Protein AF-0000000080427648 (afdb_homodimer)

Solvent-accessible surface area (backbone atoms only — not comparable to full-atom values): 35283 Å² total; per-residue (Å²): 128,86,82,63,76,52,35,30,42,20,32,46,28,54,46,40,54,23,41,29,48,46,25,45,37,24,54,26,17,60,74,35,59,80,55,20,40,51,53,26,27,27,18,29,80,75,43,73,55,95,85,32,49,45,41,56,45,21,55,72,68,21,29,47,69,83,53,41,60,94,40,74,32,37,91,40,38,39,48,28,63,45,61,58,68,34,38,54,74,24,32,32,40,38,38,34,47,62,76,88,49,47,64,64,53,44,60,67,38,47,88,53,54,49,85,80,23,37,35,33,30,53,50,65,38,61,44,74,56,95,76,36,79,40,55,52,34,58,52,50,20,68,65,60,71,30,60,41,24,34,42,38,35,22,70,52,38,68,47,53,57,67,57,39,46,26,36,32,28,34,16,24,88,46,69,71,56,38,55,53,50,44,54,40,54,44,46,88,25,40,29,65,43,41,33,34,41,42,60,31,43,37,44,33,40,32,46,36,34,38,35,8,30,47,37,7,40,30,55,34,70,63,53,56,59,29,36,35,25,39,49,48,36,50,35,52,52,45,50,53,49,49,29,48,73,72,56,59,82,38,51,77,69,51,47,66,31,29,21,20,48,18,22,37,51,36,35,45,72,71,29,68,41,11,56,51,30,17,47,27,56,64,67,68,51,53,57,68,58,45,27,37,72,74,48,76,58,44,78,55,66,20,62,54,44,29,52,49,50,45,52,38,28,52,76,65,74,40,42,82,81,35,44,57,64,40,32,47,34,32,34,70,75,62,70,39,64,72,67,40,50,60,61,60,62,47,77,87,70,89,71,78,46,70,116,127,88,81,63,76,52,35,29,42,19,32,46,27,55,45,40,54,22,41,29,48,45,26,44,37,23,54,25,17,59,74,35,59,80,55,20,38,51,54,28,30,26,18,29,80,76,42,73,56,96,86,34,50,45,40,57,45,21,56,71,68,22,29,48,68,84,51,42,59,94,41,74,32,38,92,40,38,40,50,27,62,47,60,57,68,33,38,54,75,24,31,31,40,38,37,34,45,61,77,89,48,47,63,65,53,45,60,66,39,48,88,51,55,48,84,80,23,38,35,34,30,52,51,67,38,61,44,76,55,95,75,37,80,40,55,54,33,58,52,49,20,68,65,58,70,30,58,42,24,36,41,40,34,22,70,52,37,67,47,53,57,69,55,40,45,25,37,32,29,33,17,24,88,47,69,71,56,39,54,53,52,44,55,38,52,44,47,88,26,41,29,65,45,42,32,34,40,45,60,31,42,36,46,33,40,33,46,37,35,37,36,8,29,49,40,7,41,29,56,32,69,64,50,56,60,29,36,34,26,40,50,47,35,52,36,53,51,44,50,53,48,49,29,47,72,73,56,58,82,39,50,77,70,51,48,65,31,29,21,18,47,16,22,37,50,37,36,44,72,70,28,68,39,12,54,52,30,17,49,27,56,65,68,70,51,53,59,68,56,46,28,38,73,75,47,76,58,43,79,57,68,20,60,54,44,27,50,51,50,45,52,38,28,53,77,65,74,41,42,83,79,35,44,56,64,40,34,46,35,32,33,70,75,64,71,37,64,72,65,43,52,60,62,60,62,47,75,87,69,89,70,79,46,69,113

pLDDT: mean 94.92, std 8.17, range [34.38, 98.88]

Radius of gyration: 27.53 Å; Cα contacts (8 Å, |Δi|>4): 1553; chains: 2; bounding box: 56×88×71 Å

Structure (mmCIF, N/CA/C/O backbone):
data_AF-0000000080427648-model_v1
#
loop_
_entity.id
_entity.type
_entity.pdbx_description
1 polymer 'Glycerol-3-phosphate dehydrogenase'
#
loop_
_atom_site.group_PDB
_atom_site.id
_atom_site.type_symbol
_atom_site.label_atom_id
_atom_site.label_alt_id
_atom_site.label_comp_id
_atom_site.label_asym_id
_atom_site.label_entity_id
_atom_site.label_seq_id
_atom_site.pdbx_PDB_ins_code
_atom_site.Cartn_x
_atom_site.Cartn_y
_atom_site.Cartn_z
_atom_site.occupancy
_atom_site.B_iso_or_equiv
_atom_site.auth_seq_id
_atom_site.auth_comp_id
_atom_site.auth_asym_id
_atom_site.auth_atom_id
_atom_site.pdbx_PDB_model_num
ATOM 1 N N . MET A 1 1 ? 20.094 -39.125 4.371 1 34.38 1 MET A N 1
ATOM 2 C CA . MET A 1 1 ? 18.75 -39.594 4.719 1 34.38 1 MET A CA 1
ATOM 3 C C . MET A 1 1 ? 18.188 -40.5 3.615 1 34.38 1 MET A C 1
ATOM 5 O O . MET A 1 1 ? 18.469 -40.281 2.434 1 34.38 1 MET A O 1
ATOM 9 N N . PRO A 1 2 ? 17.703 -41.688 3.816 1 41.91 2 PRO A N 1
ATOM 10 C CA . PRO A 1 2 ? 17.156 -42.594 2.816 1 41.91 2 PRO A CA 1
ATOM 11 C C . PRO A 1 2 ? 16.297 -41.906 1.769 1 41.91 2 PRO A C 1
ATOM 13 O O . PRO A 1 2 ? 15.828 -40.781 2.004 1 41.91 2 PRO A O 1
ATOM 16 N N . GLY A 1 3 ? 16.281 -42.406 0.306 1 50.75 3 GLY A N 1
ATOM 17 C CA . GLY A 1 3 ? 16.031 -41.969 -1.062 1 50.75 3 GLY A CA 1
ATOM 18 C C . GLY A 1 3 ? 14.609 -41.469 -1.278 1 50.75 3 GLY A C 1
ATOM 19 O O . GLY A 1 3 ? 13.742 -42.25 -1.717 1 50.75 3 GLY A O 1
ATOM 20 N N . LEU A 1 4 ? 14.141 -40.625 -0.493 1 62.34 4 LEU A N 1
ATOM 21 C CA . LEU A 1 4 ? 12.789 -40.219 -0.832 1 62.34 4 LEU A CA 1
ATOM 22 C C . LEU A 1 4 ? 12.633 -40.031 -2.338 1 62.34 4 LEU A C 1
ATOM 24 O O . LEU A 1 4 ? 13.531 -39.5 -2.996 1 62.34 4 LEU A O 1
ATOM 28 N N . PRO A 1 5 ? 11.633 -40.844 -2.844 1 84.88 5 PRO A N 1
ATOM 29 C CA . PRO A 1 5 ? 11.43 -40.75 -4.289 1 84.88 5 PRO A CA 1
ATOM 30 C C . PRO A 1 5 ? 11.32 -39.281 -4.77 1 84.88 5 PRO A C 1
ATOM 32 O O . PRO A 1 5 ? 10.773 -38.438 -4.059 1 84.88 5 PRO A O 1
ATOM 35 N N . LYS A 1 6 ? 12.062 -39.062 -5.797 1 94.19 6 LYS A N 1
ATOM 36 C CA . LYS A 1 6 ? 12.016 -37.719 -6.414 1 94.19 6 LYS A CA 1
ATOM 37 C C . LYS A 1 6 ? 10.594 -37.344 -6.809 1 94.19 6 LYS A C 1
ATOM 39 O O . LYS A 1 6 ? 9.812 -38.219 -7.223 1 94.19 6 LYS A O 1
ATOM 44 N N . GLN A 1 7 ? 10.312 -36.156 -6.609 1 95.75 7 GLN A N 1
ATOM 45 C CA . GLN A 1 7 ? 8.977 -35.656 -6.918 1 95.75 7 GLN A CA 1
ATOM 46 C C . GLN A 1 7 ? 8.805 -35.438 -8.414 1 95.75 7 GLN A C 1
ATOM 48 O O . GLN A 1 7 ? 9.664 -34.812 -9.055 1 95.75 7 GLN A O 1
ATOM 53 N N . LYS A 1 8 ? 7.773 -36 -8.938 1 97.19 8 LYS A N 1
ATOM 54 C CA . LYS A 1 8 ? 7.363 -35.75 -10.312 1 97.19 8 LYS A CA 1
ATOM 55 C C . LYS A 1 8 ? 6.348 -34.594 -10.375 1 97.19 8 LYS A C 1
ATOM 57 O O . LYS A 1 8 ? 5.258 -34.719 -9.805 1 97.19 8 LYS A O 1
ATOM 62 N N . VAL A 1 9 ? 6.707 -33.5 -11.141 1 98.44 9 VAL A N 1
ATOM 63 C CA . VAL A 1 9 ? 5.918 -32.281 -11.133 1 98.44 9 VAL A CA 1
ATOM 64 C C . VAL A 1 9 ? 5.074 -32.188 -12.398 1 98.44 9 VAL A C 1
ATOM 66 O O . VAL A 1 9 ? 5.574 -32.438 -13.5 1 98.44 9 VAL A O 1
ATOM 69 N N . THR A 1 10 ? 3.816 -31.891 -12.25 1 98.69 10 THR A N 1
ATOM 70 C CA . THR A 1 10 ? 2.928 -31.625 -13.375 1 98.69 10 THR A CA 1
ATOM 71 C C . THR A 1 10 ? 2.211 -30.297 -13.188 1 98.69 10 THR A C 1
ATOM 73 O O . THR A 1 10 ? 1.611 -30.047 -12.141 1 98.69 10 THR A O 1
ATOM 76 N N . ILE A 1 11 ? 2.264 -29.469 -14.195 1 98.81 11 ILE A N 1
ATOM 77 C CA . ILE A 1 11 ? 1.516 -28.219 -14.242 1 98.81 11 ILE A CA 1
ATOM 78 C C . ILE A 1 11 ? 0.181 -28.438 -14.953 1 98.81 11 ILE A C 1
ATOM 80 O O . ILE A 1 11 ? 0.146 -28.922 -16.078 1 98.81 11 ILE A O 1
ATOM 84 N N . ILE A 1 12 ? -0.847 -28.109 -14.258 1 98.44 12 ILE A N 1
ATOM 85 C CA . ILE A 1 12 ? -2.188 -28.234 -14.82 1 98.44 12 ILE A CA 1
ATOM 86 C C . ILE A 1 12 ? -2.656 -26.891 -15.359 1 98.44 12 ILE A C 1
ATOM 88 O O . ILE A 1 12 ? -3.336 -26.141 -14.648 1 98.44 12 ILE A O 1
ATOM 92 N N . GLY A 1 13 ? -2.404 -26.578 -16.609 1 97.5 13 GLY A N 1
ATOM 93 C CA . GLY A 1 13 ? -2.701 -25.312 -17.266 1 97.5 13 GLY A CA 1
ATOM 94 C C . GLY A 1 13 ? -1.513 -24.719 -18 1 97.5 13 GLY A C 1
ATOM 95 O O . GLY A 1 13 ? -0.378 -24.812 -17.531 1 97.5 13 GLY A O 1
ATOM 96 N N . SER A 1 14 ? -1.777 -24.172 -19.219 1 97.75 14 SER A N 1
ATOM 97 C CA . SER A 1 14 ? -0.681 -23.734 -20.062 1 97.75 14 SER A CA 1
ATOM 98 C C . SER A 1 14 ? -0.937 -22.328 -20.609 1 97.75 14 SER A C 1
ATOM 100 O O . SER A 1 14 ? -0.455 -21.969 -21.688 1 97.75 14 SER A O 1
ATOM 102 N N . GLY A 1 15 ? -1.771 -21.531 -19.922 1 96.25 15 GLY A N 1
ATOM 103 C CA . GLY A 1 15 ? -1.905 -20.125 -20.281 1 96.25 15 GLY A CA 1
ATOM 104 C C . GLY A 1 15 ? -0.645 -19.328 -20.031 1 96.25 15 GLY A C 1
ATOM 105 O O . GLY A 1 15 ? 0.433 -19.891 -19.844 1 96.25 15 GLY A O 1
ATOM 106 N N . ASN A 1 16 ? -0.802 -18.062 -20.094 1 96.19 16 ASN A N 1
ATOM 107 C CA . ASN A 1 16 ? 0.318 -17.156 -19.859 1 96.19 16 ASN A CA 1
ATOM 108 C C . ASN A 1 16 ? 0.996 -17.438 -18.516 1 96.19 16 ASN A C 1
ATOM 110 O O . ASN A 1 16 ? 2.199 -17.703 -18.469 1 96.19 16 ASN A O 1
ATOM 114 N N . TRP A 1 17 ? 0.221 -17.469 -17.453 1 97.25 17 TRP A N 1
ATOM 115 C CA . TRP A 1 17 ? 0.747 -17.719 -16.109 1 97.25 17 TRP A CA 1
ATOM 116 C C . TRP A 1 17 ? 1.241 -19.141 -15.969 1 97.25 17 TRP A C 1
ATOM 118 O O . TRP A 1 17 ? 2.303 -19.391 -15.391 1 97.25 17 TRP A O 1
ATOM 128 N N . GLY A 1 18 ? 0.471 -20.078 -16.484 1 98.19 18 GLY A N 1
ATOM 129 C CA . GLY A 1 18 ? 0.902 -21.469 -16.469 1 98.19 18 GLY A CA 1
ATOM 130 C C . GLY A 1 18 ? 2.24 -21.703 -17.141 1 98.19 18 GLY A C 1
ATOM 131 O O . GLY A 1 18 ? 3.092 -22.422 -16.625 1 98.19 18 GLY A O 1
ATOM 132 N N . SER A 1 19 ? 2.443 -21.062 -18.266 1 98.62 19 SER A N 1
ATOM 133 C CA . SER A 1 19 ? 3.699 -21.172 -19 1 98.62 19 SER A CA 1
ATOM 134 C C . SER A 1 19 ? 4.852 -20.547 -18.219 1 98.62 19 SER A C 1
ATOM 136 O O . SER A 1 19 ? 5.949 -21.094 -18.156 1 98.62 19 SER A O 1
ATOM 138 N N . SER A 1 20 ? 4.586 -19.391 -17.625 1 98.62 20 SER A N 1
ATOM 139 C CA . SER A 1 20 ? 5.605 -18.719 -16.828 1 98.62 20 SER A CA 1
ATOM 140 C C . SER A 1 20 ? 6.047 -19.578 -15.648 1 98.62 20 SER A C 1
ATOM 142 O O . SER A 1 20 ? 7.242 -19.703 -15.367 1 98.62 20 SER A O 1
ATOM 144 N N . ILE A 1 21 ? 5.102 -20.203 -15.023 1 98.75 21 ILE A N 1
ATOM 145 C CA . ILE A 1 21 ? 5.363 -21.047 -13.852 1 98.75 21 ILE A CA 1
ATOM 146 C C . ILE A 1 21 ? 6.078 -22.328 -14.273 1 98.75 21 ILE A C 1
ATOM 148 O O . ILE A 1 21 ? 6.945 -22.828 -13.555 1 98.75 21 ILE A O 1
ATOM 152 N N . ALA A 1 22 ? 5.668 -22.828 -15.438 1 98.81 22 ALA A N 1
ATOM 153 C CA . ALA A 1 22 ? 6.363 -24 -15.961 1 98.81 22 ALA A CA 1
ATOM 154 C C . ALA A 1 22 ? 7.859 -23.734 -16.094 1 98.81 22 ALA A C 1
ATOM 156 O O . ALA A 1 22 ? 8.68 -24.594 -15.766 1 98.81 22 ALA A O 1
ATOM 157 N N . ARG A 1 23 ? 8.188 -22.578 -16.578 1 98.81 23 ARG A N 1
ATOM 158 C CA . ARG A 1 23 ? 9.594 -22.203 -16.719 1 98.81 23 ARG A CA 1
ATOM 159 C C . ARG A 1 23 ? 10.297 -22.172 -15.367 1 98.81 23 ARG A C 1
ATOM 161 O O . ARG A 1 23 ? 11.406 -22.688 -15.227 1 98.81 23 ARG A O 1
ATOM 168 N N . VAL A 1 24 ? 9.648 -21.609 -14.344 1 98.81 24 VAL A N 1
ATOM 169 C CA . VAL A 1 24 ? 10.219 -21.531 -13 1 98.81 24 VAL A CA 1
ATOM 170 C C . VAL A 1 24 ? 10.461 -22.938 -12.461 1 98.81 24 VAL A C 1
ATOM 172 O O . VAL A 1 24 ? 11.555 -23.25 -11.977 1 98.81 24 VAL A O 1
ATOM 175 N N . CYS A 1 25 ? 9.438 -23.797 -12.594 1 98.88 25 CYS A N 1
ATOM 176 C CA . CYS A 1 25 ? 9.547 -25.156 -12.102 1 98.88 25 CYS A CA 1
ATOM 177 C C . CYS A 1 25 ? 10.617 -25.938 -12.859 1 98.88 25 CYS A C 1
ATOM 179 O O . CYS A 1 25 ? 11.367 -26.719 -12.273 1 98.88 25 CYS A O 1
ATOM 181 N N . ALA A 1 26 ? 10.664 -25.703 -14.148 1 98.81 26 ALA A N 1
ATOM 182 C CA . ALA A 1 26 ? 11.648 -26.375 -14.984 1 98.81 26 ALA A CA 1
ATOM 183 C C . ALA A 1 26 ? 13.07 -26.078 -14.5 1 98.81 26 ALA A C 1
ATOM 185 O O . ALA A 1 26 ? 13.898 -26.984 -14.398 1 98.81 26 ALA A O 1
ATOM 186 N N . GLN A 1 27 ? 13.336 -24.859 -14.227 1 98.75 27 GLN A N 1
ATOM 187 C CA . GLN A 1 27 ? 14.641 -24.453 -13.734 1 98.75 27 GLN A CA 1
ATOM 188 C C . GLN A 1 27 ? 14.961 -25.109 -12.398 1 98.75 27 GLN A C 1
ATOM 190 O O . GLN A 1 27 ? 16.078 -25.594 -12.188 1 98.75 27 GLN A O 1
ATOM 195 N N . ASN A 1 28 ? 13.992 -25.188 -11.547 1 98.69 28 ASN A N 1
ATOM 196 C CA . ASN A 1 28 ? 14.242 -25.656 -10.188 1 98.69 28 ASN A CA 1
ATOM 197 C C . ASN A 1 28 ? 14.336 -27.172 -10.117 1 98.69 28 ASN A C 1
ATOM 199 O O . ASN A 1 28 ? 15.047 -27.719 -9.273 1 98.69 28 ASN A O 1
ATOM 203 N N . THR A 1 29 ? 13.617 -27.859 -11.031 1 98.62 29 THR A N 1
ATOM 204 C CA . THR A 1 29 ? 13.766 -29.312 -11.055 1 98.62 29 THR A CA 1
ATOM 205 C C . THR A 1 29 ? 15.172 -29.703 -11.516 1 98.62 29 THR A C 1
ATOM 207 O O . THR A 1 29 ? 15.695 -30.734 -11.086 1 98.62 29 THR A O 1
ATOM 210 N N . ILE A 1 30 ? 15.758 -28.906 -12.359 1 98.44 30 ILE A N 1
ATOM 211 C CA . ILE A 1 30 ? 17.141 -29.125 -12.781 1 98.44 30 ILE A CA 1
ATOM 212 C C . ILE A 1 30 ? 18.094 -28.766 -11.641 1 98.44 30 ILE A C 1
ATOM 214 O O . ILE A 1 30 ? 19.062 -29.484 -11.383 1 98.44 30 ILE A O 1
ATOM 218 N N . ARG A 1 31 ? 17.844 -27.719 -10.938 1 97.75 31 ARG A N 1
ATOM 219 C CA . ARG A 1 31 ? 18.703 -27.188 -9.883 1 97.75 31 ARG A CA 1
ATOM 220 C C . ARG A 1 31 ? 18.719 -28.109 -8.672 1 97.75 31 ARG A C 1
ATOM 222 O O . ARG A 1 31 ? 19.719 -28.203 -7.953 1 97.75 31 ARG A O 1
ATOM 229 N N . HIS A 1 32 ? 17.594 -28.797 -8.461 1 97.88 32 HIS A N 1
ATOM 230 C CA . HIS A 1 32 ? 17.453 -29.656 -7.293 1 97.88 32 HIS A CA 1
ATOM 231 C C . HIS A 1 32 ? 17.156 -31.094 -7.699 1 97.88 32 HIS A C 1
ATOM 233 O O . HIS A 1 32 ? 16.125 -31.656 -7.324 1 97.88 32 HIS A O 1
ATOM 239 N N . PRO A 1 33 ? 18.125 -31.781 -8.281 1 97.38 33 PRO A N 1
ATOM 240 C CA . PRO A 1 33 ? 17.906 -33.125 -8.789 1 97.38 33 PRO A CA 1
ATOM 241 C C . PRO A 1 33 ? 17.75 -34.156 -7.672 1 97.38 33 PRO A C 1
ATOM 243 O O . PRO A 1 33 ? 17.312 -35.281 -7.922 1 97.38 33 PRO A O 1
ATOM 246 N N . GLU A 1 34 ? 18.109 -33.75 -6.473 1 96.69 34 GLU A N 1
ATOM 247 C CA . GLU A 1 34 ? 17.969 -34.625 -5.328 1 96.69 34 GLU A CA 1
ATOM 248 C C . GLU A 1 34 ? 16.516 -34.719 -4.875 1 96.69 34 GLU A C 1
ATOM 250 O O . GLU A 1 34 ? 16.109 -35.688 -4.215 1 96.69 34 GLU A O 1
ATOM 255 N N . LEU A 1 35 ? 15.711 -33.75 -5.297 1 96.62 35 LEU A N 1
ATOM 256 C CA . LEU A 1 35 ? 14.352 -33.656 -4.781 1 96.62 35 LEU A CA 1
ATOM 257 C C . LEU A 1 35 ? 13.328 -33.906 -5.887 1 96.62 35 LEU A C 1
ATOM 259 O O . LEU A 1 35 ? 12.234 -34.406 -5.621 1 96.62 35 LEU A O 1
ATOM 263 N N . PHE A 1 36 ? 13.758 -33.531 -7.141 1 98.12 36 PHE A N 1
ATOM 264 C CA . PHE A 1 36 ? 12.766 -33.562 -8.203 1 98.12 36 PHE A CA 1
ATOM 265 C C . PHE A 1 36 ? 13.266 -34.375 -9.398 1 98.12 36 PHE A C 1
ATOM 267 O O . PHE A 1 36 ? 14.469 -34.375 -9.672 1 98.12 36 PHE A O 1
ATOM 274 N N . GLU A 1 37 ? 12.266 -35.062 -10.023 1 98.12 37 GLU A N 1
ATOM 275 C CA . GLU A 1 37 ? 12.562 -35.5 -11.383 1 98.12 37 GLU A CA 1
ATOM 276 C C . GLU A 1 37 ? 12.773 -34.344 -12.328 1 98.12 37 GLU A C 1
ATOM 278 O O . GLU A 1 37 ? 12.102 -33.312 -12.211 1 98.12 37 GLU A O 1
ATOM 283 N N . ARG A 1 38 ? 13.602 -34.5 -13.312 1 98.5 38 ARG A N 1
ATOM 284 C CA . ARG A 1 38 ? 14 -33.438 -14.234 1 98.5 38 ARG A CA 1
ATOM 285 C C . ARG A 1 38 ? 12.812 -32.969 -15.078 1 98.5 38 ARG A C 1
ATOM 287 O O . ARG A 1 38 ? 12.633 -31.781 -15.312 1 98.5 38 ARG A O 1
ATOM 294 N N . GLU A 1 39 ? 12.016 -33.875 -15.516 1 98.62 39 GLU A N 1
ATOM 295 C CA . GLU A 1 39 ? 10.906 -33.594 -16.422 1 98.62 39 GLU A CA 1
ATOM 296 C C . GLU A 1 39 ? 9.773 -32.875 -15.688 1 98.62 39 GLU A C 1
ATOM 298 O O . GLU A 1 39 ? 9.391 -33.281 -14.586 1 98.62 39 GLU A O 1
ATOM 303 N N . VAL A 1 40 ? 9.336 -31.828 -16.25 1 98.81 40 VAL A N 1
ATOM 304 C CA . VAL A 1 40 ? 8.125 -31.141 -15.82 1 98.81 40 VAL A CA 1
ATOM 305 C C . VAL A 1 40 ? 7.039 -31.297 -16.875 1 98.81 40 VAL A C 1
ATOM 307 O O . VAL A 1 40 ? 7.188 -30.812 -18 1 98.81 40 VAL A O 1
ATOM 310 N N . ARG A 1 41 ? 6.008 -31.969 -16.547 1 98.81 41 ARG A N 1
ATOM 311 C CA . ARG A 1 41 ? 4.902 -32.094 -17.484 1 98.81 41 ARG A CA 1
ATOM 312 C C . ARG A 1 41 ? 3.943 -30.922 -17.375 1 98.81 41 ARG A C 1
ATOM 314 O O . ARG A 1 41 ? 3.701 -30.406 -16.281 1 98.81 41 ARG A O 1
ATOM 321 N N . MET A 1 42 ? 3.461 -30.469 -18.469 1 98.88 42 MET A N 1
ATOM 322 C CA . MET A 1 42 ? 2.48 -29.375 -18.531 1 98.88 42 MET A CA 1
ATOM 323 C C . MET A 1 42 ? 1.276 -29.797 -19.375 1 98.88 42 MET A C 1
ATOM 325 O O . MET A 1 42 ? 1.424 -30.141 -20.547 1 98.88 42 MET A O 1
ATOM 329 N N . TRP A 1 43 ? 0.137 -29.766 -18.781 1 98.75 43 TRP A N 1
ATOM 330 C CA . TRP A 1 43 ? -1.084 -30.031 -19.531 1 98.75 43 TRP A CA 1
ATOM 331 C C . TRP A 1 43 ? -1.44 -28.844 -20.422 1 98.75 43 TRP A C 1
ATOM 333 O O . TRP A 1 43 ? -1.538 -27.703 -19.938 1 98.75 43 TRP A O 1
ATOM 343 N N . VAL A 1 44 ? -1.577 -29.109 -21.656 1 98.19 44 VAL A N 1
ATOM 344 C CA . VAL A 1 44 ? -1.952 -28.109 -22.656 1 98.19 44 VAL A CA 1
ATOM 345 C C . VAL A 1 44 ? -3.246 -28.531 -23.344 1 98.19 44 VAL A C 1
ATOM 347 O O . VAL A 1 44 ? -3.301 -29.594 -23.984 1 98.19 44 VAL A O 1
ATOM 350 N N . PHE A 1 45 ? -4.262 -27.719 -23.094 1 95.19 45 PHE A N 1
ATOM 351 C CA . PHE A 1 45 ? -5.434 -27.953 -23.922 1 95.19 45 PHE A CA 1
ATOM 352 C C . PHE A 1 45 ? -5.086 -27.812 -25.391 1 95.19 45 PHE A C 1
ATOM 354 O O . PHE A 1 45 ? -4.652 -26.75 -25.844 1 95.19 45 PHE A O 1
ATOM 361 N N . GLU A 1 46 ? -5.301 -28.875 -26.141 1 95.88 46 GLU A N 1
ATOM 362 C CA . GLU A 1 46 ? -4.762 -28.922 -27.484 1 95.88 46 GLU A CA 1
ATOM 363 C C . GLU A 1 46 ? -5.445 -27.891 -28.391 1 95.88 46 GLU A C 1
ATOM 365 O O . GLU A 1 46 ? -6.672 -27.766 -28.375 1 95.88 46 GLU A O 1
ATOM 370 N N . GLU A 1 47 ? -4.625 -27.094 -28.953 1 96.56 47 GLU A N 1
ATOM 371 C CA . GLU A 1 47 ? -5.027 -26.109 -29.953 1 96.56 47 GLU A CA 1
ATOM 372 C C . GLU A 1 47 ? -4.102 -26.156 -31.172 1 96.56 47 GLU A C 1
ATOM 374 O O . GLU A 1 47 ? -2.965 -26.625 -31.078 1 96.56 47 GLU A O 1
ATOM 379 N N . GLN A 1 48 ? -4.648 -25.75 -32.281 1 97.56 48 GLN A N 1
ATOM 380 C CA . GLN A 1 48 ? -3.83 -25.688 -33.469 1 97.56 48 GLN A CA 1
ATOM 381 C C . GLN A 1 48 ? -3.357 -24.266 -33.75 1 97.56 48 GLN A C 1
ATOM 383 O O . GLN A 1 48 ? -4.145 -23.312 -33.656 1 97.56 48 GLN A O 1
ATOM 388 N N . ILE A 1 49 ? -2.055 -24.156 -33.938 1 96.56 49 ILE A N 1
ATOM 389 C CA . ILE A 1 49 ? -1.422 -22.906 -34.375 1 96.56 49 ILE A CA 1
ATOM 390 C C . ILE A 1 49 ? -0.73 -23.109 -35.719 1 96.56 49 ILE A C 1
ATOM 392 O O . ILE A 1 49 ? 0.259 -23.844 -35.812 1 96.56 49 ILE A O 1
ATOM 396 N N . ASP A 1 50 ? -1.226 -22.438 -36.719 1 94.81 50 ASP A N 1
ATOM 397 C CA . ASP A 1 50 ? -0.694 -22.562 -38.062 1 94.81 50 ASP A CA 1
ATOM 398 C C . ASP A 1 50 ? -0.623 -24.031 -38.5 1 94.81 50 ASP A C 1
ATOM 400 O O . ASP A 1 50 ? 0.406 -24.484 -39 1 94.81 50 ASP A O 1
ATOM 404 N N . GLY A 1 51 ? -1.576 -24.812 -38.125 1 96.75 51 GLY A N 1
ATOM 405 C CA . GLY A 1 51 ? -1.732 -26.188 -38.594 1 96.75 51 GLY A CA 1
ATOM 406 C C . GLY A 1 51 ? -0.98 -27.203 -37.75 1 96.75 51 GLY A C 1
ATOM 407 O O . GLY A 1 51 ? -0.985 -28.391 -38.031 1 96.75 51 GLY A O 1
ATOM 408 N N . LYS A 1 52 ? -0.376 -26.781 -36.75 1 97.88 52 LYS A N 1
ATOM 409 C CA . LYS A 1 52 ? 0.372 -27.656 -35.875 1 97.88 52 LYS A CA 1
ATOM 410 C C . LYS A 1 52 ? -0.213 -27.656 -34.469 1 97.88 52 LYS A C 1
ATOM 412 O O . LYS A 1 52 ? -0.713 -26.625 -34 1 97.88 52 LYS A O 1
ATOM 417 N N . ASN A 1 53 ? -0.087 -28.828 -33.875 1 98.44 53 ASN A N 1
ATOM 418 C CA . ASN A 1 53 ? -0.539 -28.891 -32.469 1 98.44 53 ASN A CA 1
ATOM 419 C C . ASN A 1 53 ? 0.333 -28.031 -31.562 1 98.44 53 ASN A C 1
ATOM 421 O O . ASN A 1 53 ? 1.562 -28.078 -31.656 1 98.44 53 ASN A O 1
ATOM 425 N N . LEU A 1 54 ? -0.322 -27.25 -30.719 1 98.56 54 LEU A N 1
ATOM 426 C CA . LEU A 1 54 ? 0.423 -26.406 -29.781 1 98.56 54 LEU A CA 1
ATOM 427 C C . LEU A 1 54 ? 1.38 -27.25 -28.953 1 98.56 54 LEU A C 1
ATOM 429 O O . LEU A 1 54 ? 2.494 -26.812 -28.641 1 98.56 54 LEU A O 1
ATOM 433 N N . THR A 1 55 ? 0.968 -28.469 -28.547 1 98.62 55 THR A N 1
ATOM 434 C CA . THR A 1 55 ? 1.824 -29.344 -27.766 1 98.62 55 THR A CA 1
ATOM 435 C C . THR A 1 55 ? 3.086 -29.703 -28.547 1 98.62 55 THR A C 1
ATOM 437 O O . THR A 1 55 ? 4.188 -29.719 -27.984 1 98.62 55 THR A O 1
ATOM 440 N N . ASP A 1 56 ? 2.896 -30 -29.812 1 98.5 56 ASP A N 1
ATOM 441 C CA . ASP A 1 56 ? 4.047 -30.312 -30.656 1 98.5 56 ASP A CA 1
ATOM 442 C C . ASP A 1 56 ? 5.008 -29.141 -30.75 1 98.5 56 ASP A C 1
ATOM 444 O O . ASP A 1 56 ? 6.227 -29.312 -30.672 1 98.5 56 ASP A O 1
ATOM 448 N N . ILE A 1 57 ? 4.453 -27.984 -30.953 1 98.38 57 ILE A N 1
ATOM 449 C CA . ILE A 1 57 ? 5.266 -26.781 -31.047 1 98.38 57 ILE A CA 1
ATOM 450 C C . ILE A 1 57 ? 6.07 -26.594 -29.766 1 98.38 57 ILE A C 1
ATOM 452 O O . ILE A 1 57 ? 7.281 -26.359 -29.812 1 98.38 57 ILE A O 1
ATOM 456 N N . ILE A 1 58 ? 5.402 -26.703 -28.594 1 98.69 58 ILE A N 1
ATOM 457 C CA . ILE A 1 58 ? 6.059 -26.5 -27.312 1 98.69 58 ILE A CA 1
ATOM 458 C C . ILE A 1 58 ? 7.148 -27.562 -27.125 1 98.69 58 ILE A C 1
ATOM 460 O O . ILE A 1 58 ? 8.258 -27.25 -26.672 1 98.69 58 ILE A O 1
ATOM 464 N N . ASN A 1 59 ? 6.867 -28.797 -27.5 1 98.69 59 ASN A N 1
ATOM 465 C CA . ASN A 1 59 ? 7.812 -29.891 -27.297 1 98.69 59 ASN A CA 1
ATOM 466 C C . ASN A 1 59 ? 9 -29.797 -28.25 1 98.69 59 ASN A C 1
ATOM 468 O O . ASN A 1 59 ? 10.094 -30.266 -27.922 1 98.69 59 ASN A O 1
ATOM 472 N N . GLU A 1 60 ? 8.82 -29.172 -29.344 1 98.31 60 GLU A N 1
ATOM 473 C CA . GLU A 1 60 ? 9.883 -29.031 -30.328 1 98.31 60 GLU A CA 1
ATOM 474 C C . GLU A 1 60 ? 10.703 -27.766 -30.078 1 98.31 60 GLU A C 1
ATOM 476 O O . GLU A 1 60 ? 11.93 -27.797 -30.109 1 98.31 60 GLU A O 1
ATOM 481 N N . LYS A 1 61 ? 10 -26.656 -29.781 1 98.25 61 LYS A N 1
ATOM 482 C CA . LYS A 1 61 ? 10.656 -25.359 -29.734 1 98.25 61 LYS A CA 1
ATOM 483 C C . LYS A 1 61 ? 10.867 -24.891 -28.297 1 98.25 61 LYS A C 1
ATOM 485 O O . LYS A 1 61 ? 11.617 -23.953 -28.047 1 98.25 61 LYS A O 1
ATOM 490 N N . HIS A 1 62 ? 10.18 -25.547 -27.328 1 98.69 62 HIS A N 1
ATOM 491 C CA . HIS A 1 62 ? 10.219 -25.172 -25.922 1 98.69 62 HIS A CA 1
ATOM 492 C C . HIS A 1 62 ? 9.688 -23.766 -25.719 1 98.69 62 HIS A C 1
ATOM 494 O O . HIS A 1 62 ? 10.211 -23.016 -24.906 1 98.69 62 HIS A O 1
ATOM 500 N N . GLU A 1 63 ? 8.719 -23.438 -26.531 1 98.56 63 GLU A N 1
ATOM 501 C CA . GLU A 1 63 ? 8.07 -22.125 -26.5 1 98.56 63 GLU A CA 1
ATOM 502 C C . GLU A 1 63 ? 6.559 -22.266 -26.672 1 98.56 63 GLU A C 1
ATOM 504 O O . GLU A 1 63 ? 6.086 -22.969 -27.547 1 98.56 63 GLU A O 1
ATOM 509 N N . ASN A 1 64 ? 5.84 -21.672 -25.75 1 98.56 64 ASN A N 1
ATOM 510 C CA . ASN A 1 64 ? 4.41 -21.484 -25.969 1 98.56 64 ASN A CA 1
ATOM 511 C C . ASN A 1 64 ? 4.129 -20.25 -26.812 1 98.56 64 ASN A C 1
ATOM 513 O O . ASN A 1 64 ? 3.869 -19.172 -26.266 1 98.56 64 ASN A O 1
ATOM 517 N N . VAL A 1 65 ? 4.039 -20.359 -28.062 1 98.06 65 VAL A N 1
ATOM 518 C CA . VAL A 1 65 ? 4.035 -19.25 -29 1 98.06 65 VAL A CA 1
ATOM 519 C C . VAL A 1 65 ? 2.711 -18.484 -28.906 1 98.06 65 VAL A C 1
ATOM 521 O O . VAL A 1 65 ? 2.619 -17.328 -29.312 1 98.06 65 VAL A O 1
ATOM 524 N N . LYS A 1 66 ? 1.775 -19.141 -28.375 1 97.06 66 LYS A N 1
ATOM 525 C CA . LYS A 1 66 ? 0.464 -18.516 -28.297 1 97.06 66 LYS A CA 1
ATOM 526 C C . LYS A 1 66 ? 0.334 -17.656 -27.031 1 97.06 66 LYS A C 1
ATOM 528 O O . LYS A 1 66 ? -0.078 -16.5 -27.109 1 97.06 66 LYS A O 1
ATOM 533 N N . TYR A 1 67 ? 0.698 -18.125 -25.891 1 96.75 67 TYR A N 1
ATOM 534 C CA . TYR A 1 67 ? 0.339 -17.469 -24.641 1 96.75 67 TYR A CA 1
ATOM 535 C C . TYR A 1 67 ? 1.55 -16.797 -24.016 1 96.75 67 TYR A C 1
ATOM 537 O O . TYR A 1 67 ? 1.402 -15.906 -23.156 1 96.75 67 TYR A O 1
ATOM 545 N N . LEU A 1 68 ? 2.711 -17.188 -24.391 1 97.81 68 LEU A N 1
ATOM 546 C CA . LEU A 1 68 ? 3.934 -16.594 -23.844 1 97.81 68 LEU A CA 1
ATOM 547 C C . LEU A 1 68 ? 5.031 -16.578 -24.906 1 97.81 68 LEU A C 1
ATOM 549 O O . LEU A 1 68 ? 6.094 -17.172 -24.719 1 97.81 68 LEU A O 1
ATOM 553 N N . PRO A 1 69 ? 4.793 -15.867 -25.969 1 98.12 69 PRO A N 1
ATOM 554 C CA . PRO A 1 69 ? 5.746 -15.852 -27.078 1 98.12 69 PRO A CA 1
ATOM 555 C C . PRO A 1 69 ? 7.098 -15.258 -26.688 1 98.12 69 PRO A C 1
ATOM 557 O O . PRO A 1 69 ? 7.156 -14.297 -25.922 1 98.12 69 PRO A O 1
ATOM 560 N N . GLY A 1 70 ? 8.125 -15.836 -27.172 1 98.06 70 GLY A N 1
ATOM 561 C CA . GLY A 1 70 ? 9.461 -15.281 -27.031 1 98.06 70 GLY A CA 1
ATOM 562 C C . GLY A 1 70 ? 10.18 -15.797 -25.797 1 98.06 70 GLY A C 1
ATOM 563 O O . GLY A 1 70 ? 11.328 -15.422 -25.531 1 98.06 70 GLY A O 1
ATOM 564 N N . ILE A 1 71 ? 9.57 -16.625 -25.062 1 98.62 71 ILE A N 1
ATOM 565 C CA . ILE A 1 71 ? 10.148 -17.109 -23.812 1 98.62 71 ILE A CA 1
ATOM 566 C C . ILE A 1 71 ? 10.43 -18.609 -23.938 1 98.62 71 ILE A C 1
ATOM 568 O O . ILE A 1 71 ? 9.562 -19.375 -24.359 1 98.62 71 ILE A O 1
ATOM 572 N N . ASN A 1 72 ? 11.617 -19.031 -23.609 1 98.69 72 ASN A N 1
ATOM 573 C CA . ASN A 1 72 ? 11.984 -20.438 -23.547 1 98.69 72 ASN A CA 1
ATOM 574 C C . ASN A 1 72 ? 11.5 -21.078 -22.25 1 98.69 72 ASN A C 1
ATOM 576 O O . ASN A 1 72 ? 11.883 -20.641 -21.156 1 98.69 72 ASN A O 1
ATOM 580 N N . LEU A 1 73 ? 10.688 -22.109 -22.297 1 98.81 73 LEU A N 1
ATOM 581 C CA . LEU A 1 73 ? 10.086 -22.734 -21.125 1 98.81 73 LEU A CA 1
ATOM 582 C C . LEU A 1 73 ? 11.062 -23.688 -20.469 1 98.81 73 LEU A C 1
ATOM 584 O O . LEU A 1 73 ? 10.906 -24.031 -19.281 1 98.81 73 LEU A O 1
ATOM 588 N N . GLY A 1 74 ? 12.07 -24.094 -21.188 1 98.44 74 GLY A N 1
ATOM 589 C CA . GLY A 1 74 ? 12.992 -25.109 -20.719 1 98.44 74 GLY A CA 1
ATOM 590 C C . GLY A 1 74 ? 12.883 -26.422 -21.484 1 98.44 74 GLY A C 1
ATOM 591 O O . GLY A 1 74 ? 11.789 -26.828 -21.875 1 98.44 74 GLY A O 1
ATOM 592 N N . GLU A 1 75 ? 13.984 -27.109 -21.703 1 98.12 75 GLU A N 1
ATOM 593 C CA . GLU A 1 75 ? 14.039 -28.328 -22.5 1 98.12 75 GLU A CA 1
ATOM 594 C C . GLU A 1 75 ? 13.359 -29.484 -21.766 1 98.12 75 GLU A C 1
ATOM 596 O O . GLU A 1 75 ? 12.984 -30.484 -22.391 1 98.12 75 GLU A O 1
ATOM 601 N N . ASN A 1 76 ? 13.219 -29.297 -20.484 1 98.81 76 ASN A N 1
ATOM 602 C CA . ASN A 1 76 ? 12.68 -30.375 -19.688 1 98.81 76 ASN A CA 1
ATOM 603 C C . ASN A 1 76 ? 11.18 -30.203 -19.438 1 98.81 76 ASN A C 1
ATOM 605 O O . ASN A 1 76 ? 10.602 -30.906 -18.609 1 98.81 76 ASN A O 1
ATOM 609 N N . VAL A 1 77 ? 10.539 -29.203 -20.078 1 98.88 77 VAL A N 1
ATOM 610 C CA . VAL A 1 77 ? 9.086 -29.078 -20.047 1 98.88 77 VAL A CA 1
ATOM 611 C C . VAL A 1 77 ? 8.477 -29.906 -21.188 1 98.88 77 VAL A C 1
ATOM 613 O O . VAL A 1 77 ? 8.852 -29.734 -22.344 1 98.88 77 VAL A O 1
ATOM 616 N N . VAL A 1 78 ? 7.602 -30.766 -20.828 1 98.88 78 VAL A N 1
ATOM 617 C CA . VAL A 1 78 ? 6.949 -31.609 -21.812 1 98.88 78 VAL A CA 1
ATOM 618 C C . VAL A 1 78 ? 5.449 -31.328 -21.844 1 98.88 78 VAL A C 1
ATOM 620 O O . VAL A 1 78 ? 4.754 -31.531 -20.844 1 98.88 78 VAL A O 1
ATOM 623 N N . ALA A 1 79 ? 4.977 -30.875 -22.969 1 98.88 79 ALA A N 1
ATOM 624 C CA . ALA A 1 79 ? 3.555 -30.578 -23.141 1 98.88 79 ALA A CA 1
ATOM 625 C C . ALA A 1 79 ? 2.764 -31.844 -23.422 1 98.88 79 ALA A C 1
ATOM 627 O O . ALA A 1 79 ? 3.15 -32.656 -24.281 1 98.88 79 ALA A O 1
ATOM 628 N N . VAL A 1 80 ? 1.731 -32.062 -22.656 1 98.75 80 VAL A N 1
ATOM 629 C CA . VAL A 1 80 ? 0.885 -33.25 -22.766 1 98.75 80 VAL A CA 1
ATOM 630 C C . VAL A 1 80 ? -0.57 -32.812 -22.953 1 98.75 80 VAL A C 1
ATOM 632 O O . VAL A 1 80 ? -1.104 -32.031 -22.172 1 98.75 80 VAL A O 1
ATOM 635 N N . PRO A 1 81 ? -1.297 -33.219 -23.969 1 98.25 81 PRO A N 1
ATOM 636 C CA . PRO A 1 81 ? -2.631 -32.719 -24.297 1 98.25 81 PRO A CA 1
ATOM 637 C C . PRO A 1 81 ? -3.73 -33.344 -23.453 1 98.25 81 PRO A C 1
ATOM 639 O O . PRO A 1 81 ? -4.848 -32.844 -23.391 1 98.25 81 PRO A O 1
ATOM 642 N N . ASP A 1 82 ? -3.455 -34.531 -22.891 1 98 82 ASP A N 1
ATOM 643 C CA . ASP A 1 82 ? -4.43 -35.219 -22.031 1 98 82 ASP A CA 1
ATOM 644 C C . ASP A 1 82 ? -4.094 -35 -20.547 1 98 82 ASP A C 1
ATOM 646 O O . ASP A 1 82 ? -3.002 -35.344 -20.109 1 98 82 ASP A O 1
ATOM 650 N N . VAL A 1 83 ? -5.055 -34.469 -19.812 1 98.12 83 VAL A N 1
ATOM 651 C CA . VAL A 1 83 ? -4.777 -34.062 -18.438 1 98.12 83 VAL A CA 1
ATOM 652 C C . VAL A 1 83 ? -4.496 -35.281 -17.562 1 98.12 83 VAL A C 1
ATOM 654 O O . VAL A 1 83 ? -3.676 -35.219 -16.641 1 98.12 83 VAL A O 1
ATOM 657 N N . GLN A 1 84 ? -5.168 -36.406 -17.797 1 97.81 84 GLN A N 1
ATOM 658 C CA . GLN A 1 84 ? -4.938 -37.625 -17.016 1 97.81 84 GLN A CA 1
ATOM 659 C C . GLN A 1 84 ? -3.549 -38.188 -17.281 1 97.81 84 GLN A C 1
ATOM 661 O O . GLN A 1 84 ? -2.854 -38.625 -16.359 1 97.81 84 GLN A O 1
ATOM 666 N N . GLU A 1 85 ? -3.221 -38.188 -18.547 1 97.56 85 GLU A N 1
ATOM 667 C CA . GLU A 1 85 ? -1.882 -38.625 -18.922 1 97.56 85 GLU A CA 1
ATOM 668 C C . GLU A 1 85 ? -0.808 -37.75 -18.312 1 97.56 85 GLU A C 1
ATOM 670 O O . GLU A 1 85 ? 0.223 -38.219 -17.844 1 97.56 85 GLU A O 1
ATOM 675 N N . ALA A 1 86 ? -1.031 -36.438 -18.391 1 98.06 86 ALA A N 1
ATOM 676 C CA . ALA A 1 86 ? -0.081 -35.469 -17.828 1 98.06 86 ALA A CA 1
ATOM 677 C C . ALA A 1 86 ? 0.128 -35.719 -16.328 1 98.06 86 ALA A C 1
ATOM 679 O O . ALA A 1 86 ? 1.25 -35.625 -15.828 1 98.06 86 ALA A O 1
ATOM 680 N N . ALA A 1 87 ? -0.908 -36.062 -15.609 1 97.38 87 ALA A N 1
ATOM 681 C CA . ALA A 1 87 ? -0.882 -36.156 -14.148 1 97.38 87 ALA A CA 1
ATOM 682 C C . ALA A 1 87 ? -0.489 -37.562 -13.688 1 97.38 87 ALA A 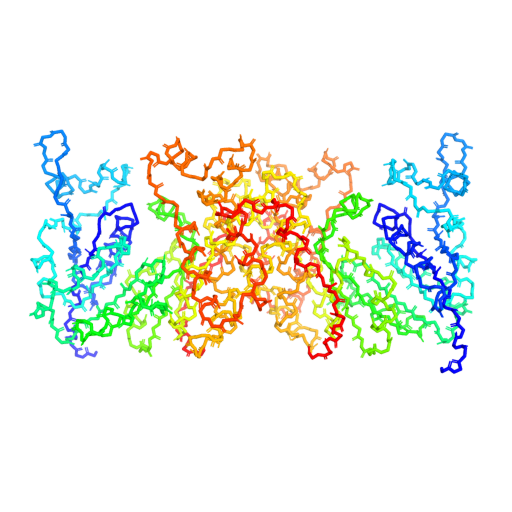C 1
ATOM 684 O O . ALA A 1 87 ? -0.284 -37.781 -12.492 1 97.38 87 ALA A O 1
ATOM 685 N N . LYS A 1 88 ? -0.41 -38.5 -14.617 1 94.81 88 LYS A N 1
ATOM 686 C CA . LYS A 1 88 ? -0.123 -39.906 -14.25 1 94.81 88 LYS A CA 1
ATOM 687 C C . LYS A 1 88 ? 1.213 -40 -13.523 1 94.81 88 LYS A C 1
ATOM 689 O O . LYS A 1 88 ? 2.25 -39.594 -14.047 1 94.81 88 LYS A O 1
ATOM 694 N N . GLY A 1 89 ? 1.158 -40.469 -12.266 1 93.56 89 GLY A N 1
ATOM 695 C CA . GLY A 1 89 ? 2.365 -40.719 -11.484 1 93.56 89 GLY A CA 1
ATOM 696 C C . GLY A 1 89 ? 2.912 -39.469 -10.828 1 93.56 89 GLY A C 1
ATOM 697 O O . GLY A 1 89 ? 3.961 -39.531 -10.18 1 93.56 89 GLY A O 1
ATOM 698 N N . ALA A 1 90 ? 2.238 -38.406 -10.969 1 95.69 90 ALA A N 1
ATOM 699 C CA . ALA A 1 90 ? 2.711 -37.125 -10.398 1 95.69 90 ALA A CA 1
ATOM 700 C C . ALA A 1 90 ? 2.668 -37.188 -8.875 1 95.69 90 ALA A C 1
ATOM 702 O O . ALA A 1 90 ? 1.732 -37.719 -8.289 1 95.69 90 ALA A O 1
ATOM 703 N N . ASN A 1 91 ? 3.676 -36.594 -8.25 1 94.81 91 ASN A N 1
ATOM 704 C CA . ASN A 1 91 ? 3.721 -36.375 -6.805 1 94.81 91 ASN A CA 1
ATOM 705 C C . ASN A 1 91 ? 3.34 -34.938 -6.441 1 94.81 91 ASN A C 1
ATOM 707 O O . ASN A 1 91 ? 2.957 -34.656 -5.305 1 94.81 91 ASN A O 1
ATOM 711 N N . VAL A 1 92 ? 3.516 -34.031 -7.43 1 97.56 92 VAL A N 1
ATOM 712 C CA . VAL A 1 92 ? 3.184 -32.625 -7.242 1 97.56 92 VAL A CA 1
ATOM 713 C C . VAL A 1 92 ? 2.311 -32.156 -8.398 1 97.56 92 VAL A C 1
ATOM 715 O O . VAL A 1 92 ? 2.689 -32.281 -9.562 1 97.56 92 VAL A O 1
ATOM 718 N N . LEU A 1 93 ? 1.189 -31.609 -8.086 1 98.31 93 LEU A N 1
ATOM 719 C CA . LEU A 1 93 ? 0.303 -30.984 -9.062 1 98.31 93 LEU A CA 1
ATOM 720 C C . LEU A 1 93 ? 0.206 -29.484 -8.844 1 98.31 93 LEU A C 1
ATOM 722 O O . LEU A 1 93 ? -0.149 -29.031 -7.75 1 98.31 93 LEU A O 1
ATOM 726 N N . VAL A 1 94 ? 0.516 -28.688 -9.852 1 98.75 94 VAL A N 1
ATOM 727 C CA . VAL A 1 94 ? 0.42 -27.234 -9.805 1 98.75 94 VAL A CA 1
ATOM 728 C C . VAL A 1 94 ? -0.781 -26.781 -10.633 1 98.75 94 VAL A C 1
ATOM 730 O O . VAL A 1 94 ? -0.742 -26.797 -11.859 1 98.75 94 VAL A O 1
ATOM 733 N N . PHE A 1 95 ? -1.748 -26.312 -9.977 1 98.5 95 PHE A N 1
ATOM 734 C CA . PHE A 1 95 ? -2.971 -25.891 -10.656 1 98.5 95 PHE A CA 1
ATOM 735 C C . PHE A 1 95 ? -2.896 -24.438 -11.07 1 98.5 95 PHE A C 1
ATOM 737 O O . PHE A 1 95 ? -2.838 -23.547 -10.211 1 98.5 95 PHE A O 1
ATOM 744 N N . VAL A 1 96 ? -2.896 -24.141 -12.336 1 97.81 96 VAL A N 1
ATOM 745 C CA . VAL A 1 96 ? -2.871 -22.797 -12.898 1 97.81 96 VAL A CA 1
ATOM 746 C C . VAL A 1 96 ? -3.959 -22.656 -13.961 1 97.81 96 VAL A C 1
ATOM 748 O O . VAL A 1 96 ? -3.662 -22.484 -15.148 1 97.81 96 VAL A O 1
ATOM 751 N N . LEU A 1 97 ? -5.199 -22.734 -13.617 1 94.06 97 LEU A N 1
ATOM 752 C CA . LEU A 1 97 ? -6.352 -22.719 -14.508 1 94.06 97 LEU A CA 1
ATOM 753 C C . LEU A 1 97 ? -7.273 -21.547 -14.188 1 94.06 97 LEU A C 1
ATOM 755 O O . LEU A 1 97 ? -7.34 -21.109 -13.039 1 94.06 97 LEU A O 1
ATOM 759 N N . PRO A 1 98 ? -7.961 -21.078 -15.234 1 89.19 98 PRO A N 1
ATOM 760 C CA . PRO A 1 98 ? -9.109 -20.25 -14.883 1 89.19 98 PRO A CA 1
ATOM 761 C C . PRO A 1 98 ? -10.102 -20.953 -13.969 1 89.19 98 PRO A C 1
ATOM 763 O O . PRO A 1 98 ? -10.289 -22.172 -14.078 1 89.19 98 PRO A O 1
ATOM 766 N N . HIS A 1 99 ? -10.625 -20.203 -13.156 1 86 99 HIS A N 1
ATOM 767 C CA . HIS A 1 99 ? -11.438 -20.781 -12.086 1 86 99 HIS A CA 1
ATOM 768 C C . HIS A 1 99 ? -12.578 -21.625 -12.648 1 86 99 HIS A C 1
ATOM 770 O O . HIS A 1 99 ? -12.992 -22.609 -12.039 1 86 99 HIS A O 1
ATOM 776 N N . GLN A 1 100 ? -13.047 -21.328 -13.875 1 85.94 100 GLN A N 1
ATOM 777 C CA . GLN A 1 100 ? -14.211 -22 -14.438 1 85.94 100 GLN A CA 1
ATOM 778 C C . GLN A 1 100 ? -13.875 -23.438 -14.836 1 85.94 100 GLN A C 1
ATOM 780 O O . GLN A 1 100 ? -14.773 -24.266 -15.016 1 85.94 100 GLN A O 1
ATOM 785 N N . PHE A 1 101 ? -12.656 -23.766 -14.891 1 91.5 101 PHE A N 1
ATOM 786 C CA . PHE A 1 101 ? -12.266 -25.094 -15.367 1 91.5 101 PHE A CA 1
ATOM 787 C C . PHE A 1 101 ? -11.836 -25.984 -14.211 1 91.5 101 PHE A C 1
ATOM 789 O O . PHE A 1 101 ? -11.648 -27.188 -14.391 1 91.5 101 PHE A O 1
ATOM 796 N N . VAL A 1 102 ? -11.688 -25.469 -13.039 1 94.69 102 VAL A N 1
ATOM 797 C CA . VAL A 1 102 ? -11.031 -26.141 -11.914 1 94.69 102 VAL A CA 1
ATOM 798 C C . VAL A 1 102 ? -11.797 -27.406 -11.555 1 94.69 102 VAL A C 1
ATOM 800 O O . VAL A 1 102 ? -11.211 -28.484 -11.453 1 94.69 102 VAL A O 1
ATOM 803 N N . TYR A 1 103 ? -13.078 -27.344 -11.438 1 95.75 103 TYR A N 1
ATOM 804 C CA . TYR A 1 103 ? -13.867 -28.469 -10.961 1 95.75 103 TYR A CA 1
ATOM 805 C C . TYR A 1 103 ? -13.867 -29.609 -11.984 1 95.75 103 TYR A C 1
ATOM 807 O O . TYR A 1 103 ? -13.641 -30.766 -11.625 1 95.75 103 TYR A O 1
ATOM 815 N N . LYS A 1 104 ? -14.109 -29.234 -13.211 1 96.75 104 LYS A N 1
ATOM 816 C CA . LYS A 1 104 ? -14.133 -30.25 -14.258 1 96.75 104 LYS A CA 1
ATOM 817 C C . LYS A 1 104 ? -12.797 -30.984 -14.344 1 96.75 104 LYS A C 1
ATOM 819 O O . LYS A 1 104 ? -12.766 -32.219 -14.43 1 96.75 104 LYS A O 1
ATOM 824 N N . VAL A 1 105 ? -11.75 -30.266 -14.297 1 97.25 105 VAL A N 1
ATOM 825 C CA . VAL A 1 105 ? -10.414 -30.844 -14.398 1 97.25 105 VAL A CA 1
ATOM 826 C C . VAL A 1 105 ? -10.125 -31.688 -13.172 1 97.25 105 VAL A C 1
ATOM 828 O O . VAL A 1 105 ? -9.625 -32.812 -13.289 1 97.25 105 VAL A O 1
ATOM 831 N N . CYS A 1 106 ? -10.422 -31.219 -11.984 1 96.81 106 CYS A N 1
ATOM 832 C CA . CYS A 1 106 ? -10.188 -31.969 -10.758 1 96.81 106 CYS A CA 1
ATOM 833 C C . CYS A 1 106 ? -10.984 -33.281 -10.766 1 96.81 106 CYS A C 1
ATOM 835 O O . CYS A 1 106 ? -10.461 -34.312 -10.375 1 96.81 106 CYS A O 1
ATOM 837 N N . GLU A 1 107 ? -12.227 -33.188 -11.227 1 97 107 GLU A N 1
ATOM 838 C CA . GLU A 1 107 ? -13.055 -34.406 -11.289 1 97 107 GLU A CA 1
ATOM 839 C C . GLU A 1 107 ? -12.445 -35.438 -12.227 1 97 107 GLU A C 1
ATOM 841 O O . GLU A 1 107 ? -12.492 -36.625 -11.938 1 97 107 GLU A O 1
ATOM 846 N N . SER A 1 108 ? -11.914 -35 -13.266 1 96.31 108 SER A N 1
ATOM 847 C CA . SER A 1 108 ? -11.305 -35.906 -14.234 1 96.31 108 SER A CA 1
ATOM 848 C C . SER A 1 108 ? -10.055 -36.562 -13.664 1 96.31 108 SER A C 1
ATOM 850 O O . SER A 1 108 ? -9.617 -37.625 -14.156 1 96.31 108 SER A O 1
ATOM 852 N N . LEU A 1 109 ? -9.469 -36 -12.68 1 96.69 109 LEU A N 1
ATOM 853 C CA . LEU A 1 109 ? -8.219 -36.5 -12.109 1 96.69 109 LEU A CA 1
ATOM 854 C C . LEU A 1 109 ? -8.477 -37.406 -10.93 1 96.69 109 LEU A C 1
ATOM 856 O O . LEU A 1 109 ? -7.539 -37.969 -10.359 1 96.69 109 LEU A O 1
ATOM 860 N N . ARG A 1 110 ? -9.711 -37.531 -10.594 1 92.31 110 ARG A N 1
ATOM 861 C CA . ARG A 1 110 ? -10.047 -38.438 -9.492 1 92.31 110 ARG A CA 1
ATOM 862 C C . ARG A 1 110 ? -9.523 -39.844 -9.758 1 92.31 110 ARG A C 1
ATOM 864 O O . ARG A 1 110 ? -9.781 -40.438 -10.812 1 92.31 110 ARG A O 1
ATOM 871 N N . GLY A 1 111 ? -8.82 -40.406 -8.867 1 87.62 111 GLY A N 1
ATOM 872 C CA . GLY A 1 111 ? -8.344 -41.75 -8.984 1 87.62 111 GLY A CA 1
ATOM 873 C C . GLY A 1 111 ? -7.059 -41.875 -9.789 1 87.62 111 GLY A C 1
ATOM 874 O O . GLY A 1 111 ? -6.496 -42.969 -9.922 1 87.62 111 GLY A O 1
ATOM 875 N N . VAL A 1 112 ? -6.641 -40.812 -10.359 1 89.44 112 VAL A N 1
ATOM 876 C CA . VAL A 1 112 ? -5.426 -40.812 -11.164 1 89.44 112 VAL A CA 1
ATOM 877 C C . VAL A 1 112 ? -4.219 -40.5 -10.281 1 89.44 112 VAL A C 1
ATOM 879 O O . VAL A 1 112 ? -3.146 -41.094 -10.469 1 89.44 112 VAL A O 1
ATOM 882 N N . THR A 1 113 ? -4.383 -39.719 -9.266 1 84.25 113 THR A N 1
ATOM 883 C CA . THR A 1 113 ? -3.291 -39.25 -8.43 1 84.25 113 THR A CA 1
ATOM 884 C C . THR A 1 113 ? -2.994 -40.25 -7.305 1 84.25 113 THR A C 1
ATOM 886 O O . THR A 1 113 ? -3.902 -40.906 -6.801 1 84.25 113 THR A O 1
ATOM 889 N N . ASP A 1 114 ? -1.773 -40.344 -7.039 1 81.94 114 ASP A N 1
ATOM 890 C CA . ASP A 1 114 ? -1.371 -41.188 -5.918 1 81.94 114 ASP A CA 1
ATOM 891 C C . ASP A 1 114 ? -1.67 -40.5 -4.586 1 81.94 114 ASP A C 1
ATOM 893 O O . ASP A 1 114 ? -1.839 -39.281 -4.527 1 81.94 114 ASP A O 1
ATOM 897 N N . LYS A 1 115 ? -1.665 -41.312 -3.578 1 78.69 115 LYS A N 1
ATOM 898 C CA . LYS A 1 115 ? -1.986 -40.812 -2.25 1 78.69 115 LYS A CA 1
ATOM 899 C C . LYS A 1 115 ? -0.884 -39.875 -1.734 1 78.69 115 LYS A C 1
ATOM 901 O O . LYS A 1 115 ? -1.13 -39.031 -0.878 1 78.69 115 LYS A O 1
ATOM 906 N N . ASP A 1 116 ? 0.281 -40.062 -2.225 1 86.75 116 ASP A N 1
ATOM 907 C CA . ASP A 1 116 ? 1.397 -39.25 -1.743 1 86.75 116 ASP A CA 1
ATOM 908 C C . ASP A 1 116 ? 1.536 -37.969 -2.559 1 86.75 116 ASP A C 1
ATOM 910 O O . ASP A 1 116 ? 2.479 -37.219 -2.357 1 86.75 116 ASP A O 1
ATOM 914 N N . CYS A 1 117 ? 0.59 -37.719 -3.408 1 94.19 117 CYS A N 1
ATOM 915 C CA . CYS A 1 117 ? 0.591 -36.531 -4.242 1 94.19 117 CYS A CA 1
ATOM 916 C C . CYS A 1 117 ? 0.184 -35.312 -3.432 1 94.19 117 CYS A C 1
ATOM 918 O O . CYS A 1 117 ? -0.593 -35.406 -2.482 1 94.19 117 CYS A O 1
ATOM 920 N N . ARG A 1 118 ? 0.792 -34.156 -3.643 1 96.06 118 ARG A N 1
ATOM 921 C CA . ARG A 1 118 ? 0.416 -32.875 -3.086 1 96.06 118 ARG A CA 1
ATOM 922 C C . ARG A 1 118 ? 0.122 -31.875 -4.195 1 96.06 118 ARG A C 1
ATOM 924 O O . ARG A 1 118 ? 0.661 -31.984 -5.297 1 96.06 118 ARG A O 1
ATOM 931 N N . ALA A 1 119 ? -0.731 -30.938 -3.91 1 97.44 119 ALA A N 1
ATOM 932 C CA . ALA A 1 119 ? -1.129 -29.953 -4.906 1 97.44 119 ALA A CA 1
ATOM 933 C C . ALA A 1 119 ? -0.859 -28.531 -4.406 1 97.44 119 ALA A C 1
ATOM 935 O O . ALA A 1 119 ? -0.681 -28.312 -3.207 1 97.44 119 ALA A O 1
ATOM 936 N N . ILE A 1 120 ? -0.768 -27.641 -5.277 1 98.44 120 ILE A N 1
ATOM 937 C CA . ILE A 1 120 ? -0.715 -26.219 -4.988 1 98.44 120 ILE A CA 1
ATOM 938 C C . ILE A 1 120 ? -1.529 -25.453 -6.027 1 98.44 120 ILE A C 1
ATOM 940 O O . ILE A 1 120 ? -1.383 -25.672 -7.23 1 98.44 120 ILE A O 1
ATOM 944 N N . SER A 1 121 ? -2.432 -24.609 -5.555 1 98.12 121 SER A N 1
ATOM 945 C CA . SER A 1 121 ? -3.291 -23.812 -6.422 1 98.12 121 SER A CA 1
ATOM 946 C C . SER A 1 121 ? -2.717 -22.422 -6.629 1 98.12 121 SER A C 1
ATOM 948 O O . SER A 1 121 ? -2.418 -21.719 -5.664 1 98.12 121 SER A O 1
ATOM 950 N N . LEU A 1 122 ? -2.553 -21.984 -7.875 1 98.12 122 LEU A N 1
ATOM 951 C CA . LEU A 1 122 ? -2.135 -20.625 -8.195 1 98.12 122 LEU A CA 1
ATOM 952 C C . LEU A 1 122 ? -3.309 -19.812 -8.727 1 98.12 122 LEU A C 1
ATOM 954 O O . LEU A 1 122 ? -3.109 -18.781 -9.383 1 98.12 122 LEU A O 1
ATOM 958 N N . ILE A 1 123 ? -4.516 -20.297 -8.453 1 94.62 123 ILE A N 1
ATOM 959 C CA . ILE A 1 123 ? -5.746 -19.641 -8.859 1 94.62 123 ILE A CA 1
ATOM 960 C C . ILE A 1 123 ? -6.07 -18.5 -7.887 1 94.62 123 ILE A C 1
ATOM 962 O O . ILE A 1 123 ? -6.156 -18.719 -6.676 1 94.62 123 ILE A O 1
ATOM 966 N N . LYS A 1 124 ? -6.152 -17.297 -8.453 1 92 124 LYS A N 1
ATOM 967 C CA . LYS A 1 124 ? -6.527 -16.156 -7.633 1 92 124 LYS A CA 1
ATOM 968 C C . LYS A 1 124 ? -8.023 -15.891 -7.711 1 92 124 LYS A C 1
ATOM 970 O O . LYS A 1 124 ? -8.508 -15.266 -8.656 1 92 124 LYS A O 1
ATOM 975 N N . GLY A 1 125 ? -8.758 -16.422 -6.703 1 90.25 125 GLY A N 1
ATOM 976 C CA . GLY A 1 125 ? -10.203 -16.266 -6.688 1 90.25 125 GLY A CA 1
ATOM 977 C C . GLY A 1 125 ? -10.891 -17.156 -5.672 1 90.25 125 GLY A C 1
ATOM 978 O O . GLY A 1 125 ? -10.234 -17.953 -5 1 90.25 125 GLY A O 1
ATOM 979 N N . LEU A 1 126 ? -12.094 -16.844 -5.496 1 93.81 126 LEU A N 1
ATOM 980 C CA . LEU A 1 126 ? -13 -17.688 -4.703 1 93.81 126 LEU A CA 1
ATOM 981 C C . LEU A 1 126 ? -14.125 -18.234 -5.57 1 93.81 126 LEU A C 1
ATOM 983 O O . LEU A 1 126 ? -14.5 -17.625 -6.578 1 93.81 126 LEU A O 1
ATOM 987 N N . ASP A 1 127 ? -14.555 -19.359 -5.262 1 93.88 127 ASP A N 1
ATOM 988 C CA . ASP A 1 127 ? -15.711 -19.906 -5.949 1 93.88 127 ASP A CA 1
ATOM 989 C C . ASP A 1 127 ? -17.016 -19.484 -5.266 1 93.88 127 ASP A C 1
ATOM 991 O O . ASP A 1 127 ? -17.125 -19.547 -4.039 1 93.88 127 ASP A O 1
ATOM 995 N N . TYR A 1 128 ? -17.859 -19.062 -6.027 1 94.75 128 TYR A N 1
ATOM 996 C CA . TYR A 1 128 ? -19.172 -18.672 -5.508 1 94.75 128 TYR A CA 1
ATOM 997 C C . TYR A 1 128 ? -20.234 -19.688 -5.891 1 94.75 128 TYR A C 1
ATOM 999 O O . TYR A 1 128 ? -20.516 -19.875 -7.074 1 94.75 128 TYR A O 1
ATOM 1007 N N . LYS A 1 129 ? -20.812 -20.422 -4.906 1 93.31 129 LYS A N 1
ATOM 1008 C CA . LYS A 1 129 ? -21.859 -21.422 -5.086 1 93.31 129 LYS A CA 1
ATOM 1009 C C . LYS A 1 129 ? -22.859 -21.359 -3.945 1 93.31 129 LYS A C 1
ATOM 1011 O O . LYS A 1 129 ? -22.484 -21.359 -2.771 1 93.31 129 LYS A O 1
ATOM 1016 N N . ASN A 1 130 ? -24.188 -21.359 -4.309 1 93.69 130 ASN A N 1
ATOM 1017 C CA . ASN A 1 130 ? -25.266 -21.391 -3.326 1 93.69 130 ASN A CA 1
ATOM 1018 C C . ASN A 1 130 ? -25.078 -20.297 -2.27 1 93.69 130 ASN A C 1
ATOM 1020 O O . ASN A 1 130 ? -25.109 -20.578 -1.07 1 93.69 130 ASN A O 1
ATOM 1024 N N . ASN A 1 131 ? -24.734 -19.141 -2.67 1 92.62 131 ASN A N 1
ATOM 1025 C CA . ASN A 1 131 ? -24.578 -17.953 -1.836 1 92.62 131 ASN A CA 1
ATOM 1026 C C . ASN A 1 131 ? -23.438 -18.109 -0.844 1 92.62 131 ASN A C 1
ATOM 1028 O O . ASN A 1 131 ? -23.469 -17.547 0.25 1 92.62 131 ASN A O 1
ATOM 1032 N N . ASN A 1 132 ? -22.516 -19 -1.263 1 95.94 132 ASN A N 1
ATOM 1033 C CA . ASN A 1 132 ? -21.312 -19.172 -0.453 1 95.94 132 ASN A CA 1
ATOM 1034 C C . ASN A 1 132 ? -20.047 -18.953 -1.276 1 95.94 132 ASN A C 1
ATOM 1036 O O . ASN A 1 132 ? -20.047 -19.156 -2.492 1 95.94 132 ASN A O 1
ATOM 1040 N N . LEU A 1 133 ? -19.031 -18.5 -0.595 1 96.75 133 LEU A N 1
ATOM 1041 C CA . LEU A 1 133 ? -17.703 -18.359 -1.198 1 96.75 133 LEU A CA 1
ATOM 1042 C C . LEU A 1 133 ? -16.766 -19.453 -0.708 1 96.75 133 LEU A C 1
ATOM 1044 O O . LEU A 1 133 ? -16.594 -19.625 0.499 1 96.75 133 LEU A O 1
ATOM 1048 N N . LEU A 1 134 ? -16.203 -20.172 -1.646 1 96.69 134 LEU A N 1
ATOM 1049 C CA . LEU A 1 134 ? -15.383 -21.328 -1.316 1 96.69 134 LEU A CA 1
ATOM 1050 C C . LEU A 1 134 ? -13.938 -21.125 -1.74 1 96.69 134 LEU A C 1
ATOM 1052 O O . LEU A 1 134 ? -13.672 -20.516 -2.781 1 96.69 134 LEU A O 1
ATOM 1056 N N . ILE A 1 135 ? -13.023 -21.656 -0.967 1 95.75 135 ILE A N 1
ATOM 1057 C CA . ILE A 1 135 ? -11.586 -21.578 -1.203 1 95.75 135 ILE A CA 1
ATOM 1058 C C . ILE A 1 135 ? -11.164 -22.688 -2.158 1 95.75 135 ILE A C 1
ATOM 1060 O O . ILE A 1 135 ? -11.398 -23.875 -1.891 1 95.75 135 ILE A O 1
ATOM 1064 N N . PHE A 1 136 ? -10.477 -22.359 -3.207 1 96.31 136 PHE A N 1
ATOM 1065 C CA . PHE A 1 136 ? -10.18 -23.312 -4.262 1 96.31 136 PHE A CA 1
ATOM 1066 C C . PHE A 1 136 ? -9.266 -24.422 -3.748 1 96.31 136 PHE A C 1
ATOM 1068 O O . PHE A 1 136 ? -9.43 -25.594 -4.102 1 96.31 136 PHE A O 1
ATOM 1075 N N . SER A 1 137 ? -8.234 -24.078 -2.953 1 96.69 137 SER A N 1
ATOM 1076 C CA . SER A 1 137 ? -7.348 -25.125 -2.459 1 96.69 137 SER A CA 1
ATOM 1077 C C . SER A 1 137 ? -8.117 -26.156 -1.65 1 96.69 137 SER A C 1
ATOM 1079 O O . SER A 1 137 ? -7.82 -27.359 -1.728 1 96.69 137 SER A O 1
ATOM 1081 N N . GLU A 1 138 ? -9.109 -25.703 -0.909 1 96.44 138 GLU A N 1
ATOM 1082 C CA . GLU A 1 138 ? -9.93 -26.625 -0.122 1 96.44 138 GLU A CA 1
ATOM 1083 C C . GLU A 1 138 ? -10.836 -27.469 -1.019 1 96.44 138 GLU A C 1
ATOM 1085 O O . GLU A 1 138 ? -11.055 -28.641 -0.758 1 96.44 138 GLU A O 1
ATOM 1090 N N . GLU A 1 139 ? -11.375 -26.844 -2.037 1 96.56 139 GLU A N 1
ATOM 1091 C CA . GLU A 1 139 ? -12.227 -27.562 -2.975 1 96.56 139 GLU A CA 1
ATOM 1092 C C . GLU A 1 139 ? -11.438 -28.625 -3.73 1 96.56 139 GLU A C 1
ATOM 1094 O O . GLU A 1 139 ? -11.93 -29.734 -3.947 1 96.56 139 GLU A O 1
ATOM 1099 N N . ILE A 1 140 ? -10.25 -28.266 -4.113 1 96.56 140 ILE A N 1
ATOM 1100 C CA . ILE A 1 140 ? -9.367 -29.219 -4.785 1 96.56 140 ILE A CA 1
ATOM 1101 C C . ILE A 1 140 ? -9.07 -30.391 -3.854 1 96.56 140 ILE A C 1
ATOM 1103 O O . ILE A 1 140 ? -9.141 -31.547 -4.266 1 96.56 140 ILE A O 1
ATOM 1107 N N . GLU A 1 141 ? -8.758 -30.109 -2.605 1 95.69 141 GLU A N 1
ATOM 1108 C CA . GLU A 1 141 ? -8.5 -31.141 -1.614 1 95.69 141 GLU A CA 1
ATOM 1109 C C . GLU A 1 141 ? -9.703 -32.062 -1.468 1 95.69 141 GLU A C 1
ATOM 1111 O O . GLU A 1 141 ? -9.547 -33.281 -1.409 1 95.69 141 GLU A O 1
ATOM 1116 N N . LYS A 1 142 ? -10.828 -31.5 -1.385 1 95.56 142 LYS A N 1
ATOM 1117 C CA . LYS A 1 142 ? -12.047 -32.281 -1.209 1 95.56 142 LYS A CA 1
ATOM 1118 C C . LYS A 1 142 ? -12.266 -33.25 -2.375 1 95.56 142 LYS A C 1
ATOM 1120 O O . LYS A 1 142 ? -12.672 -34.375 -2.176 1 95.56 142 LYS A O 1
ATOM 1125 N N . ILE A 1 143 ? -12.016 -32.75 -3.551 1 95.94 143 ILE A N 1
ATOM 1126 C CA . ILE A 1 143 ? -12.305 -33.562 -4.742 1 95.94 143 ILE A CA 1
ATOM 1127 C C . ILE A 1 143 ? -11.227 -34.625 -4.918 1 95.94 143 ILE A C 1
ATOM 1129 O O . ILE A 1 143 ? -11.539 -35.781 -5.18 1 95.94 143 ILE A O 1
ATOM 1133 N N . LEU A 1 144 ? -9.953 -34.281 -4.738 1 95.81 144 LEU A N 1
ATOM 1134 C CA . LEU A 1 144 ? -8.852 -35.156 -5.102 1 95.81 144 LEU A CA 1
ATOM 1135 C C . LEU A 1 144 ? -8.391 -35.969 -3.896 1 95.81 144 LEU A C 1
ATOM 1137 O O . LEU A 1 144 ? -7.688 -36.969 -4.055 1 95.81 144 LEU A O 1
ATOM 1141 N N . GLY A 1 145 ? -8.703 -35.5 -2.689 1 94 145 GLY A N 1
ATOM 1142 C CA . GLY A 1 145 ? -8.312 -36.219 -1.479 1 94 145 GLY A CA 1
ATOM 1143 C C . GLY A 1 145 ? -6.848 -36.031 -1.134 1 94 145 GLY A C 1
ATOM 1144 O O . GLY A 1 145 ? -6.25 -36.906 -0.488 1 94 145 GLY A O 1
ATOM 1145 N N . ILE A 1 146 ? -6.25 -35 -1.671 1 93.69 146 ILE A N 1
ATOM 1146 C CA . ILE A 1 146 ? -4.848 -34.719 -1.389 1 93.69 146 ILE A CA 1
ATOM 1147 C C . ILE A 1 146 ? -4.719 -33.312 -0.818 1 93.69 146 ILE A C 1
ATOM 1149 O O . ILE A 1 146 ? -5.594 -32.469 -1.027 1 93.69 146 ILE A O 1
ATOM 1153 N N . HIS A 1 147 ? -3.588 -33.062 -0.091 1 94.69 147 HIS A N 1
ATOM 1154 C CA . HIS A 1 147 ? -3.357 -31.719 0.423 1 94.69 147 HIS A CA 1
ATOM 1155 C C . HIS A 1 147 ? -3.145 -30.734 -0.712 1 94.69 147 HIS A C 1
ATOM 1157 O O . HIS A 1 147 ? -2.559 -31.078 -1.742 1 94.69 147 HIS A O 1
ATOM 1163 N N . CYS A 1 148 ? -3.66 -29.531 -0.515 1 97.06 148 CYS A N 1
ATOM 1164 C CA . CYS A 1 148 ? -3.492 -28.516 -1.536 1 97.06 148 CYS A CA 1
ATOM 1165 C C . CYS A 1 148 ? -3.1 -27.172 -0.91 1 97.06 148 CYS A C 1
ATOM 1167 O O . CYS A 1 148 ? -3.865 -26.594 -0.137 1 97.06 148 CYS A O 1
ATOM 1169 N N . ALA A 1 149 ? -1.918 -26.703 -1.187 1 97.75 149 ALA A N 1
ATOM 1170 C CA . ALA A 1 149 ? -1.434 -25.375 -0.816 1 97.75 149 ALA A CA 1
ATOM 1171 C C . ALA A 1 149 ? -1.901 -24.312 -1.816 1 97.75 149 ALA A C 1
ATOM 1173 O O . ALA A 1 149 ? -2.689 -24.609 -2.717 1 97.75 149 ALA A O 1
ATOM 1174 N N . ALA A 1 150 ? -1.508 -23.047 -1.569 1 98 150 ALA A N 1
ATOM 1175 C CA . ALA A 1 150 ? -1.846 -21.969 -2.486 1 98 150 ALA A CA 1
ATOM 1176 C C . ALA A 1 150 ? -0.674 -21 -2.648 1 98 150 ALA A C 1
ATOM 1178 O O . ALA A 1 150 ? 0.127 -20.828 -1.728 1 98 150 ALA A O 1
ATOM 1179 N N . LEU A 1 151 ? -0.542 -20.484 -3.816 1 98.44 151 LEU A N 1
ATOM 1180 C CA . LEU A 1 151 ? 0.461 -19.469 -4.129 1 98.44 151 LEU A CA 1
ATOM 1181 C C . LEU A 1 151 ? -0.187 -18.234 -4.742 1 98.44 151 LEU A C 1
ATOM 1183 O O . LEU A 1 151 ? -1.034 -18.344 -5.633 1 98.44 151 LEU A O 1
ATOM 1187 N N . SER A 1 152 ? 0.061 -17.078 -4.172 1 98.06 152 SER A N 1
ATOM 1188 C CA . SER A 1 152 ? -0.418 -15.789 -4.672 1 98.06 152 SER A CA 1
ATOM 1189 C C . SER A 1 152 ? 0.574 -14.672 -4.363 1 98.06 152 SER A C 1
ATOM 1191 O O . SER A 1 152 ? 1.381 -14.789 -3.438 1 98.06 152 SER A O 1
ATOM 1193 N N . GLY A 1 153 ? 0.561 -13.648 -5.148 1 97.75 153 GLY A N 1
ATOM 1194 C CA . GLY A 1 153 ? 1.438 -12.508 -4.938 1 97.75 153 GLY A CA 1
ATOM 1195 C C . GLY A 1 153 ? 1.4 -11.508 -6.078 1 97.75 153 GLY A C 1
ATOM 1196 O O . GLY A 1 153 ? 0.576 -11.625 -6.984 1 97.75 153 GLY A O 1
ATOM 1197 N N . ALA A 1 154 ? 2.195 -10.492 -5.926 1 97.5 154 ALA A N 1
ATOM 1198 C CA . ALA A 1 154 ? 2.346 -9.469 -6.961 1 97.5 154 ALA A CA 1
ATOM 1199 C C . ALA A 1 154 ? 3.178 -9.992 -8.125 1 97.5 154 ALA A C 1
ATOM 1201 O O . ALA A 1 154 ? 4.348 -9.625 -8.281 1 97.5 154 ALA A O 1
ATOM 1202 N N . ASN A 1 155 ? 2.535 -10.797 -8.992 1 96.94 155 ASN A N 1
ATOM 1203 C CA . ASN A 1 155 ? 3.275 -11.492 -10.039 1 96.94 155 ASN A CA 1
ATOM 1204 C C . ASN A 1 155 ? 2.611 -11.328 -11.398 1 96.94 155 ASN A C 1
ATOM 1206 O O . ASN A 1 155 ? 1.586 -11.953 -11.672 1 96.94 155 ASN A O 1
ATOM 1210 N N . ILE A 1 156 ? 3.182 -10.5 -12.148 1 95.44 156 ILE A N 1
ATOM 1211 C CA . ILE A 1 156 ? 2.82 -10.422 -13.555 1 95.44 156 ILE A CA 1
ATOM 1212 C C . ILE A 1 156 ? 3.576 -11.484 -14.344 1 95.44 156 ILE A C 1
ATOM 1214 O O . ILE A 1 156 ? 4.805 -11.562 -14.273 1 95.44 156 ILE A O 1
ATOM 1218 N N . ALA A 1 157 ? 2.879 -12.273 -15.125 1 96.31 157 ALA A N 1
ATOM 1219 C CA . ALA A 1 157 ? 3.406 -13.477 -15.766 1 96.31 157 ALA A CA 1
ATOM 1220 C C . ALA A 1 157 ? 4.605 -13.148 -16.656 1 96.31 157 ALA A C 1
ATOM 1222 O O . ALA A 1 157 ? 5.641 -13.812 -16.578 1 96.31 157 ALA A O 1
ATOM 1223 N N . SER A 1 158 ? 4.477 -12.102 -17.469 1 96.31 158 SER A N 1
ATOM 1224 C CA . SER A 1 158 ? 5.543 -11.75 -18.406 1 96.31 158 SER A CA 1
ATOM 1225 C C . SER A 1 158 ? 6.805 -11.32 -17.672 1 96.31 158 SER A C 1
ATOM 1227 O O . SER A 1 158 ? 7.914 -11.688 -18.078 1 96.31 158 SER A O 1
ATOM 1229 N N . GLU A 1 159 ? 6.633 -10.594 -16.562 1 97 159 GLU A N 1
ATOM 1230 C CA . GLU A 1 159 ? 7.785 -10.125 -15.797 1 97 159 GLU A CA 1
ATOM 1231 C C . GLU A 1 159 ? 8.5 -11.289 -15.109 1 97 159 GLU A C 1
ATOM 1233 O O . GLU A 1 159 ? 9.727 -11.312 -15.031 1 97 159 GLU A O 1
ATOM 1238 N N . VAL A 1 160 ? 7.73 -12.266 -14.633 1 98.06 160 VAL A N 1
ATOM 1239 C CA . VAL A 1 160 ? 8.328 -13.461 -14.055 1 98.06 160 VAL A CA 1
ATOM 1240 C C . VAL A 1 160 ? 9.07 -14.242 -15.133 1 98.06 160 VAL A C 1
ATOM 1242 O O . VAL A 1 160 ? 10.211 -14.68 -14.922 1 98.06 160 VAL A O 1
ATOM 1245 N N . ALA A 1 161 ? 8.438 -14.359 -16.297 1 98.38 161 ALA A N 1
ATOM 1246 C CA . ALA A 1 161 ? 9.031 -15.102 -17.406 1 98.38 161 ALA A CA 1
ATOM 1247 C C . ALA A 1 161 ? 10.32 -14.453 -17.875 1 98.38 161 ALA A C 1
ATOM 1249 O O . ALA A 1 161 ? 11.242 -15.133 -18.328 1 98.38 161 ALA A O 1
ATOM 1250 N N . GLU A 1 162 ? 10.352 -13.148 -17.75 1 97.94 162 GLU A N 1
ATOM 1251 C CA . GLU A 1 162 ? 11.531 -12.383 -18.141 1 97.94 162 GLU A CA 1
ATOM 1252 C C . GLU A 1 162 ? 12.57 -12.359 -17.031 1 97.94 162 GLU A C 1
ATOM 1254 O O . GLU A 1 162 ? 13.602 -11.695 -17.141 1 97.94 162 GLU A O 1
ATOM 1259 N N . GLU A 1 163 ? 12.273 -13.016 -15.945 1 97.62 163 GLU A N 1
ATOM 1260 C CA . GLU A 1 163 ? 13.156 -13.203 -14.805 1 97.62 163 GLU A CA 1
ATOM 1261 C C . GLU A 1 163 ? 13.453 -11.867 -14.109 1 97.62 163 GLU A C 1
ATOM 1263 O O . GLU A 1 163 ? 14.586 -11.617 -13.695 1 97.62 163 GLU A O 1
ATOM 1268 N N . GLN A 1 164 ? 12.469 -11.008 -14.117 1 97.12 164 GLN A N 1
ATOM 1269 C CA . GLN A 1 164 ? 12.531 -9.812 -13.281 1 97.12 164 GLN A CA 1
ATOM 1270 C C . GLN A 1 164 ? 12.234 -10.133 -11.82 1 97.12 164 GLN A C 1
ATOM 1272 O O . GLN A 1 164 ? 11.336 -10.93 -11.531 1 97.12 164 GLN A O 1
ATOM 1277 N N . PHE A 1 165 ? 12.945 -9.5 -10.977 1 97 165 PHE A N 1
ATOM 1278 C CA . PHE A 1 165 ? 12.789 -9.805 -9.555 1 97 165 PHE A CA 1
ATOM 1279 C C . PHE A 1 165 ? 11.367 -9.5 -9.094 1 97 165 PHE A C 1
ATOM 1281 O O . PHE A 1 165 ? 10.789 -8.477 -9.477 1 97 165 PHE A O 1
ATOM 1288 N N . GLY A 1 166 ? 10.852 -10.344 -8.305 1 97.31 166 GLY A N 1
ATOM 1289 C CA . GLY A 1 166 ? 9.586 -10.195 -7.602 1 97.31 166 GLY A CA 1
ATOM 1290 C C . GLY A 1 166 ? 9.414 -11.164 -6.453 1 97.31 166 GLY A C 1
ATOM 1291 O O . GLY A 1 166 ? 10.219 -12.086 -6.289 1 97.31 166 GLY A O 1
ATOM 1292 N N . GLU A 1 167 ? 8.453 -10.859 -5.637 1 97.69 167 GLU A N 1
ATOM 1293 C CA . GLU A 1 167 ? 8.164 -11.727 -4.496 1 97.69 167 GLU A CA 1
ATOM 1294 C C . GLU A 1 167 ? 6.824 -12.445 -4.68 1 97.69 167 GLU A C 1
ATOM 1296 O O . GLU A 1 167 ? 5.938 -11.945 -5.379 1 97.69 167 GLU A O 1
ATOM 1301 N N . THR A 1 168 ? 6.711 -13.57 -4.09 1 98.06 168 THR A N 1
ATOM 1302 C CA . THR A 1 168 ? 5.445 -14.289 -4.012 1 98.06 168 THR A CA 1
ATOM 1303 C C . THR A 1 168 ? 5.289 -14.961 -2.648 1 98.06 168 THR A C 1
ATOM 1305 O O . THR A 1 168 ? 6.211 -14.938 -1.829 1 98.06 168 THR A O 1
ATOM 1308 N N . THR A 1 169 ? 4.051 -15.391 -2.32 1 97.88 169 THR A N 1
ATOM 1309 C CA . THR A 1 169 ? 3.748 -16.031 -1.047 1 97.88 169 THR A CA 1
ATOM 1310 C C . THR A 1 169 ? 3.107 -17.406 -1.272 1 97.88 169 THR A C 1
ATOM 1312 O O . THR A 1 169 ? 2.223 -17.547 -2.119 1 97.88 169 THR A O 1
ATOM 1315 N N . ILE A 1 170 ? 3.615 -18.391 -0.596 1 97.88 170 ILE A N 1
ATOM 1316 C CA . ILE A 1 170 ? 2.996 -19.703 -0.54 1 97.88 170 ILE A CA 1
ATOM 1317 C C . ILE A 1 170 ? 2.393 -19.938 0.843 1 97.88 170 ILE A C 1
ATOM 1319 O O . ILE A 1 170 ? 3 -19.578 1.858 1 97.88 170 ILE A O 1
ATOM 1323 N N . ALA A 1 171 ? 1.184 -20.391 0.863 1 97.12 171 ALA A N 1
ATOM 1324 C CA . ALA A 1 171 ? 0.56 -20.781 2.129 1 97.12 171 ALA A CA 1
ATOM 1325 C C . ALA A 1 171 ? 0.254 -22.266 2.166 1 97.12 171 ALA A C 1
ATOM 1327 O O . ALA A 1 171 ? -0.391 -22.797 1.258 1 97.12 171 ALA A O 1
ATOM 1328 N N . CYS A 1 172 ? 0.74 -22.891 3.201 1 93.75 172 CYS A N 1
ATOM 1329 C CA . CYS A 1 172 ? 0.608 -24.328 3.377 1 93.75 172 CYS A CA 1
ATOM 1330 C C . CYS A 1 172 ? 0.155 -24.672 4.793 1 93.75 172 CYS A C 1
ATOM 1332 O O . CYS A 1 172 ? 0.547 -24 5.75 1 93.75 172 CYS A O 1
ATOM 1334 N N . ARG A 1 173 ? -0.647 -25.719 4.848 1 89.25 173 ARG A N 1
ATOM 1335 C CA . ARG A 1 173 ? -1.044 -26.203 6.164 1 89.25 173 ARG A CA 1
ATOM 1336 C C . ARG A 1 173 ? 0.041 -27.078 6.773 1 89.25 173 ARG A C 1
ATOM 1338 O O . ARG A 1 173 ? 0.25 -27.062 7.988 1 89.25 173 ARG A O 1
ATOM 1345 N N . ASP A 1 174 ? 0.719 -27.812 5.906 1 88.12 174 ASP A N 1
ATOM 1346 C CA . ASP A 1 174 ? 1.783 -28.719 6.332 1 88.12 174 ASP A CA 1
ATOM 1347 C C . ASP A 1 174 ? 3.158 -28.141 6.004 1 88.12 174 ASP A C 1
ATOM 1349 O O . ASP A 1 174 ? 3.498 -27.969 4.836 1 88.12 174 ASP A O 1
ATOM 1353 N N . PRO A 1 175 ? 3.984 -27.953 7.047 1 88.19 175 PRO A N 1
ATOM 1354 C CA . PRO A 1 175 ? 5.316 -27.375 6.824 1 88.19 175 PRO A CA 1
ATOM 1355 C C . PRO A 1 175 ? 6.16 -28.219 5.863 1 88.19 175 PRO A C 1
ATOM 1357 O O . PRO A 1 175 ? 6.988 -27.672 5.129 1 88.19 175 PRO A O 1
ATOM 1360 N N . LYS A 1 176 ? 5.961 -29.516 5.875 1 88.56 176 LYS A N 1
ATOM 1361 C CA . LYS A 1 176 ? 6.723 -30.359 4.973 1 88.56 176 LYS A CA 1
ATOM 1362 C C . LYS A 1 176 ? 6.426 -30.031 3.514 1 88.56 176 LYS A C 1
ATOM 1364 O O . LYS A 1 176 ? 7.332 -30.016 2.678 1 88.56 176 LYS A O 1
ATOM 1369 N N . ASP A 1 177 ? 5.211 -29.766 3.227 1 92.88 177 ASP A N 1
ATOM 1370 C CA . ASP A 1 177 ? 4.84 -29.344 1.879 1 92.88 177 ASP A CA 1
ATOM 1371 C C . ASP A 1 177 ? 5.453 -27.984 1.544 1 92.88 177 ASP A C 1
ATOM 1373 O O . ASP A 1 177 ? 5.875 -27.75 0.409 1 92.88 177 ASP A O 1
ATOM 1377 N N . GLY A 1 178 ? 5.496 -27.156 2.605 1 94.31 178 GLY A N 1
ATOM 1378 C CA . GLY A 1 178 ? 6.062 -25.828 2.414 1 94.31 178 GLY A CA 1
ATOM 1379 C C . GLY A 1 178 ? 7.496 -25.859 1.911 1 94.31 178 GLY A C 1
ATOM 1380 O O . GLY A 1 178 ? 7.871 -25.062 1.053 1 94.31 178 GLY A O 1
ATOM 1381 N N . GLU A 1 179 ? 8.242 -26.766 2.432 1 94.12 179 GLU A N 1
ATOM 1382 C CA . GLU A 1 179 ? 9.641 -26.891 2.021 1 94.12 179 GLU A CA 1
ATOM 1383 C C . GLU A 1 179 ? 9.75 -27.344 0.57 1 94.12 179 GLU A C 1
ATOM 1385 O O . GLU A 1 179 ? 10.578 -26.844 -0.187 1 94.12 179 GLU A O 1
ATOM 1390 N N . ILE A 1 180 ? 8.953 -28.266 0.222 1 95.31 180 ILE A N 1
ATOM 1391 C CA . ILE A 1 180 ? 8.953 -28.797 -1.139 1 95.31 180 ILE A CA 1
ATOM 1392 C C . ILE A 1 180 ? 8.562 -27.688 -2.119 1 95.31 180 ILE A C 1
ATOM 1394 O O . ILE A 1 180 ? 9.227 -27.484 -3.137 1 95.31 180 ILE A O 1
ATOM 1398 N N . PHE A 1 181 ? 7.543 -26.984 -1.791 1 97.56 181 PHE A N 1
ATOM 1399 C CA . PHE A 1 181 ? 7.066 -25.922 -2.684 1 97.56 181 PHE A CA 1
ATOM 1400 C C . PHE A 1 181 ? 8.07 -24.781 -2.746 1 97.56 181 PHE A C 1
ATOM 1402 O O . PHE A 1 181 ? 8.25 -24.172 -3.801 1 97.56 181 PHE A O 1
ATOM 1409 N N . TYR A 1 182 ? 8.656 -24.516 -1.606 1 96.75 182 TYR A N 1
ATOM 1410 C CA . TYR A 1 182 ? 9.703 -23.5 -1.621 1 96.75 182 TYR A CA 1
ATOM 1411 C C . TYR A 1 182 ? 10.805 -23.859 -2.613 1 96.75 182 TYR A C 1
ATOM 1413 O O . TYR A 1 182 ? 11.203 -23.031 -3.438 1 96.75 182 TYR A O 1
ATOM 1421 N N . ARG A 1 183 ? 11.25 -25.094 -2.592 1 96.94 183 ARG A N 1
ATOM 1422 C CA . ARG A 1 183 ? 12.32 -25.547 -3.473 1 96.94 183 ARG A CA 1
ATOM 1423 C C . ARG A 1 183 ? 11.859 -25.578 -4.926 1 96.94 183 ARG A C 1
ATOM 1425 O O . ARG A 1 183 ? 12.648 -25.328 -5.84 1 96.94 183 ARG A O 1
ATOM 1432 N N . LEU A 1 184 ? 10.633 -25.766 -5.105 1 98.31 184 LEU A N 1
ATOM 1433 C CA . LEU A 1 184 ? 10.078 -25.891 -6.453 1 98.31 184 LEU A CA 1
ATOM 1434 C C . LEU A 1 184 ? 9.93 -24.516 -7.098 1 98.31 184 LEU A C 1
ATOM 1436 O O . LEU A 1 184 ? 10.055 -24.375 -8.312 1 98.31 184 LEU A O 1
ATOM 1440 N N . PHE A 1 185 ? 9.75 -23.422 -6.297 1 98.56 185 PHE A N 1
ATOM 1441 C CA . PHE A 1 185 ? 9.336 -22.172 -6.902 1 98.56 185 PHE A CA 1
ATOM 1442 C C . PHE A 1 185 ? 10.383 -21.078 -6.672 1 98.56 185 PHE A C 1
ATOM 1444 O O . PHE A 1 185 ? 10.484 -20.125 -7.449 1 98.56 185 PHE A O 1
ATOM 1451 N N . HIS A 1 186 ? 11.156 -21.156 -5.625 1 97.88 186 HIS A N 1
ATOM 1452 C CA . HIS A 1 186 ? 12.055 -20.078 -5.242 1 97.88 186 HIS A CA 1
ATOM 1453 C C . HIS A 1 186 ? 13.242 -19.969 -6.195 1 97.88 186 HIS A C 1
ATOM 1455 O O . HIS A 1 186 ? 13.898 -20.984 -6.477 1 97.88 186 HIS A O 1
ATOM 1461 N N . THR A 1 187 ? 13.445 -18.859 -6.703 1 97.06 187 THR A N 1
ATOM 1462 C CA . THR A 1 187 ? 14.633 -18.516 -7.48 1 97.06 187 THR A CA 1
ATOM 1463 C C . THR A 1 187 ? 15.211 -17.172 -7.027 1 97.06 187 THR A C 1
ATOM 1465 O O . THR A 1 187 ? 14.711 -16.562 -6.082 1 97.06 187 THR A O 1
ATOM 1468 N N . ASP A 1 188 ? 16.25 -16.734 -7.723 1 95.06 188 ASP A N 1
ATOM 1469 C CA . ASP A 1 188 ? 16.859 -15.43 -7.434 1 95.06 188 ASP A CA 1
ATOM 1470 C C . ASP A 1 188 ? 15.938 -14.289 -7.867 1 95.06 188 ASP A C 1
ATOM 1472 O O . ASP A 1 188 ? 16.047 -13.172 -7.367 1 95.06 188 ASP A O 1
ATOM 1476 N N . TYR A 1 189 ? 15.008 -14.602 -8.812 1 96.88 189 TYR A N 1
ATOM 1477 C CA . TYR A 1 189 ? 14.156 -13.531 -9.32 1 96.88 189 TYR A CA 1
ATOM 1478 C C . TYR A 1 189 ? 12.711 -13.727 -8.875 1 96.88 189 TYR A C 1
ATOM 1480 O O . TYR A 1 189 ? 11.898 -12.805 -8.961 1 96.88 189 TYR A O 1
ATOM 1488 N N . PHE A 1 190 ? 12.391 -14.898 -8.453 1 97.94 190 PHE A N 1
ATOM 1489 C CA . PHE A 1 190 ? 11.078 -15.242 -7.918 1 97.94 190 PHE A CA 1
ATOM 1490 C C . PHE A 1 190 ? 11.18 -15.633 -6.449 1 97.94 190 PHE A C 1
ATOM 1492 O O . PHE A 1 190 ? 11.211 -16.812 -6.117 1 97.94 190 PHE A O 1
ATOM 1499 N N . ASP A 1 191 ? 11.148 -14.625 -5.562 1 97.44 191 ASP A N 1
ATOM 1500 C CA . ASP A 1 191 ? 11.461 -14.781 -4.145 1 97.44 191 ASP A CA 1
ATOM 1501 C C . ASP A 1 191 ? 10.234 -15.25 -3.365 1 97.44 191 ASP A C 1
ATOM 1503 O O . ASP A 1 191 ? 9.234 -14.531 -3.273 1 97.44 191 ASP A O 1
ATOM 1507 N N . VAL A 1 192 ? 10.297 -16.438 -2.74 1 97.31 192 VAL A N 1
ATOM 1508 C CA . VAL A 1 192 ? 9.133 -17.078 -2.133 1 97.31 192 VAL A CA 1
ATOM 1509 C C . VAL A 1 192 ? 9.211 -16.953 -0.613 1 97.31 192 VAL A C 1
ATOM 1511 O O . VAL A 1 192 ? 10.25 -17.234 -0.014 1 97.31 192 VAL A O 1
ATOM 1514 N N . ASN A 1 193 ? 8.164 -16.469 -0.024 1 95.94 193 ASN A N 1
ATOM 1515 C CA . ASN A 1 193 ? 7.926 -16.625 1.406 1 95.94 193 ASN A CA 1
ATOM 1516 C C . ASN A 1 193 ? 6.812 -17.625 1.683 1 95.94 193 ASN A C 1
ATOM 1518 O O . ASN A 1 193 ? 5.797 -17.641 0.982 1 95.94 193 ASN A O 1
ATOM 1522 N N . VAL A 1 194 ? 7 -18.516 2.684 1 96.62 194 VAL A N 1
ATOM 1523 C CA . VAL A 1 194 ? 6.008 -19.531 3.01 1 96.62 194 VAL A CA 1
ATOM 1524 C C . VAL A 1 194 ? 5.344 -19.188 4.344 1 96.62 194 VAL A C 1
ATOM 1526 O O . VAL A 1 194 ? 6.027 -18.953 5.344 1 96.62 194 VAL A O 1
ATOM 1529 N N . ILE A 1 195 ? 4.023 -19.188 4.332 1 96.5 195 ILE A N 1
ATOM 1530 C CA . ILE A 1 195 ? 3.273 -18.906 5.555 1 96.5 195 ILE A CA 1
ATOM 1531 C C . ILE A 1 195 ? 2.25 -20.016 5.797 1 96.5 195 ILE A C 1
ATOM 1533 O O . ILE A 1 195 ? 2.082 -20.906 4.961 1 96.5 195 ILE A O 1
ATOM 1537 N N . GLY A 1 196 ? 1.537 -19.984 6.938 1 95.62 196 GLY A N 1
ATOM 1538 C CA . GLY A 1 196 ? 0.56 -21 7.277 1 95.62 196 GLY A CA 1
ATOM 1539 C C . GLY A 1 196 ? -0.866 -20.594 6.953 1 95.62 196 GLY A C 1
ATOM 1540 O O .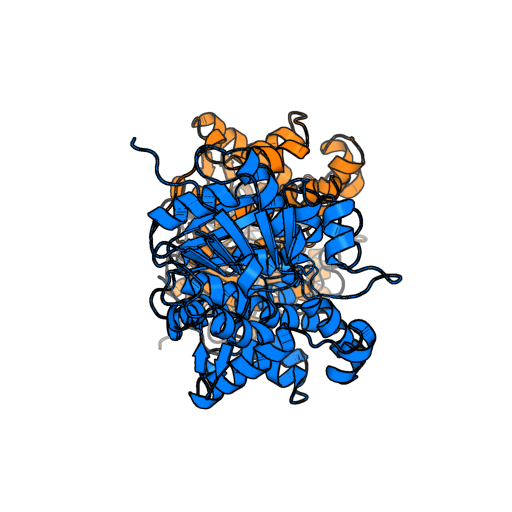 GLY A 1 196 ? -1.768 -21.438 6.941 1 95.62 196 GLY A O 1
ATOM 1541 N N . ASP A 1 197 ? -1.129 -19.344 6.566 1 96.12 197 ASP A N 1
ATOM 1542 C CA . ASP A 1 197 ? -2.459 -18.75 6.426 1 96.12 197 ASP A CA 1
ATOM 1543 C C . ASP A 1 197 ? -2.994 -18.953 5.008 1 96.12 197 ASP A C 1
ATOM 1545 O O . ASP A 1 197 ? -3.162 -17.969 4.266 1 96.12 197 ASP A O 1
ATOM 1549 N N . TRP A 1 198 ? -3.467 -20.156 4.66 1 94.5 198 TRP A N 1
ATOM 1550 C CA . TRP A 1 198 ? -3.859 -20.484 3.293 1 94.5 198 TRP A CA 1
ATOM 1551 C C . TRP A 1 198 ? -5.188 -19.828 2.934 1 94.5 198 TRP A C 1
ATOM 1553 O O . TRP A 1 198 ? -5.422 -19.484 1.772 1 94.5 198 TRP A O 1
ATOM 1563 N N . ARG A 1 199 ? -6.043 -19.594 3.924 1 96.56 199 ARG A N 1
ATOM 1564 C CA . ARG A 1 199 ? -7.305 -18.922 3.625 1 96.56 199 ARG A CA 1
ATOM 1565 C C . ARG A 1 199 ? -7.098 -17.438 3.379 1 96.56 199 ARG A C 1
ATOM 1567 O O . ARG A 1 199 ? -7.613 -16.875 2.406 1 96.56 199 ARG A O 1
ATOM 1574 N N . GLY A 1 200 ? -6.277 -16.781 4.301 1 97.62 200 GLY A N 1
ATOM 1575 C CA . GLY A 1 200 ? -5.988 -15.367 4.129 1 97.62 200 GLY A CA 1
ATOM 1576 C C . GLY A 1 200 ? -5.34 -15.047 2.793 1 97.62 200 GLY A C 1
ATOM 1577 O O . GLY A 1 200 ? -5.68 -14.055 2.152 1 97.62 200 GLY A O 1
ATOM 1578 N N . LEU A 1 201 ? -4.461 -15.914 2.416 1 98.12 201 LEU A N 1
ATOM 1579 C CA . LEU A 1 201 ? -3.764 -15.734 1.148 1 98.12 201 LEU A CA 1
ATOM 1580 C C . LEU A 1 201 ? -4.746 -15.719 -0.017 1 98.12 201 LEU A C 1
ATOM 1582 O O . LEU A 1 201 ? -4.668 -14.844 -0.889 1 98.12 201 LEU A O 1
ATOM 1586 N N . GLN A 1 202 ? -5.641 -16.625 -0.043 1 97.5 202 GLN A N 1
ATOM 1587 C CA . GLN A 1 202 ? -6.559 -16.766 -1.171 1 97.5 202 GLN A CA 1
ATOM 1588 C C . GLN A 1 202 ? -7.605 -15.656 -1.165 1 97.5 202 GLN A C 1
ATOM 1590 O O . GLN A 1 202 ? -8.023 -15.188 -2.225 1 97.5 202 GLN A O 1
ATOM 1595 N N . VAL A 1 203 ? -8 -15.195 0.02 1 97.88 203 VAL A N 1
ATOM 1596 C CA . VAL A 1 203 ? -8.906 -14.062 0.133 1 97.88 203 VAL A CA 1
ATOM 1597 C C . VAL A 1 203 ? -8.25 -12.812 -0.448 1 97.88 203 VAL A C 1
ATOM 1599 O O . VAL A 1 203 ? -8.883 -12.055 -1.182 1 97.88 203 VAL A O 1
ATOM 1602 N N . CYS A 1 204 ? -6.984 -12.594 -0.149 1 98.12 204 CYS A N 1
ATOM 1603 C CA . CYS A 1 204 ? -6.238 -11.469 -0.698 1 98.12 204 CYS A CA 1
ATOM 1604 C C . CYS A 1 204 ? -6.277 -11.484 -2.221 1 98.12 204 CYS A C 1
ATOM 1606 O O . CYS A 1 204 ? -6.629 -10.484 -2.848 1 98.12 204 CYS A O 1
ATOM 1608 N N . GLY A 1 205 ? -5.961 -12.617 -2.75 1 96.69 205 GLY A N 1
ATOM 1609 C CA . GLY A 1 205 ? -5.914 -12.734 -4.199 1 96.69 205 GLY A CA 1
ATOM 1610 C C . GLY A 1 205 ? -7.262 -12.523 -4.859 1 96.69 205 GLY A C 1
ATOM 1611 O O . GLY A 1 205 ? -7.34 -11.992 -5.965 1 96.69 205 GLY A O 1
ATOM 1612 N N . ALA A 1 206 ? -8.281 -12.891 -4.188 1 96.31 206 ALA A N 1
ATOM 1613 C CA . ALA A 1 206 ? -9.625 -12.844 -4.762 1 96.31 206 ALA A CA 1
ATOM 1614 C C . ALA A 1 206 ? -10.172 -11.422 -4.758 1 96.31 206 ALA A C 1
ATOM 1616 O O . ALA A 1 206 ? -10.852 -11.008 -5.699 1 96.31 206 ALA A O 1
ATOM 1617 N N . LEU A 1 207 ? -9.875 -10.656 -3.715 1 98.31 207 LEU A N 1
ATOM 1618 C CA . LEU A 1 207 ? -10.602 -9.414 -3.477 1 98.31 207 LEU A CA 1
ATOM 1619 C C . LEU A 1 207 ? -9.836 -8.219 -4.027 1 98.31 207 LEU A C 1
ATOM 1621 O O . LEU A 1 207 ? -10.414 -7.137 -4.207 1 98.31 207 LEU A O 1
ATOM 1625 N N . LYS A 1 208 ? -8.547 -8.406 -4.293 1 98.25 208 LYS A N 1
ATOM 1626 C CA . LYS A 1 208 ? -7.719 -7.281 -4.703 1 98.25 208 LYS A CA 1
ATOM 1627 C C . LYS A 1 208 ? -8.258 -6.637 -5.98 1 98.25 208 LYS A C 1
ATOM 1629 O O . LYS A 1 208 ? -8.211 -5.414 -6.129 1 98.25 208 LYS A O 1
ATOM 1634 N N . ASN A 1 209 ? -8.852 -7.434 -6.875 1 97.38 209 ASN A N 1
ATOM 1635 C CA . ASN A 1 209 ? -9.344 -6.918 -8.148 1 97.38 209 ASN A CA 1
ATOM 1636 C C . ASN A 1 209 ? -10.57 -6.027 -7.953 1 97.38 209 ASN A C 1
ATOM 1638 O O . ASN A 1 209 ? -10.805 -5.109 -8.742 1 97.38 209 ASN A O 1
ATOM 1642 N N . VAL A 1 210 ? -11.359 -6.301 -6.902 1 98.44 210 VAL A N 1
ATOM 1643 C CA . VAL A 1 210 ? -12.492 -5.438 -6.59 1 98.44 210 VAL A CA 1
ATOM 1644 C C . VAL A 1 210 ? -11.992 -4.051 -6.184 1 98.44 210 VAL A C 1
ATOM 1646 O O . VAL A 1 210 ? -12.516 -3.035 -6.645 1 98.44 210 VAL A O 1
ATOM 1649 N N . VAL A 1 211 ? -10.969 -4.02 -5.367 1 98.69 211 VAL A N 1
ATOM 1650 C CA . VAL A 1 211 ? -10.398 -2.754 -4.926 1 98.69 211 VAL A CA 1
ATOM 1651 C C . VAL A 1 211 ? -9.797 -2.012 -6.117 1 98.69 211 VAL A C 1
ATOM 1653 O O . VAL A 1 211 ? -9.891 -0.785 -6.203 1 98.69 211 VAL A O 1
ATOM 1656 N N . ALA A 1 212 ? -9.25 -2.799 -7.043 1 98.56 212 ALA A N 1
ATOM 1657 C CA . ALA A 1 212 ? -8.672 -2.201 -8.242 1 98.56 212 ALA A CA 1
ATOM 1658 C C . ALA A 1 212 ? -9.742 -1.507 -9.078 1 98.56 212 ALA A C 1
ATOM 1660 O O . ALA A 1 212 ? -9.469 -0.493 -9.727 1 98.56 212 ALA A O 1
ATOM 1661 N N . LEU A 1 213 ? -10.953 -2.055 -9.109 1 98.5 213 LEU A N 1
ATOM 1662 C CA . LEU A 1 213 ? -12.055 -1.345 -9.742 1 98.5 213 LEU A CA 1
ATOM 1663 C C . LEU A 1 213 ? -12.266 0.022 -9.102 1 98.5 213 LEU A C 1
ATOM 1665 O O . LEU A 1 213 ? -12.477 1.017 -9.797 1 98.5 213 LEU A O 1
ATOM 1669 N N . GLY A 1 214 ? -12.234 0.028 -7.758 1 98.56 214 GLY A N 1
ATOM 1670 C CA . GLY A 1 214 ? -12.359 1.286 -7.039 1 98.56 214 GLY A CA 1
ATOM 1671 C C . GLY A 1 214 ? -11.297 2.299 -7.418 1 98.56 214 GLY A C 1
ATOM 1672 O O . GLY A 1 214 ? -11.602 3.475 -7.637 1 98.56 214 GLY A O 1
ATOM 1673 N N . ALA A 1 215 ? -10.078 1.852 -7.492 1 98.44 215 ALA A N 1
ATOM 1674 C CA . ALA A 1 215 ? -8.984 2.723 -7.922 1 98.44 215 ALA A CA 1
ATOM 1675 C C . ALA A 1 215 ? -9.234 3.256 -9.328 1 98.44 215 ALA A C 1
ATOM 1677 O O . ALA A 1 215 ? -8.961 4.426 -9.617 1 98.44 215 ALA A O 1
ATOM 1678 N N . GLY A 1 216 ? -9.711 2.381 -10.211 1 98.44 216 GLY A N 1
ATOM 1679 C CA . GLY A 1 216 ? -10.031 2.801 -11.562 1 98.44 216 GLY A CA 1
ATOM 1680 C C . GLY A 1 216 ? -11.141 3.832 -11.617 1 98.44 216 GLY A C 1
ATOM 1681 O O . GLY A 1 216 ? -11.086 4.773 -12.414 1 98.44 216 GLY A O 1
ATOM 1682 N N . ILE A 1 217 ? -12.156 3.639 -10.805 1 98.5 217 ILE A N 1
ATOM 1683 C CA . ILE A 1 217 ? -13.242 4.605 -10.719 1 98.5 217 ILE A CA 1
ATOM 1684 C C . ILE A 1 217 ? -12.688 5.969 -10.297 1 98.5 217 ILE A C 1
ATOM 1686 O O . ILE A 1 217 ? -13.062 6.996 -10.867 1 98.5 217 ILE A O 1
ATOM 1690 N N . CYS A 1 218 ? -11.758 6.008 -9.359 1 98.19 218 CYS A N 1
ATOM 1691 C CA . CYS A 1 218 ? -11.102 7.25 -8.953 1 98.19 218 CYS A CA 1
ATOM 1692 C C . CYS A 1 218 ? -10.414 7.91 -10.141 1 98.19 218 CYS A C 1
ATOM 1694 O O . CYS A 1 218 ? -10.531 9.125 -10.344 1 98.19 218 CYS A O 1
ATOM 1696 N N . ASP A 1 219 ? -9.75 7.098 -10.922 1 98 219 ASP A N 1
ATOM 1697 C CA . ASP A 1 219 ? -9.055 7.625 -12.094 1 98 219 ASP A CA 1
ATOM 1698 C C . ASP A 1 219 ? -10.039 8.219 -13.094 1 98 219 ASP A C 1
ATOM 1700 O O . ASP A 1 219 ? -9.797 9.289 -13.656 1 98 219 ASP A O 1
ATOM 1704 N N . GLY A 1 220 ? -11.078 7.516 -13.312 1 98.19 220 GLY A N 1
ATOM 1705 C CA . GLY A 1 220 ? -12.086 7.996 -14.234 1 98.19 220 GLY A CA 1
ATOM 1706 C C . GLY A 1 220 ? -12.719 9.305 -13.805 1 98.19 220 GLY A C 1
ATOM 1707 O O . GLY A 1 220 ? -13.102 10.117 -14.648 1 98.19 220 GLY A O 1
ATOM 1708 N N . LEU A 1 221 ? -12.828 9.5 -12.523 1 98.06 221 LEU A N 1
ATOM 1709 C CA . LEU A 1 221 ? -13.43 10.703 -11.953 1 98.06 221 LEU A CA 1
ATOM 1710 C C . LEU A 1 221 ? -12.391 11.812 -11.82 1 98.06 221 LEU A C 1
ATOM 1712 O O . LEU A 1 221 ? -12.719 12.914 -11.367 1 98.06 221 LEU A O 1
ATOM 1716 N N . HIS A 1 222 ? -11.125 11.516 -12.102 1 97.25 222 HIS A N 1
ATOM 1717 C CA . HIS A 1 222 ? -10 12.438 -11.961 1 97.25 222 HIS A CA 1
ATOM 1718 C C . HIS A 1 222 ? -9.82 12.867 -10.508 1 97.25 222 HIS A C 1
ATOM 1720 O O . HIS A 1 222 ? -9.523 14.031 -10.227 1 97.25 222 HIS A O 1
ATOM 1726 N N . TYR A 1 223 ? -10.109 11.961 -9.648 1 97.12 223 TYR A N 1
ATOM 1727 C CA . TYR A 1 223 ? -9.797 12.227 -8.25 1 97.12 223 TYR A CA 1
ATOM 1728 C C . TYR A 1 223 ? -8.289 12.312 -8.031 1 97.12 223 TYR A C 1
ATOM 1730 O O . TYR A 1 223 ? -7.512 11.742 -8.797 1 97.12 223 TYR A O 1
ATOM 1738 N N . GLY A 1 224 ? -7.906 13.094 -7.039 1 96 224 GLY A N 1
ATOM 1739 C CA . GLY A 1 224 ? -6.496 13.203 -6.695 1 96 224 GLY A CA 1
ATOM 1740 C C . GLY A 1 224 ? -5.961 11.977 -5.98 1 96 224 GLY A C 1
ATOM 1741 O O . GLY A 1 224 ? -6.676 10.984 -5.816 1 96 224 GLY A O 1
ATOM 1742 N N . ASN A 1 225 ? -4.723 12.031 -5.559 1 95.88 225 ASN A N 1
ATOM 1743 C CA . ASN A 1 225 ? -4.023 10.914 -4.941 1 95.88 225 ASN A CA 1
ATOM 1744 C C . ASN A 1 225 ? -4.531 10.641 -3.529 1 95.88 225 ASN A C 1
ATOM 1746 O O . ASN A 1 225 ? -4.527 9.5 -3.068 1 95.88 225 ASN A O 1
ATOM 1750 N N . ASN A 1 226 ? -5.012 11.688 -2.822 1 96.62 226 ASN A N 1
ATOM 1751 C CA . ASN A 1 226 ? -5.535 11.484 -1.475 1 96.62 226 ASN A CA 1
ATOM 1752 C C . ASN A 1 226 ? -6.73 10.539 -1.472 1 96.62 226 ASN A C 1
ATOM 1754 O O . ASN A 1 226 ? -6.785 9.602 -0.669 1 96.62 226 ASN A O 1
ATOM 1758 N N . THR A 1 227 ? -7.605 10.805 -2.457 1 97.75 227 THR A N 1
ATOM 1759 C CA . THR A 1 227 ? -8.828 10.016 -2.527 1 97.75 227 THR A CA 1
ATOM 1760 C C . THR A 1 227 ? -8.523 8.586 -2.98 1 97.75 227 THR A C 1
ATOM 1762 O O . THR A 1 227 ? -9.031 7.625 -2.4 1 97.75 227 THR A O 1
ATOM 1765 N N . LYS A 1 228 ? -7.727 8.492 -3.988 1 97.62 228 LYS A N 1
ATOM 1766 C CA . LYS A 1 228 ? -7.387 7.172 -4.516 1 97.62 228 LYS A CA 1
ATOM 1767 C C . LYS A 1 228 ? -6.68 6.324 -3.459 1 97.62 228 LYS A C 1
ATOM 1769 O O . LYS A 1 228 ? -6.969 5.137 -3.314 1 97.62 228 LYS A O 1
ATOM 1774 N N . SER A 1 229 ? -5.77 6.914 -2.68 1 97.81 229 SER A N 1
ATOM 1775 C CA . SER A 1 229 ? -5.066 6.18 -1.63 1 97.81 229 SER A CA 1
ATOM 1776 C C . SER A 1 229 ? -6.016 5.781 -0.505 1 97.81 229 SER A C 1
ATOM 1778 O O . SER A 1 229 ? -5.84 4.734 0.118 1 97.81 229 SER A O 1
ATOM 1780 N N . ALA A 1 230 ? -6.977 6.641 -0.232 1 98.12 230 ALA A N 1
ATOM 1781 C CA . ALA A 1 230 ? -7.988 6.289 0.764 1 98.12 230 ALA A CA 1
ATOM 1782 C C . ALA A 1 230 ? -8.789 5.07 0.325 1 98.12 230 ALA A C 1
ATOM 1784 O O . ALA A 1 230 ? -9.062 4.176 1.128 1 98.12 230 ALA A O 1
ATOM 1785 N N . VAL A 1 231 ? -9.156 5.055 -0.953 1 98.31 231 VAL A N 1
ATOM 1786 C CA . VAL A 1 231 ? -9.922 3.943 -1.512 1 98.31 231 VAL A CA 1
ATOM 1787 C C . VAL A 1 231 ? -9.102 2.658 -1.428 1 98.31 231 VAL A C 1
ATOM 1789 O O . VAL A 1 231 ? -9.617 1.612 -1.021 1 98.31 231 VAL A O 1
ATOM 1792 N N . ILE A 1 232 ? -7.852 2.719 -1.756 1 98.44 232 ILE A N 1
ATOM 1793 C CA . ILE A 1 232 ? -6.98 1.548 -1.731 1 98.44 232 ILE A CA 1
ATOM 1794 C C . ILE A 1 232 ? -6.801 1.069 -0.293 1 98.44 232 ILE A C 1
ATOM 1796 O O . ILE A 1 232 ? -6.914 -0.126 -0.011 1 98.44 232 ILE A O 1
ATOM 1800 N N . ARG A 1 233 ? -6.559 2.006 0.629 1 98.31 233 ARG A N 1
ATOM 1801 C CA . ARG A 1 233 ? -6.387 1.648 2.033 1 98.31 233 ARG A CA 1
ATOM 1802 C C . ARG A 1 233 ? -7.652 1.01 2.596 1 98.31 233 ARG A C 1
ATOM 1804 O O . ARG A 1 233 ? -7.59 -0.04 3.238 1 98.31 233 ARG A O 1
ATOM 1811 N N . ARG A 1 234 ? -8.773 1.667 2.35 1 98.06 234 ARG A N 1
ATOM 1812 C CA . ARG A 1 234 ? -10.039 1.125 2.832 1 98.06 234 ARG A CA 1
ATOM 1813 C C . ARG A 1 234 ? -10.312 -0.247 2.225 1 98.06 234 ARG A C 1
ATOM 1815 O O . ARG A 1 234 ? -10.883 -1.121 2.883 1 98.06 234 ARG A O 1
ATOM 1822 N N . GLY A 1 235 ? -9.969 -0.362 0.96 1 98.5 235 GLY A N 1
ATOM 1823 C CA . GLY A 1 235 ? -10.062 -1.671 0.334 1 98.5 235 GLY A CA 1
ATOM 1824 C C . GLY A 1 235 ? -9.242 -2.732 1.048 1 98.5 235 GLY A C 1
ATOM 1825 O O . GLY A 1 235 ? -9.734 -3.834 1.3 1 98.5 235 GLY A O 1
ATOM 1826 N N . LEU A 1 236 ? -8.047 -2.4 1.395 1 98.62 236 LEU A N 1
ATOM 1827 C CA . LEU A 1 236 ? -7.184 -3.316 2.131 1 98.62 236 LEU A CA 1
ATOM 1828 C C . LEU A 1 236 ? -7.805 -3.689 3.473 1 98.62 236 LEU A C 1
ATOM 1830 O O . LEU A 1 236 ? -7.762 -4.852 3.879 1 98.62 236 LEU A O 1
ATOM 1834 N N . LEU A 1 237 ? -8.391 -2.74 4.168 1 97.88 237 LEU A N 1
ATOM 1835 C CA . LEU A 1 237 ? -9.031 -2.994 5.449 1 97.88 237 LEU A CA 1
ATOM 1836 C C . LEU A 1 237 ? -10.242 -3.904 5.277 1 97.88 237 LEU A C 1
ATOM 1838 O O . LEU A 1 237 ? -10.469 -4.805 6.09 1 97.88 237 LEU A O 1
ATOM 1842 N N . GLU A 1 238 ? -11.023 -3.637 4.242 1 98.31 238 GLU A N 1
ATOM 1843 C CA . GLU A 1 238 ? -12.203 -4.465 4.02 1 98.31 238 GLU A CA 1
ATOM 1844 C C . GLU A 1 238 ? -11.812 -5.879 3.604 1 98.31 238 GLU A C 1
ATOM 1846 O O . GLU A 1 238 ? -12.492 -6.848 3.947 1 98.31 238 GLU A O 1
ATOM 1851 N N . MET A 1 239 ? -10.719 -6.004 2.855 1 98.69 239 MET A N 1
ATOM 1852 C CA . MET A 1 239 ? -10.211 -7.332 2.533 1 98.69 239 MET A CA 1
ATOM 1853 C C . MET A 1 239 ? -9.867 -8.109 3.803 1 98.69 239 MET A C 1
ATOM 1855 O O . MET A 1 239 ? -10.258 -9.266 3.947 1 98.69 239 MET A O 1
ATOM 1859 N N . ARG A 1 240 ? -9.117 -7.449 4.684 1 98.25 240 ARG A N 1
ATOM 1860 C CA . ARG A 1 240 ? -8.727 -8.07 5.941 1 98.25 240 ARG A CA 1
ATOM 1861 C C . ARG A 1 240 ? -9.945 -8.438 6.781 1 98.25 240 ARG A C 1
ATOM 1863 O O . ARG A 1 240 ? -10.047 -9.555 7.281 1 98.25 240 ARG A O 1
ATOM 1870 N N . LYS A 1 241 ? -10.859 -7.465 6.922 1 98.25 241 LYS A N 1
ATOM 1871 C CA . LYS A 1 241 ? -12.078 -7.703 7.684 1 98.25 241 LYS A CA 1
ATOM 1872 C C . LYS A 1 241 ? -12.883 -8.859 7.09 1 98.25 241 LYS A C 1
ATOM 1874 O O . LYS A 1 241 ? -13.406 -9.703 7.824 1 98.25 241 LYS A O 1
ATOM 1879 N N . PHE A 1 242 ? -13.016 -8.906 5.785 1 98.56 242 PHE A N 1
ATOM 1880 C CA . PHE A 1 242 ? -13.75 -9.945 5.078 1 98.56 242 PHE A CA 1
ATOM 1881 C C . PHE A 1 242 ? -13.18 -11.328 5.402 1 98.56 242 PHE A C 1
ATOM 1883 O O . PHE A 1 242 ? -13.922 -12.242 5.754 1 98.56 242 PHE A O 1
ATOM 1890 N N . GLY A 1 243 ? -11.859 -11.469 5.27 1 98.38 243 GLY A N 1
ATOM 1891 C CA . GLY A 1 243 ? -11.211 -12.727 5.59 1 98.38 243 GLY A CA 1
ATOM 1892 C C . GLY A 1 243 ? -11.438 -13.172 7.02 1 98.38 243 GLY A C 1
ATOM 1893 O O . GLY A 1 243 ? -11.758 -14.336 7.27 1 98.38 243 GLY A O 1
ATOM 1894 N N . LYS A 1 244 ? -11.281 -12.25 7.973 1 98 244 LYS A N 1
ATOM 1895 C CA . LYS A 1 244 ? -11.414 -12.57 9.391 1 98 244 LYS A CA 1
ATOM 1896 C C . LYS A 1 244 ? -12.859 -12.898 9.75 1 98 244 LYS A C 1
ATOM 1898 O O . LYS A 1 244 ? -13.117 -13.742 10.609 1 98 244 LYS A O 1
ATOM 1903 N N . THR A 1 245 ? -13.75 -12.242 9.055 1 98.19 245 THR A N 1
ATOM 1904 C CA . THR A 1 245 ? -15.172 -12.398 9.367 1 98.19 245 THR A CA 1
ATOM 1905 C C . THR A 1 245 ? -15.695 -13.727 8.828 1 98.19 245 THR A C 1
ATOM 1907 O O . THR A 1 245 ? -16.469 -14.414 9.5 1 98.19 245 THR A O 1
ATOM 1910 N N . PHE A 1 246 ? -15.211 -14.148 7.668 1 98.06 246 PHE A N 1
ATOM 1911 C CA . PHE A 1 246 ? -15.945 -15.203 6.988 1 98.06 246 PHE A CA 1
ATOM 1912 C C . PHE A 1 246 ? -15.086 -16.453 6.848 1 98.06 246 PHE A C 1
ATOM 1914 O O . PHE A 1 246 ? -15.602 -17.531 6.551 1 98.06 246 PHE A O 1
ATOM 1921 N N . PHE A 1 247 ? -13.75 -16.5 6.961 1 96.44 247 PHE A N 1
ATOM 1922 C CA . PHE A 1 247 ? -12.906 -17.656 6.664 1 96.44 247 PHE A CA 1
ATOM 1923 C C . PHE A 1 247 ? -12.086 -18.047 7.887 1 96.44 247 PHE A C 1
ATOM 1925 O O . PHE A 1 247 ? -11.281 -18.984 7.828 1 96.44 247 PHE A O 1
ATOM 1932 N N . GLY A 1 248 ? -12.383 -17.734 9.031 1 92.19 248 GLY A N 1
ATOM 1933 C CA . GLY A 1 248 ? -11.727 -18.109 10.281 1 92.19 248 GLY A CA 1
ATOM 1934 C C . GLY A 1 248 ? -10.227 -18.281 10.141 1 92.19 248 GLY A C 1
ATOM 1935 O O . GLY A 1 248 ? -9.742 -18.75 9.109 1 92.19 248 GLY A O 1
ATOM 1936 N N . GLY A 1 249 ? -9.414 -17.953 11.094 1 92.25 249 GLY A N 1
ATOM 1937 C CA . GLY A 1 249 ? -7.984 -18.234 11.172 1 92.25 249 GLY A CA 1
ATOM 1938 C C . GLY A 1 249 ? -7.148 -17.312 10.312 1 92.25 249 GLY A C 1
ATOM 1939 O O . GLY A 1 249 ? -5.961 -17.562 10.086 1 92.25 249 GLY A O 1
ATOM 1940 N N . VAL A 1 250 ? -7.676 -16.297 9.766 1 95.56 250 VAL A N 1
ATOM 1941 C CA . VAL A 1 250 ? -6.961 -15.367 8.906 1 95.56 250 VAL A CA 1
ATOM 1942 C C . VAL A 1 250 ? -6.113 -14.422 9.75 1 95.56 250 VAL A C 1
ATOM 1944 O O . VAL A 1 250 ? -6.594 -13.867 10.75 1 95.56 250 VAL A O 1
ATOM 1947 N N . HIS A 1 251 ? -4.848 -14.281 9.305 1 96.31 251 HIS A N 1
ATOM 1948 C CA . HIS A 1 251 ? -3.896 -13.484 10.062 1 96.31 251 HIS A CA 1
ATOM 1949 C C . HIS A 1 251 ? -3.727 -12.102 9.445 1 96.31 251 HIS A C 1
ATOM 1951 O O . HIS A 1 251 ? -3.682 -11.961 8.219 1 96.31 251 HIS A O 1
ATOM 1957 N N . THR A 1 252 ? -3.572 -11.086 10.336 1 96.19 252 THR A N 1
ATOM 1958 C CA . THR A 1 252 ? -3.303 -9.727 9.891 1 96.19 252 THR A CA 1
ATOM 1959 C C . THR A 1 252 ? -1.985 -9.656 9.125 1 96.19 252 THR A C 1
ATOM 1961 O O . THR A 1 252 ? -1.869 -8.922 8.148 1 96.19 252 THR A O 1
ATOM 1964 N N . GLU A 1 253 ? -1.009 -10.414 9.516 1 97 253 GLU A N 1
ATOM 1965 C CA . GLU A 1 253 ? 0.335 -10.391 8.945 1 97 253 GLU A CA 1
ATOM 1966 C C . GLU A 1 253 ? 0.317 -10.789 7.477 1 97 253 GLU A C 1
ATOM 1968 O O . GLU A 1 253 ? 1.171 -10.359 6.699 1 97 253 GLU A O 1
ATOM 1973 N N . THR A 1 254 ? -0.679 -11.617 7.07 1 97.62 254 THR A N 1
ATOM 1974 C CA . THR A 1 254 ? -0.806 -12.07 5.691 1 97.62 254 THR A CA 1
ATOM 1975 C C . THR A 1 254 ? -0.986 -10.883 4.746 1 97.62 254 THR A C 1
ATOM 1977 O O . THR A 1 254 ? -0.491 -10.906 3.617 1 97.62 254 THR A O 1
ATOM 1980 N N . TYR A 1 255 ? -1.567 -9.82 5.242 1 98.19 255 TYR A N 1
ATOM 1981 C CA . TYR A 1 255 ? -1.9 -8.672 4.406 1 98.19 255 TYR A CA 1
ATOM 1982 C C . TYR A 1 255 ? -0.68 -7.785 4.188 1 98.19 255 TYR A C 1
ATOM 1984 O O . TYR A 1 255 ? -0.704 -6.887 3.348 1 98.19 255 TYR A O 1
ATOM 1992 N N . PHE A 1 256 ? 0.483 -8.133 4.863 1 97.88 256 PHE A N 1
ATOM 1993 C CA . PHE A 1 256 ? 1.758 -7.473 4.617 1 97.88 256 PHE A CA 1
ATOM 1994 C C . PHE A 1 256 ? 2.607 -8.281 3.643 1 97.88 256 PHE A C 1
ATOM 1996 O O . PHE A 1 256 ? 3.668 -7.82 3.211 1 97.88 256 PHE A O 1
ATOM 2003 N N . GLU A 1 257 ? 2.152 -9.445 3.254 1 97.5 257 GLU A N 1
ATOM 2004 C CA . GLU A 1 257 ? 2.879 -10.312 2.33 1 97.5 257 GLU A CA 1
ATOM 2005 C C . GLU A 1 257 ? 2.699 -9.859 0.886 1 97.5 257 GLU A C 1
ATOM 2007 O O . GLU A 1 257 ? 1.896 -8.961 0.607 1 97.5 257 GLU A O 1
ATOM 2012 N N . SER A 1 258 ? 3.424 -10.5 0.026 1 98 258 SER A N 1
ATOM 2013 C CA . SER A 1 258 ? 3.291 -10.227 -1.4 1 98 258 SER A CA 1
ATOM 2014 C C . SER A 1 258 ? 1.855 -10.43 -1.873 1 98 258 SER A C 1
ATOM 2016 O O . SER A 1 258 ? 1.356 -9.672 -2.707 1 98 258 SER A O 1
ATOM 2018 N N . CYS A 1 259 ? 1.163 -11.359 -1.301 1 98.19 259 CYS A N 1
ATOM 2019 C CA . CYS A 1 259 ? -0.205 -11.656 -1.709 1 98.19 259 CYS A CA 1
ATOM 2020 C C . CYS A 1 259 ? -1.17 -10.586 -1.212 1 98.19 259 CYS A C 1
ATOM 2022 O O . CYS A 1 259 ? -2.312 -10.516 -1.668 1 98.19 259 CYS A O 1
ATOM 2024 N N . GLY A 1 260 ? -0.78 -9.82 -0.267 1 98.12 260 GLY A N 1
ATOM 2025 C CA . GLY A 1 260 ? -1.61 -8.781 0.321 1 98.12 260 GLY A CA 1
ATOM 2026 C C . GLY A 1 260 ? -1.354 -7.41 -0.271 1 98.12 260 GLY A C 1
ATOM 2027 O O . GLY A 1 260 ? -1.763 -7.129 -1.4 1 98.12 260 GLY A O 1
ATOM 2028 N N . VAL A 1 261 ? -0.565 -6.641 0.43 1 98.5 261 VAL A N 1
ATOM 2029 C CA . VAL A 1 261 ? -0.403 -5.227 0.112 1 98.5 261 VAL A CA 1
ATOM 2030 C C . VAL A 1 261 ? 0.323 -5.074 -1.223 1 98.5 261 VAL A C 1
ATOM 2032 O O . VAL A 1 261 ? -0.023 -4.211 -2.031 1 98.5 261 VAL A O 1
ATOM 2035 N N . ALA A 1 262 ? 1.368 -5.914 -1.448 1 98.31 262 ALA A N 1
ATOM 2036 C CA . ALA A 1 262 ? 2.141 -5.77 -2.68 1 98.31 262 ALA A CA 1
ATOM 2037 C C . ALA A 1 262 ? 1.278 -6.055 -3.906 1 98.31 262 ALA A C 1
ATOM 2039 O O . ALA A 1 262 ? 1.328 -5.316 -4.891 1 98.31 262 ALA A O 1
ATOM 2040 N N . ASP A 1 263 ? 0.522 -7.137 -3.812 1 98.31 263 ASP A N 1
ATOM 2041 C CA . ASP A 1 263 ? -0.336 -7.504 -4.934 1 98.31 263 ASP A CA 1
ATOM 2042 C C . ASP A 1 263 ? -1.435 -6.465 -5.148 1 98.31 263 ASP A C 1
ATOM 2044 O O . ASP A 1 263 ? -1.811 -6.18 -6.285 1 98.31 263 ASP A O 1
ATOM 2048 N N . LEU A 1 264 ? -1.951 -5.922 -4.082 1 98.38 264 LEU A N 1
ATOM 2049 C CA . LEU A 1 264 ? -2.955 -4.867 -4.168 1 98.38 264 LEU A CA 1
ATOM 2050 C C . LEU A 1 264 ? -2.395 -3.639 -4.875 1 98.38 264 LEU A C 1
ATOM 2052 O O . LEU A 1 264 ? -3.037 -3.084 -5.773 1 98.38 264 LEU A O 1
ATOM 2056 N N . ILE A 1 265 ? -1.176 -3.24 -4.508 1 97.44 265 ILE A N 1
ATOM 2057 C CA . ILE A 1 265 ? -0.521 -2.08 -5.102 1 97.44 265 ILE A CA 1
ATOM 2058 C C . ILE A 1 265 ? -0.306 -2.316 -6.594 1 97.44 265 ILE A C 1
ATOM 2060 O O . ILE A 1 265 ? -0.648 -1.466 -7.418 1 97.44 265 ILE A O 1
ATOM 2064 N N . THR A 1 266 ? 0.22 -3.469 -6.938 1 96.62 266 THR A N 1
ATOM 2065 C CA . THR A 1 266 ? 0.497 -3.803 -8.328 1 96.62 266 THR A CA 1
ATOM 2066 C C . THR A 1 266 ? -0.782 -3.764 -9.156 1 96.62 266 THR A C 1
ATOM 2068 O O . THR A 1 266 ? -0.797 -3.211 -10.258 1 96.62 266 THR A O 1
ATOM 2071 N N . THR A 1 267 ? -1.844 -4.32 -8.633 1 97.12 267 THR A N 1
ATOM 2072 C CA . THR A 1 267 ? -3.113 -4.43 -9.336 1 97.12 267 THR A CA 1
ATOM 2073 C C . THR A 1 267 ? -3.764 -3.059 -9.5 1 97.12 267 THR A C 1
ATOM 2075 O O . THR A 1 267 ? -4.367 -2.766 -10.531 1 97.12 267 THR A O 1
ATOM 2078 N N . CYS A 1 268 ? -3.645 -2.191 -8.539 1 97.19 268 CYS A N 1
ATOM 2079 C CA . CYS A 1 268 ? -4.234 -0.858 -8.578 1 97.19 268 CYS A CA 1
ATOM 2080 C C . CYS A 1 268 ? -3.404 0.082 -9.438 1 97.19 268 CYS A C 1
ATOM 2082 O O . CYS A 1 268 ? -3.893 1.125 -9.875 1 97.19 268 CYS A O 1
ATOM 2084 N N . ALA A 1 269 ? -2.096 -0.241 -9.633 1 91.12 269 ALA A N 1
ATOM 2085 C CA . ALA A 1 269 ? -1.21 0.618 -10.414 1 91.12 269 ALA A CA 1
ATOM 2086 C C . ALA A 1 269 ? -1.359 0.346 -11.906 1 91.12 269 ALA A C 1
ATOM 2088 O O . ALA A 1 269 ? -1.352 1.275 -12.719 1 91.12 269 ALA A O 1
ATOM 2089 N N . GLY A 1 270 ? -1.516 -0.933 -12.336 1 85.12 270 GLY A N 1
ATOM 2090 C CA . GLY A 1 270 ? -1.447 -1.182 -13.766 1 85.12 270 GLY A CA 1
ATOM 2091 C C . GLY A 1 270 ? -2.357 -2.309 -14.219 1 85.12 270 GLY A C 1
ATOM 2092 O O . GLY A 1 270 ? -2.332 -2.699 -15.391 1 85.12 270 GLY A O 1
ATOM 2093 N N . GLY A 1 271 ? -3.199 -2.785 -13.516 1 89.12 271 GLY A N 1
ATOM 2094 C CA . GLY A 1 271 ? -3.998 -3.947 -13.867 1 89.12 271 GLY A CA 1
ATOM 2095 C C . GLY A 1 271 ? -5.168 -3.615 -14.773 1 89.12 271 GLY A C 1
ATOM 2096 O O . GLY A 1 271 ? -5.574 -2.455 -14.867 1 89.12 271 GLY A O 1
ATOM 2097 N N . ARG A 1 272 ? -5.695 -4.57 -15.445 1 93.19 272 ARG A N 1
ATOM 2098 C CA . ARG A 1 272 ? -6.816 -4.422 -16.375 1 93.19 272 ARG A CA 1
ATOM 2099 C C . ARG A 1 272 ? -8.07 -3.959 -15.633 1 93.19 272 ARG A C 1
ATOM 2101 O O . ARG A 1 272 ? -8.883 -3.213 -16.188 1 93.19 272 ARG A O 1
ATOM 2108 N N . ASN A 1 273 ? -8.211 -4.379 -14.375 1 96.38 273 ASN A N 1
ATOM 2109 C CA . ASN A 1 273 ? -9.383 -3.979 -13.602 1 96.38 273 ASN A CA 1
ATOM 2110 C C . ASN A 1 273 ? -9.445 -2.465 -13.414 1 96.38 273 ASN A C 1
ATOM 2112 O O . ASN A 1 273 ? -10.492 -1.85 -13.602 1 96.38 273 ASN A O 1
ATOM 2116 N N . ARG A 1 274 ? -8.328 -1.887 -13.062 1 97.06 274 ARG A N 1
ATOM 2117 C CA . ARG A 1 274 ? -8.25 -0.442 -12.867 1 97.06 274 ARG A CA 1
ATOM 2118 C C . ARG A 1 274 ? -8.477 0.296 -14.188 1 97.06 274 ARG A C 1
ATOM 2120 O O . ARG A 1 274 ? -9.266 1.243 -14.242 1 97.06 274 ARG A O 1
ATOM 2127 N N . LYS A 1 275 ? -7.836 -0.131 -15.297 1 96.88 275 LYS A N 1
ATOM 2128 C CA . LYS A 1 275 ? -7.902 0.537 -16.594 1 96.88 275 LYS A CA 1
ATOM 2129 C C . LYS A 1 275 ? -9.32 0.509 -17.156 1 96.88 275 LYS A C 1
ATOM 2131 O O . LYS A 1 275 ? -9.82 1.524 -17.641 1 96.88 275 LYS A O 1
ATOM 2136 N N . VAL A 1 276 ? -9.961 -0.643 -17.094 1 97.5 276 VAL A N 1
ATOM 2137 C CA . VAL A 1 276 ? -11.297 -0.815 -17.641 1 97.5 276 VAL A CA 1
ATOM 2138 C C . VAL A 1 276 ? -12.305 -0.009 -16.812 1 97.5 276 VAL A C 1
ATOM 2140 O O . VAL A 1 276 ? -13.211 0.614 -17.359 1 97.5 276 VAL A O 1
ATOM 2143 N N . ALA A 1 277 ? -12.094 -0.012 -15.5 1 98 277 ALA A N 1
ATOM 2144 C CA . ALA A 1 277 ? -12.984 0.763 -14.648 1 98 277 ALA A CA 1
ATOM 2145 C C . ALA A 1 277 ? -12.875 2.256 -14.938 1 98 277 ALA A C 1
ATOM 2147 O O . ALA A 1 277 ? -13.875 2.975 -14.945 1 98 277 ALA A O 1
ATOM 2148 N N . ALA A 1 278 ? -11.68 2.748 -15.172 1 98.31 278 ALA A N 1
ATOM 2149 C CA . ALA A 1 278 ? -11.492 4.148 -15.539 1 98.31 278 ALA A CA 1
ATOM 2150 C C . ALA A 1 278 ? -12.211 4.477 -16.844 1 98.31 278 ALA A C 1
ATOM 2152 O O . ALA A 1 278 ? -12.883 5.504 -16.938 1 98.31 278 ALA A O 1
ATOM 2153 N N . ALA A 1 279 ? -12.062 3.584 -17.797 1 98 279 ALA A N 1
ATOM 2154 C CA . ALA A 1 279 ? -12.711 3.766 -19.094 1 98 279 ALA A CA 1
ATOM 2155 C C . ALA A 1 279 ? -14.227 3.729 -18.969 1 98 279 ALA A C 1
ATOM 2157 O O . ALA A 1 279 ? -14.938 4.484 -19.641 1 98 279 ALA A O 1
ATOM 2158 N N . PHE A 1 280 ? -14.695 2.852 -18.141 1 98.19 280 PHE A N 1
ATOM 2159 C CA . PHE A 1 280 ? -16.125 2.723 -17.859 1 98.19 280 PHE A CA 1
ATOM 2160 C C . PHE A 1 280 ? -16.703 4.047 -17.375 1 98.19 280 PHE A C 1
ATOM 2162 O O . PHE A 1 280 ? -17.719 4.516 -17.906 1 98.19 280 PHE A O 1
ATOM 2169 N N . ILE A 1 281 ? -16 4.707 -16.484 1 98.12 281 ILE A N 1
ATOM 2170 C CA . ILE A 1 281 ? -16.453 5.977 -15.922 1 98.12 281 ILE A CA 1
ATOM 2171 C C . ILE A 1 281 ? -16.359 7.07 -16.984 1 98.12 281 ILE A C 1
ATOM 2173 O O . ILE A 1 281 ? -17.297 7.848 -17.172 1 98.12 281 ILE A O 1
ATOM 2177 N N . LYS A 1 282 ? -15.336 7.141 -17.75 1 97.69 282 LYS A N 1
ATOM 2178 C CA . LYS A 1 282 ? -15.062 8.203 -18.719 1 97.69 282 LYS A CA 1
ATOM 2179 C C . LYS A 1 282 ? -16.016 8.133 -19.906 1 97.69 282 LYS A C 1
ATOM 2181 O O . LYS A 1 282 ? -16.406 9.156 -20.453 1 97.69 282 LYS A O 1
ATOM 2186 N N . SER A 1 283 ? -16.438 6.965 -20.281 1 96.56 283 SER A N 1
ATOM 2187 C CA . SER A 1 283 ? -17.188 6.77 -21.516 1 96.56 283 SER A CA 1
ATOM 2188 C C . SER A 1 283 ? -18.688 6.914 -21.281 1 96.56 283 SER A C 1
ATOM 2190 O O . SER A 1 283 ? -19.438 7.254 -22.188 1 96.56 283 SER A O 1
ATOM 2192 N N . GLY A 1 284 ? -19.125 6.477 -20.062 1 94.44 284 GLY A N 1
ATOM 2193 C CA . GLY A 1 284 ? -20.547 6.426 -19.797 1 94.44 284 GLY A CA 1
ATOM 2194 C C . GLY A 1 284 ? -21.219 5.184 -20.344 1 94.44 284 GLY A C 1
ATOM 2195 O O . GLY A 1 284 ? -22.422 5.008 -20.203 1 94.44 284 GLY A O 1
ATOM 2196 N N . LYS A 1 285 ? -20.422 4.363 -20.938 1 95.44 285 LYS A N 1
ATOM 2197 C CA . LYS A 1 285 ? -20.953 3.104 -21.453 1 95.44 285 LYS A CA 1
ATOM 2198 C C . LYS A 1 285 ? -21.109 2.068 -20.344 1 95.44 285 LYS A C 1
ATOM 2200 O O . LYS A 1 285 ? -20.609 2.26 -19.234 1 95.44 285 LYS A O 1
ATOM 2205 N N . SER A 1 286 ? -21.797 1.041 -20.688 1 95.19 286 SER A N 1
ATOM 2206 C CA . SER A 1 286 ? -21.922 -0.043 -19.719 1 95.19 286 SER A CA 1
ATOM 2207 C C . SER A 1 286 ? -20.609 -0.817 -19.578 1 95.19 286 SER A C 1
ATOM 2209 O O . SER A 1 286 ? -19.766 -0.773 -20.469 1 95.19 286 SER A O 1
ATOM 2211 N N . ILE A 1 287 ? -20.469 -1.485 -18.484 1 95.38 287 ILE A N 1
ATOM 2212 C CA . ILE A 1 287 ? -19.234 -2.246 -18.25 1 95.38 287 ILE A CA 1
ATOM 2213 C C . ILE A 1 287 ? -19.109 -3.352 -19.281 1 95.38 287 ILE A C 1
ATOM 2215 O O . ILE A 1 287 ? -18 -3.672 -19.719 1 95.38 287 ILE A O 1
ATOM 2219 N N . GLU A 1 288 ? -20.203 -3.938 -19.703 1 94.19 288 GLU A N 1
ATOM 2220 C CA . GLU A 1 288 ? -20.188 -4.984 -20.719 1 94.19 288 GLU A CA 1
ATOM 2221 C C . GLU A 1 288 ? -19.656 -4.457 -22.047 1 94.19 288 GLU A C 1
ATOM 2223 O O . GLU A 1 288 ? -18.891 -5.145 -22.734 1 94.19 288 GLU A O 1
ATOM 2228 N N . GLU A 1 289 ? -20.062 -3.309 -22.391 1 95.75 289 GLU A N 1
ATOM 2229 C CA . GLU A 1 289 ? -19.594 -2.689 -23.625 1 95.75 289 GLU A CA 1
ATOM 2230 C C . GLU A 1 289 ? -18.078 -2.432 -23.578 1 95.75 289 GLU A C 1
ATOM 2232 O O . GLU A 1 289 ? -17.375 -2.67 -24.562 1 95.75 289 GLU A O 1
ATOM 2237 N N . ILE A 1 290 ? -17.656 -1.942 -22.438 1 95.88 290 ILE A N 1
ATOM 2238 C CA . ILE A 1 290 ? -16.25 -1.62 -22.297 1 95.88 290 ILE A CA 1
ATOM 2239 C C . ILE A 1 290 ? -15.422 -2.904 -22.328 1 95.88 290 ILE A C 1
ATOM 2241 O O . ILE A 1 290 ? -14.328 -2.941 -22.906 1 95.88 290 ILE A O 1
ATOM 2245 N N . GLU A 1 291 ? -15.859 -3.98 -21.641 1 94.44 291 GLU A N 1
ATOM 2246 C CA . GLU A 1 291 ? -15.195 -5.277 -21.672 1 94.44 291 GLU A CA 1
ATOM 2247 C C . GLU A 1 291 ? -15.086 -5.793 -23.109 1 94.44 291 GLU A C 1
ATOM 2249 O O . GLU A 1 291 ? -14.055 -6.352 -23.5 1 94.44 291 GLU A O 1
ATOM 2254 N N . LYS A 1 292 ? -16.141 -5.664 -23.891 1 94 292 LYS A N 1
ATOM 2255 C CA . LYS A 1 292 ? -16.125 -6.07 -25.281 1 94 292 LYS A CA 1
ATOM 2256 C C . LYS A 1 292 ? -15.094 -5.285 -26.078 1 94 292 LYS A C 1
ATOM 2258 O O . LYS A 1 292 ? -14.352 -5.855 -26.875 1 94 292 LYS A O 1
ATOM 2263 N N . GLU A 1 293 ? -15 -4.008 -25.844 1 94.88 293 GLU A N 1
ATOM 2264 C CA . GLU A 1 293 ? -14.125 -3.119 -26.594 1 94.88 293 GLU A CA 1
ATOM 2265 C C . GLU A 1 293 ? -12.664 -3.309 -26.203 1 94.88 293 GLU A C 1
ATOM 2267 O O . GLU A 1 293 ? -11.773 -3.297 -27.047 1 94.88 293 GLU A O 1
ATOM 2272 N N . MET A 1 294 ? -12.477 -3.482 -24.906 1 94.5 294 MET A N 1
ATOM 2273 C CA . MET A 1 294 ? -11.102 -3.428 -24.422 1 94.5 294 MET A CA 1
ATOM 2274 C C . MET A 1 294 ? -10.547 -4.832 -24.188 1 94.5 294 MET A C 1
ATOM 2276 O O . MET A 1 294 ? -9.328 -5.023 -24.156 1 94.5 294 MET A O 1
ATOM 2280 N N . LEU A 1 295 ? -11.383 -5.828 -24 1 91.31 295 LEU A N 1
ATOM 2281 C CA . LEU A 1 295 ? -10.914 -7.16 -23.641 1 91.31 295 LEU A CA 1
ATOM 2282 C C . LEU A 1 295 ? -11.461 -8.211 -24.594 1 91.31 295 LEU A C 1
ATOM 2284 O O . LEU A 1 295 ? -11.484 -9.398 -24.281 1 91.31 295 LEU A O 1
ATOM 2288 N N . ASN A 1 296 ? -11.891 -7.805 -25.703 1 88.56 296 ASN A N 1
ATOM 2289 C CA . ASN A 1 296 ? -12.422 -8.695 -26.734 1 88.56 296 ASN A CA 1
ATOM 2290 C C . ASN A 1 296 ? -13.516 -9.602 -26.172 1 88.56 296 ASN A C 1
ATOM 2292 O O . ASN A 1 296 ? -13.547 -10.797 -26.469 1 88.56 296 ASN A O 1
ATOM 2296 N N . GLY A 1 297 ? -14.266 -9.062 -25.266 1 82.25 297 GLY A N 1
ATOM 2297 C CA . GLY A 1 297 ? -15.438 -9.758 -24.75 1 82.25 297 GLY A CA 1
ATOM 2298 C C . GLY A 1 297 ? -15.148 -10.57 -23.5 1 82.25 297 GLY A C 1
ATOM 2299 O O . GLY A 1 297 ? -16.062 -11.117 -22.891 1 82.25 297 GLY A O 1
ATOM 2300 N N . GLN A 1 298 ? -13.938 -10.625 -23.109 1 83.38 298 GLN A N 1
ATOM 2301 C CA . GLN A 1 298 ? -13.617 -11.305 -21.859 1 83.38 298 GLN A CA 1
ATOM 2302 C C . GLN A 1 298 ? -14.055 -10.484 -20.656 1 83.38 298 GLN A C 1
ATOM 2304 O O . GLN A 1 298 ? -13.961 -9.25 -20.672 1 83.38 298 GLN A O 1
ATOM 2309 N N . LYS A 1 299 ? -14.539 -11.203 -19.688 1 86 299 LYS A N 1
ATOM 2310 C CA . LYS A 1 299 ? -14.977 -10.531 -18.469 1 86 299 LYS A CA 1
ATOM 2311 C C . LYS A 1 299 ? -13.789 -10.227 -17.562 1 86 299 LYS A C 1
ATOM 2313 O O . LYS A 1 299 ? -12.82 -10.992 -17.516 1 86 299 LYS A O 1
ATOM 2318 N N . LEU A 1 300 ? -14 -9.07 -16.891 1 91.38 300 LEU A N 1
ATOM 2319 C CA . LEU A 1 300 ? -13.023 -8.734 -15.867 1 91.38 300 LEU A CA 1
ATOM 2320 C C . LEU A 1 300 ? -13.227 -9.594 -14.625 1 91.38 300 LEU A C 1
ATOM 2322 O O . LEU A 1 300 ? -14.367 -9.859 -14.227 1 91.38 300 LEU A O 1
ATOM 2326 N N . GLN A 1 301 ? -12.148 -10.008 -14.055 1 90.44 301 GLN A N 1
ATOM 2327 C CA . GLN A 1 301 ? -12.234 -10.742 -12.797 1 90.44 301 GLN A CA 1
ATOM 2328 C C . GLN A 1 301 ? -12.828 -9.867 -11.695 1 90.44 301 GLN A C 1
ATOM 2330 O O . GLN A 1 301 ? -13.578 -10.359 -10.852 1 90.44 301 GLN A O 1
ATOM 2335 N N . GLY A 1 302 ? -12.469 -8.594 -11.664 1 95.44 302 GLY A N 1
ATOM 2336 C CA . GLY A 1 302 ? -12.945 -7.672 -10.641 1 95.44 302 GLY A CA 1
ATOM 2337 C C . GLY A 1 302 ? -14.453 -7.5 -10.648 1 95.44 302 GLY A C 1
ATOM 2338 O O . GLY A 1 302 ? -15.078 -7.457 -9.594 1 95.44 302 GLY A O 1
ATOM 2339 N N . THR A 1 303 ? -15.023 -7.375 -11.844 1 96.12 303 THR A N 1
ATOM 2340 C CA . THR A 1 303 ? -16.469 -7.18 -11.938 1 96.12 303 THR A CA 1
ATOM 2341 C C . THR A 1 303 ? -17.203 -8.43 -11.484 1 96.12 303 THR A C 1
ATOM 2343 O O . THR A 1 303 ? -18.172 -8.344 -10.711 1 96.12 303 THR A O 1
ATOM 2346 N N . THR A 1 304 ? -16.75 -9.586 -11.898 1 94.12 304 THR A N 1
ATOM 2347 C CA . THR A 1 304 ? -17.359 -10.836 -11.492 1 94.12 304 THR A CA 1
ATOM 2348 C C . THR A 1 304 ? -17.266 -11.031 -9.984 1 94.12 304 THR A C 1
ATOM 2350 O O . THR A 1 304 ? -18.25 -11.352 -9.32 1 94.12 304 THR A O 1
ATOM 2353 N N . THR A 1 305 ? -16.109 -10.828 -9.43 1 96.56 305 THR A N 1
ATOM 2354 C CA . THR A 1 305 ? -15.891 -10.984 -7.992 1 96.56 305 THR A CA 1
ATOM 2355 C C . THR A 1 305 ? -16.734 -9.984 -7.211 1 96.56 305 THR A C 1
ATOM 2357 O O . THR A 1 305 ? -17.266 -10.305 -6.145 1 96.56 305 THR A O 1
ATOM 2360 N N . SER A 1 306 ? -16.812 -8.75 -7.723 1 97.88 306 SER A N 1
ATOM 2361 C CA . SER A 1 306 ? -17.625 -7.73 -7.062 1 97.88 306 SER A CA 1
ATOM 2362 C C . SER A 1 306 ? -19.078 -8.164 -6.953 1 97.88 306 SER A C 1
ATOM 2364 O O . SER A 1 306 ? -19.719 -7.961 -5.918 1 97.88 306 SER A O 1
ATOM 2366 N N . GLN A 1 307 ? -19.594 -8.781 -8.016 1 97.06 307 GLN A N 1
ATOM 2367 C CA . GLN A 1 307 ? -20.969 -9.281 -8.016 1 97.06 307 GLN A CA 1
ATOM 2368 C C . GLN A 1 307 ? -21.141 -10.391 -6.988 1 97.06 307 GLN A C 1
ATOM 2370 O O . GLN A 1 307 ? -22.109 -10.391 -6.219 1 97.06 307 GLN A O 1
ATOM 2375 N N . GLU A 1 308 ? -20.266 -11.328 -6.973 1 97.06 308 GLU A N 1
ATOM 2376 C CA . GLU A 1 308 ? -20.328 -12.469 -6.062 1 97.06 308 GLU A CA 1
ATOM 2377 C C . GLU A 1 308 ? -20.234 -12.023 -4.609 1 97.06 308 GLU A C 1
ATOM 2379 O O . GLU A 1 308 ? -20.984 -12.492 -3.758 1 97.06 308 GLU A O 1
ATOM 2384 N N . VAL A 1 309 ? -19.312 -11.102 -4.316 1 98.19 309 VAL A N 1
ATOM 2385 C CA . VAL A 1 309 ? -19.109 -10.586 -2.965 1 98.19 309 VAL A CA 1
ATOM 2386 C C . VAL A 1 309 ? -20.359 -9.836 -2.504 1 98.19 309 VAL A C 1
ATOM 2388 O O . VAL A 1 309 ? -20.812 -10.008 -1.369 1 98.19 309 VAL A O 1
ATOM 2391 N N . TYR A 1 310 ? -20.938 -9.062 -3.377 1 98.25 310 TYR A N 1
ATOM 2392 C CA . TYR A 1 310 ? -22.141 -8.312 -3.018 1 98.25 310 TYR A CA 1
ATOM 2393 C C . TYR A 1 310 ? -23.297 -9.25 -2.672 1 98.25 310 TYR A C 1
ATOM 2395 O O . TYR A 1 310 ? -23.984 -9.055 -1.67 1 98.25 310 TYR A O 1
ATOM 2403 N N . HIS A 1 311 ? -23.516 -10.234 -3.559 1 97.94 311 HIS A N 1
ATOM 2404 C CA . HIS A 1 311 ? -24.594 -11.188 -3.305 1 97.94 311 HIS A CA 1
ATOM 2405 C C . HIS A 1 311 ? -24.359 -11.953 -2.012 1 97.94 311 HIS A C 1
ATOM 2407 O O . HIS A 1 311 ? -25.281 -12.188 -1.239 1 97.94 311 HIS A O 1
ATOM 2413 N N . PHE A 1 312 ? -23.156 -12.328 -1.761 1 98.38 312 PHE A N 1
ATOM 2414 C CA . PHE A 1 312 ? -22.766 -13.016 -0.535 1 98.38 312 PHE A CA 1
ATOM 2415 C C . PHE A 1 312 ? -23.062 -12.156 0.687 1 98.38 312 PHE A C 1
ATOM 2417 O O . PHE A 1 312 ? -23.656 -12.633 1.654 1 98.38 312 PHE A O 1
ATOM 2424 N N . LEU A 1 313 ? -22.625 -10.859 0.651 1 98.56 313 LEU A N 1
ATOM 2425 C CA . LEU A 1 313 ? -22.844 -9.922 1.751 1 98.56 313 LEU A CA 1
ATOM 2426 C C . LEU A 1 313 ? -24.328 -9.617 1.927 1 98.56 313 LEU A C 1
ATOM 2428 O O . LEU A 1 313 ? -24.812 -9.539 3.055 1 98.56 313 LEU A O 1
ATOM 2432 N N . SER A 1 314 ? -25.047 -9.461 0.781 1 98 314 SER A N 1
ATOM 2433 C CA . SER A 1 314 ? -26.469 -9.148 0.814 1 98 314 SER A CA 1
ATOM 2434 C C . SER A 1 314 ? -27.266 -10.273 1.463 1 98 314 SER A C 1
ATOM 2436 O O . SER A 1 314 ? -28.188 -10.016 2.254 1 98 314 SER A O 1
ATOM 2438 N N . ALA A 1 315 ? -26.938 -11.453 1.147 1 97.75 315 ALA A N 1
ATOM 2439 C CA . ALA A 1 315 ? -27.609 -12.617 1.695 1 97.75 315 ALA A CA 1
ATOM 2440 C C . ALA A 1 315 ? -27.422 -12.711 3.207 1 97.75 315 ALA A C 1
ATOM 2442 O O . ALA A 1 315 ? -28.188 -13.383 3.896 1 97.75 315 ALA A O 1
ATOM 2443 N N . ARG A 1 316 ? -26.531 -12.023 3.756 1 97.75 316 ARG A N 1
ATOM 2444 C CA . ARG A 1 316 ? -26.203 -12.062 5.18 1 97.75 316 ARG A CA 1
ATOM 2445 C C . ARG A 1 316 ? -26.516 -10.727 5.848 1 97.75 316 ARG A C 1
ATOM 2447 O O . ARG A 1 316 ? -26.172 -10.523 7.016 1 97.75 316 ARG A O 1
ATOM 2454 N N . ASN A 1 317 ? -27.047 -9.797 5.102 1 98.19 317 ASN A N 1
ATOM 2455 C CA . ASN A 1 317 ? -27.375 -8.453 5.574 1 98.19 317 ASN A CA 1
ATOM 2456 C C . ASN A 1 317 ? -26.141 -7.738 6.117 1 98.19 317 ASN A C 1
ATOM 2458 O O . ASN A 1 317 ? -26.188 -7.137 7.191 1 98.19 317 ASN A O 1
ATOM 2462 N N . MET A 1 318 ? -25.016 -7.84 5.379 1 98.19 318 MET A N 1
ATOM 2463 C CA . MET A 1 318 ? -23.766 -7.289 5.898 1 98.19 318 MET A CA 1
ATOM 2464 C C . MET A 1 318 ? -23.156 -6.305 4.914 1 98.19 318 MET A C 1
ATOM 2466 O O . MET A 1 318 ? -21.969 -5.953 5.031 1 98.19 318 MET A O 1
ATOM 2470 N N . THR A 1 319 ? -23.906 -5.797 3.922 1 97.88 319 THR A N 1
ATOM 2471 C CA . THR A 1 319 ? -23.391 -4.859 2.934 1 97.88 319 THR A CA 1
ATOM 2472 C C . THR A 1 319 ? -22.906 -3.574 3.605 1 97.88 319 THR A C 1
ATOM 2474 O O . THR A 1 319 ? -21.922 -2.979 3.186 1 97.88 319 THR A O 1
ATOM 2477 N N . GLN A 1 320 ? -23.5 -3.139 4.727 1 96.12 320 GLN A N 1
ATOM 2478 C CA . GLN A 1 320 ? -23.156 -1.902 5.422 1 96.12 320 GLN A CA 1
ATOM 2479 C C . GLN A 1 320 ? -21.812 -2.021 6.121 1 96.12 320 GLN A C 1
ATOM 2481 O O . GLN A 1 320 ? -21.156 -1.012 6.402 1 96.12 320 GLN A O 1
ATOM 2486 N N . GLU A 1 321 ? -21.422 -3.258 6.383 1 97.25 321 GLU A N 1
ATOM 2487 C CA . GLU A 1 321 ? -20.156 -3.502 7.062 1 97.25 321 GLU A CA 1
ATOM 2488 C C . GLU A 1 321 ? -18.984 -3.414 6.094 1 97.25 321 GLU A C 1
ATOM 2490 O O . GLU A 1 321 ? -17.828 -3.32 6.516 1 97.25 321 GLU A O 1
ATOM 2495 N N . PHE A 1 322 ? -19.266 -3.412 4.824 1 98.12 322 PHE A N 1
ATOM 2496 C CA . PHE A 1 322 ? -18.25 -3.336 3.771 1 98.12 322 PHE A CA 1
ATOM 2497 C C . PHE A 1 322 ? -18.625 -2.275 2.742 1 98.12 322 PHE A C 1
ATOM 2499 O O . PHE A 1 322 ? -18.922 -2.6 1.588 1 98.12 322 PHE A O 1
ATOM 2506 N N . PRO A 1 323 ? -18.562 -1.025 3.166 1 97.56 323 PRO A N 1
ATOM 2507 C CA . PRO A 1 323 ? -19.109 0.07 2.367 1 97.56 323 PRO A CA 1
ATOM 2508 C C . PRO A 1 323 ? -18.391 0.25 1.031 1 97.56 323 PRO A C 1
ATOM 2510 O O . PRO A 1 323 ? -19.031 0.562 0.022 1 97.56 323 PRO A O 1
ATOM 2513 N N . LEU A 1 324 ? -17.109 0.086 0.969 1 98.31 324 LEU A N 1
ATOM 2514 C CA . LEU A 1 324 ? -16.391 0.313 -0.286 1 98.31 324 LEU A CA 1
ATOM 2515 C C . LEU A 1 324 ? -16.766 -0.748 -1.317 1 98.31 324 LEU A C 1
ATOM 2517 O O . LEU A 1 324 ? -17.094 -0.421 -2.459 1 98.31 324 LEU A O 1
ATOM 2521 N N . MET A 1 325 ? -16.703 -2.049 -0.91 1 98.5 325 MET A N 1
ATOM 2522 C CA . MET A 1 325 ? -17.031 -3.131 -1.831 1 98.5 325 MET A CA 1
ATOM 2523 C C . MET A 1 325 ? -18.469 -3.002 -2.322 1 98.5 325 MET A C 1
ATOM 2525 O O . MET A 1 325 ? -18.766 -3.25 -3.494 1 98.5 325 MET A O 1
ATOM 2529 N N . THR A 1 326 ? -19.312 -2.584 -1.405 1 98.5 326 THR A N 1
ATOM 2530 C CA . THR A 1 326 ? -20.719 -2.381 -1.757 1 98.5 326 THR A CA 1
ATOM 2531 C C . THR A 1 326 ? -20.875 -1.231 -2.75 1 98.5 326 THR A C 1
ATOM 2533 O O . THR A 1 326 ? -21.578 -1.356 -3.75 1 98.5 326 THR A O 1
ATOM 2536 N N . ALA A 1 327 ? -20.172 -0.121 -2.49 1 98.5 327 ALA A N 1
ATOM 2537 C CA . ALA A 1 327 ? -20.25 1.042 -3.371 1 98.5 327 ALA A CA 1
ATOM 2538 C C . ALA A 1 327 ? -19.734 0.707 -4.77 1 98.5 327 ALA A C 1
ATOM 2540 O O . ALA A 1 327 ? -20.312 1.138 -5.77 1 98.5 327 ALA A O 1
ATOM 2541 N N . ILE A 1 328 ? -18.703 -0.067 -4.863 1 98.62 328 ILE A N 1
ATOM 2542 C CA . ILE A 1 328 ? -18.109 -0.434 -6.148 1 98.62 328 ILE A CA 1
ATOM 2543 C C . ILE A 1 328 ? -19.125 -1.239 -6.965 1 98.62 328 ILE A C 1
ATOM 2545 O O . ILE A 1 328 ? -19.344 -0.96 -8.141 1 98.62 328 ILE A O 1
ATOM 2549 N N . TYR A 1 329 ? -19.766 -2.197 -6.32 1 98.44 329 TYR A N 1
ATOM 2550 C CA . TYR A 1 329 ? -20.797 -2.99 -7 1 98.44 329 TYR A CA 1
ATOM 2551 C C . TYR A 1 329 ? -21.922 -2.104 -7.508 1 98.44 329 TYR A C 1
ATOM 2553 O O . TYR A 1 329 ? -22.359 -2.234 -8.656 1 98.44 329 TYR A O 1
ATOM 2561 N N . ARG A 1 330 ? -22.375 -1.228 -6.711 1 98.31 330 ARG A N 1
ATOM 2562 C CA . ARG A 1 330 ? -23.531 -0.399 -7.051 1 98.31 330 ARG A CA 1
ATOM 2563 C C . ARG A 1 330 ? -23.203 0.547 -8.203 1 98.31 330 ARG A C 1
ATOM 2565 O O . ARG A 1 330 ? -24.047 0.821 -9.047 1 98.31 330 ARG A O 1
ATOM 2572 N N . VAL A 1 331 ? -21.953 1.068 -8.211 1 98.19 331 VAL A N 1
ATOM 2573 C CA . VAL A 1 331 ? -21.531 1.937 -9.305 1 98.19 331 VAL A CA 1
ATOM 2574 C C . VAL A 1 331 ? -21.5 1.147 -10.609 1 98.19 331 VAL A C 1
ATOM 2576 O O . VAL A 1 331 ? -22 1.62 -11.633 1 98.19 331 VAL A O 1
ATOM 2579 N N . ILE A 1 332 ? -21.031 -0.066 -10.57 1 97.56 332 ILE A N 1
ATOM 2580 C CA . ILE A 1 332 ? -20.797 -0.857 -11.773 1 97.56 332 ILE A CA 1
ATOM 2581 C C . ILE A 1 332 ? -22.109 -1.427 -12.289 1 97.56 332 ILE A C 1
ATOM 2583 O O . ILE A 1 332 ? -22.359 -1.441 -13.5 1 97.56 332 ILE A O 1
ATOM 2587 N N . TYR A 1 333 ? -23.078 -1.841 -11.359 1 96.81 333 TYR A N 1
ATOM 2588 C CA . TYR A 1 333 ? -24.188 -2.668 -11.82 1 96.81 333 TYR A CA 1
ATOM 2589 C C . TYR A 1 333 ? -25.516 -1.972 -11.57 1 96.81 333 TYR A C 1
ATOM 2591 O O . TYR A 1 333 ? -26.531 -2.303 -12.203 1 96.81 333 TYR A O 1
ATOM 2599 N N . GLU A 1 334 ? -25.5 -1.022 -10.656 1 97.19 334 GLU A N 1
ATOM 2600 C CA . GLU A 1 334 ? -26.797 -0.436 -10.289 1 97.19 334 GLU A CA 1
ATOM 2601 C C . GLU A 1 334 ? -26.844 1.049 -10.633 1 97.19 334 GLU A C 1
ATOM 2603 O O . GLU A 1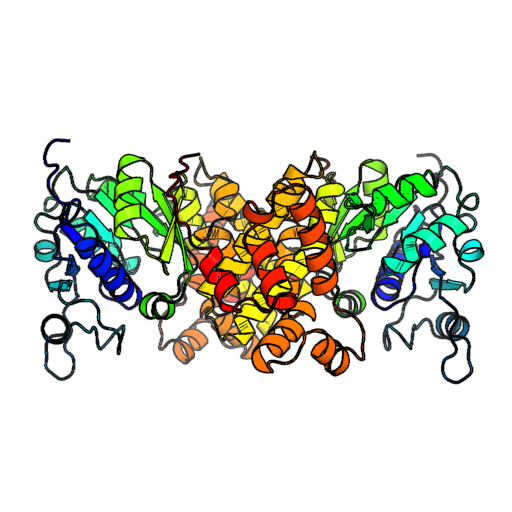 334 ? -27.656 1.791 -10.102 1 97.19 334 GLU A O 1
ATOM 2608 N N . HIS A 1 335 ? -25.906 1.557 -11.359 1 95.62 335 HIS A N 1
ATOM 2609 C CA . HIS A 1 335 ? -25.875 2.926 -11.867 1 95.62 335 HIS A CA 1
ATOM 2610 C C . HIS A 1 335 ? -25.828 3.932 -10.719 1 95.62 335 HIS A C 1
ATOM 2612 O O . HIS A 1 335 ? -26.391 5.027 -10.828 1 95.62 335 HIS A O 1
ATOM 2618 N N . ALA A 1 336 ? -25.266 3.508 -9.617 1 97.31 336 ALA A N 1
ATOM 2619 C CA . ALA A 1 336 ? -25.031 4.48 -8.547 1 97.31 336 ALA A CA 1
ATOM 2620 C C . ALA A 1 336 ? -24.031 5.547 -8.992 1 97.31 336 ALA A C 1
ATOM 2622 O O . ALA A 1 336 ? -23.188 5.297 -9.852 1 97.31 336 ALA A O 1
ATOM 2623 N N . PRO A 1 337 ? -24.219 6.785 -8.438 1 97.25 337 PRO A N 1
ATOM 2624 C CA . PRO A 1 337 ? -23.219 7.797 -8.773 1 97.25 337 PRO A CA 1
ATOM 2625 C C . PRO A 1 337 ? -21.797 7.348 -8.445 1 97.25 337 PRO A C 1
ATOM 2627 O O . PRO A 1 337 ? -21.531 6.879 -7.332 1 97.25 337 PRO A O 1
ATOM 2630 N N . PRO A 1 338 ? -20.875 7.5 -9.422 1 97.44 338 PRO A N 1
ATOM 2631 C CA . PRO A 1 338 ? -19.516 7.047 -9.18 1 97.44 338 PRO A CA 1
ATOM 2632 C C . PRO A 1 338 ? -18.875 7.711 -7.953 1 97.44 338 PRO A C 1
ATOM 2634 O O . PRO A 1 338 ? -18.047 7.098 -7.273 1 97.44 338 PRO A O 1
ATOM 2637 N N . GLU A 1 339 ? -19.281 8.914 -7.586 1 96.56 339 GLU A N 1
ATOM 2638 C CA . GLU A 1 339 ? -18.75 9.672 -6.461 1 96.56 339 GLU A CA 1
ATOM 2639 C C . GLU A 1 339 ? -19.062 8.984 -5.133 1 96.56 339 GLU A C 1
ATOM 2641 O O . GLU A 1 339 ? -18.438 9.281 -4.113 1 96.56 339 GLU A O 1
ATOM 2646 N N . SER A 1 340 ? -19.969 8.023 -5.125 1 95.75 340 SER A N 1
ATOM 2647 C CA . SER A 1 340 ? -20.359 7.324 -3.908 1 95.75 340 SER A CA 1
ATOM 2648 C C . SER A 1 340 ? -19.203 6.547 -3.307 1 95.75 340 SER A C 1
ATOM 2650 O O . SER A 1 340 ? -19.188 6.266 -2.105 1 95.75 340 SER A O 1
ATOM 2652 N N . ILE A 1 341 ? -18.172 6.195 -4.09 1 95.25 341 ILE A N 1
ATOM 2653 C CA . ILE A 1 341 ? -17.062 5.387 -3.605 1 95.25 341 ILE A CA 1
ATOM 2654 C C . ILE A 1 341 ? -16.297 6.16 -2.535 1 95.25 341 ILE A C 1
ATOM 2656 O O . ILE A 1 341 ? -15.703 5.562 -1.631 1 95.25 341 ILE A O 1
ATOM 2660 N N . ALA A 1 342 ? -16.266 7.496 -2.682 1 92.81 342 ALA A N 1
ATOM 2661 C CA . ALA A 1 342 ? -15.617 8.352 -1.694 1 92.81 342 ALA A CA 1
ATOM 2662 C C . ALA A 1 342 ? -16.609 8.812 -0.631 1 92.81 342 ALA A C 1
ATOM 2664 O O . ALA A 1 342 ? -16.281 8.852 0.557 1 92.81 342 ALA A O 1
ATOM 2665 N N . LEU A 1 343 ? -17.844 9.078 -0.996 1 91.62 343 LEU A N 1
ATOM 2666 C CA . LEU A 1 343 ? -18.875 9.602 -0.099 1 91.62 343 LEU A CA 1
ATOM 2667 C C . LEU A 1 343 ? -19.234 8.586 0.973 1 91.62 343 LEU A C 1
ATOM 2669 O O . LEU A 1 343 ? -19.469 8.945 2.127 1 91.62 343 LEU A O 1
ATOM 2673 N N . ASP A 1 344 ? -19.219 7.363 0.574 1 90.31 344 ASP A N 1
ATOM 2674 C CA . ASP A 1 344 ? -19.641 6.305 1.49 1 90.31 344 ASP A CA 1
ATOM 2675 C C . ASP A 1 344 ? -18.5 5.926 2.438 1 90.31 344 ASP A C 1
ATOM 2677 O O . ASP A 1 344 ? -18.719 5.23 3.432 1 90.31 344 ASP A O 1
ATOM 2681 N N . LEU A 1 345 ? -17.328 6.406 2.184 1 91.69 345 LEU A N 1
ATOM 2682 C CA . LEU A 1 345 ? -16.172 6.125 3.037 1 91.69 345 LEU A CA 1
ATOM 2683 C C . LEU A 1 345 ? -16.094 7.121 4.188 1 91.69 345 LEU A C 1
ATOM 2685 O O . LEU A 1 345 ? -15.391 6.879 5.172 1 91.69 345 LEU A O 1
ATOM 2689 N N . ARG A 1 346 ? -16.734 8.18 4.02 1 90.94 346 ARG A N 1
ATOM 2690 C CA . ARG A 1 346 ? -16.656 9.234 5.023 1 90.94 346 ARG A CA 1
ATOM 2691 C C . ARG A 1 346 ? -17.141 8.734 6.379 1 90.94 346 ARG A C 1
ATOM 2693 O O . ARG A 1 346 ? -18.172 8.055 6.469 1 90.94 346 ARG A O 1
ATOM 2700 N N . THR A 1 347 ? -16.312 8.977 7.375 1 84.06 347 THR A N 1
ATOM 2701 C CA . THR A 1 347 ? -16.688 8.617 8.734 1 84.06 347 THR A CA 1
ATOM 2702 C C . THR A 1 347 ? -17.797 9.547 9.258 1 84.06 347 THR A C 1
ATOM 2704 O O . THR A 1 347 ? -17.641 10.773 9.219 1 84.06 347 THR A O 1
ATOM 2707 N N . ARG A 1 348 ? -18.906 8.93 9.734 1 69.69 348 ARG A N 1
ATOM 2708 C CA . ARG A 1 348 ? -20.031 9.727 10.211 1 69.69 348 ARG A CA 1
ATOM 2709 C C . ARG A 1 348 ? -20.109 9.711 11.734 1 69.69 348 ARG A C 1
ATOM 2711 O O . ARG A 1 348 ? -20.656 10.633 12.344 1 69.69 348 ARG A O 1
ATOM 2718 N N . ASN A 1 349 ? -19.578 8.578 12.227 1 62.16 349 ASN A N 1
ATOM 2719 C CA . ASN A 1 349 ? -19.594 8.492 13.688 1 62.16 349 ASN A CA 1
ATOM 2720 C C . ASN A 1 349 ? -18.203 8.242 14.258 1 62.16 349 ASN A C 1
ATOM 2722 O O . ASN A 1 349 ? -17.438 7.445 13.711 1 62.16 349 ASN A O 1
ATOM 2726 N N . VAL A 1 350 ? -17.844 9.078 15.141 1 58.44 350 VAL A N 1
ATOM 2727 C CA . VAL A 1 350 ? -16.484 9.219 15.648 1 58.44 350 VAL A CA 1
ATOM 2728 C C . VAL A 1 350 ? -16.188 8.094 16.641 1 58.44 350 VAL A C 1
ATOM 2730 O O . VAL A 1 350 ? -16.906 7.918 17.625 1 58.44 350 VAL A O 1
ATOM 2733 N N . LYS A 1 351 ? -15.578 7.008 16.328 1 60.5 351 LYS A N 1
ATOM 2734 C CA . LYS A 1 351 ? -14.992 6.223 17.422 1 60.5 351 LYS A CA 1
ATOM 2735 C C . LYS A 1 351 ? -13.5 6.5 17.562 1 60.5 351 LYS A C 1
ATOM 2737 O O . LYS A 1 351 ? -12.734 6.305 16.609 1 60.5 351 LYS A O 1
ATOM 2742 N N . VAL A 1 352 ? -13.062 7.242 18.672 1 57.28 352 VAL A N 1
ATOM 2743 C CA . VAL A 1 352 ? -11.656 7.383 19.031 1 57.28 352 VAL A CA 1
ATOM 2744 C C . VAL A 1 352 ? -11.117 6.051 19.562 1 57.28 352 VAL A C 1
ATOM 2746 O O . VAL A 1 352 ? -11.578 5.559 20.594 1 57.28 352 VAL A O 1
ATOM 2749 N N . ASP A 1 353 ? -10.367 5.266 18.766 1 58.19 353 ASP A N 1
ATOM 2750 C CA . ASP A 1 353 ? -9.789 3.975 19.125 1 58.19 353 ASP A CA 1
ATOM 2751 C C . ASP A 1 353 ? -8.398 4.141 19.719 1 58.19 353 ASP A C 1
ATOM 2753 O O . ASP A 1 353 ? -7.453 4.5 19.016 1 58.19 353 ASP A O 1
ATOM 2757 N N . MET A 1 354 ? -8.227 4.121 21.109 1 59.72 354 MET A N 1
ATOM 2758 C CA . MET A 1 354 ? -6.938 4.312 21.781 1 59.72 354 MET A CA 1
ATOM 2759 C C . MET A 1 354 ? -6.195 2.988 21.922 1 59.72 354 MET A C 1
ATOM 2761 O O . MET A 1 354 ? -5.258 2.875 22.719 1 59.72 354 MET A O 1
ATOM 2765 N N . GLU A 1 355 ? -6.5 1.934 21.125 1 55.31 355 GLU A N 1
ATOM 2766 C CA . GLU A 1 355 ? -5.793 0.678 21.359 1 55.31 355 GLU A CA 1
ATOM 2767 C C . GLU A 1 355 ? -4.594 0.54 20.422 1 55.31 355 GLU A C 1
ATOM 2769 O O . GLU A 1 355 ? -4.633 1.013 19.281 1 55.31 355 GLU A O 1
ATOM 2774 N N . MET B 1 1 ? -23.156 20.625 30.562 1 34.41 1 MET B N 1
ATOM 2775 C CA . MET B 1 1 ? -21.906 20.547 31.328 1 34.41 1 MET B CA 1
ATOM 2776 C C . MET B 1 1 ? -21.266 21.922 31.453 1 34.41 1 MET B C 1
ATOM 2778 O O . MET B 1 1 ? -21.359 22.734 30.531 1 34.41 1 MET B O 1
ATOM 2782 N N . PRO B 1 2 ? -20.891 22.469 32.594 1 41.81 2 PRO B N 1
ATOM 2783 C CA . PRO B 1 2 ? -20.281 23.781 32.781 1 41.81 2 PRO B CA 1
ATOM 2784 C C . PRO B 1 2 ? -19.234 24.125 31.719 1 41.81 2 PRO B C 1
ATOM 2786 O O . PRO B 1 2 ? -18.703 23.219 31.062 1 41.81 2 PRO B O 1
ATOM 2789 N N . GLY B 1 3 ? -19.078 25.562 31.219 1 50.62 3 GLY B N 1
ATOM 2790 C CA . GLY B 1 3 ? -18.609 26.344 30.094 1 50.62 3 GLY B CA 1
ATOM 2791 C C . GLY B 1 3 ? -17.141 26.141 29.797 1 50.62 3 GLY B C 1
ATOM 2792 O O . GLY B 1 3 ? -16.281 26.891 30.281 1 50.62 3 GLY B O 1
ATOM 2793 N N . LEU B 1 4 ? -16.703 24.984 29.656 1 62 4 LEU B N 1
ATOM 2794 C CA . LEU B 1 4 ? -15.289 24.906 29.344 1 62 4 LEU B CA 1
ATOM 2795 C C . LEU B 1 4 ? -14.906 26 28.344 1 62 4 LEU B C 1
ATOM 2797 O O . LEU B 1 4 ? -15.648 26.266 27.391 1 62 4 LEU B O 1
ATOM 2801 N N . PRO B 1 5 ? -13.906 26.828 28.828 1 84.56 5 PRO B N 1
ATOM 2802 C CA . PRO B 1 5 ? -13.484 27.906 27.938 1 84.56 5 PRO B CA 1
ATOM 2803 C C . PRO B 1 5 ? -13.203 27.406 26.516 1 84.56 5 PRO B C 1
ATOM 2805 O O . PRO B 1 5 ? -12.703 26.297 26.328 1 84.56 5 PRO B O 1
ATOM 2808 N N . LYS B 1 6 ? -13.758 28.156 25.625 1 94.06 6 LYS B N 1
ATOM 2809 C CA . LYS B 1 6 ? -13.531 27.859 24.219 1 94.06 6 LYS B CA 1
ATOM 2810 C C . LYS B 1 6 ? -12.039 27.844 23.891 1 94.06 6 LYS B C 1
ATOM 2812 O O . LYS B 1 6 ? -11.273 28.625 24.438 1 94.06 6 LYS B O 1
ATOM 2817 N N . GLN B 1 7 ? -11.703 26.938 23.094 1 95.69 7 GLN B N 1
ATOM 2818 C CA . GLN B 1 7 ? -10.305 26.797 22.719 1 95.69 7 GLN B CA 1
ATOM 2819 C C . GLN B 1 7 ? -9.906 27.844 21.672 1 95.69 7 GLN B C 1
ATOM 2821 O O . GLN B 1 7 ? -10.609 28.031 20.688 1 95.69 7 GLN B O 1
ATOM 2826 N N . LYS B 1 8 ? -8.852 28.531 22 1 97.12 8 LYS B N 1
ATOM 2827 C CA . LYS B 1 8 ? -8.234 29.438 21.031 1 97.12 8 LYS B CA 1
ATOM 2828 C C . LYS B 1 8 ? -7.141 28.734 20.234 1 97.12 8 LYS B C 1
ATOM 2830 O O . LYS B 1 8 ? -6.156 28.25 20.812 1 97.12 8 LYS B O 1
ATOM 2835 N N . VAL B 1 9 ? -7.297 28.719 18.859 1 98.44 9 VAL B N 1
ATOM 2836 C CA . VAL B 1 9 ? -6.434 27.906 18 1 98.44 9 VAL B CA 1
ATOM 2837 C C . VAL B 1 9 ? -5.406 28.812 17.312 1 98.44 9 VAL B C 1
ATOM 2839 O O . VAL B 1 9 ? -5.754 29.875 16.781 1 98.44 9 VAL B O 1
ATOM 2842 N N . THR B 1 10 ? -4.168 28.438 17.344 1 98.69 10 THR B N 1
ATOM 2843 C CA . THR B 1 10 ? -3.107 29.109 16.609 1 98.69 10 THR B CA 1
ATOM 2844 C C . THR B 1 10 ? -2.324 28.109 15.758 1 98.69 10 THR B C 1
ATOM 2846 O O . THR B 1 10 ? -1.862 27.078 16.266 1 98.69 10 THR B O 1
ATOM 2849 N N . ILE B 1 11 ? -2.162 28.422 14.508 1 98.81 11 ILE B N 1
ATOM 2850 C CA . ILE B 1 11 ? -1.324 27.656 13.586 1 98.81 11 ILE B CA 1
ATOM 2851 C C . ILE B 1 11 ? 0.078 28.25 13.547 1 98.81 11 ILE B C 1
ATOM 2853 O O . ILE B 1 11 ? 0.24 29.453 13.281 1 98.81 11 ILE B O 1
ATOM 2857 N N . ILE B 1 12 ? 1.019 27.438 13.836 1 98.44 12 ILE B N 1
ATOM 2858 C CA . ILE B 1 12 ? 2.412 27.859 13.805 1 98.44 12 ILE B CA 1
ATOM 2859 C C . ILE B 1 12 ? 3.055 27.453 12.484 1 98.44 12 ILE B C 1
ATOM 2861 O O . ILE B 1 12 ? 3.678 26.391 12.398 1 98.44 12 ILE B O 1
ATOM 2865 N N . GLY B 1 13 ? 3.01 28.281 11.461 1 97.5 13 GLY B N 1
ATOM 2866 C CA . GLY B 1 13 ? 3.488 28.016 10.117 1 97.5 13 GLY B CA 1
ATOM 2867 C C . GLY B 1 13 ? 2.465 28.344 9.047 1 97.5 13 GLY B C 1
ATOM 2868 O O . GLY B 1 13 ? 1.271 28.094 9.227 1 97.5 13 GLY B O 1
ATOM 2869 N N . SER B 1 14 ? 2.947 28.969 7.938 1 97.75 14 SER B N 1
ATOM 2870 C CA . SER B 1 14 ? 2.018 29.453 6.922 1 97.75 14 SER B CA 1
ATOM 2871 C C . SER B 1 14 ? 2.455 29.031 5.523 1 97.75 14 SER B C 1
ATOM 2873 O O . SER B 1 14 ? 2.154 29.703 4.543 1 97.75 14 SER B O 1
ATOM 2875 N N . GLY B 1 15 ? 3.24 27.953 5.414 1 96.25 15 GLY B N 1
ATOM 2876 C CA . GLY B 1 15 ? 3.527 27.391 4.105 1 96.25 15 GLY B CA 1
ATOM 2877 C C . GLY B 1 15 ? 2.307 26.797 3.43 1 96.25 15 GLY B C 1
ATOM 2878 O O . GLY B 1 15 ? 1.174 27.062 3.832 1 96.25 15 GLY B O 1
ATOM 2879 N N . ASN B 1 16 ? 2.568 26.078 2.402 1 96.19 16 ASN B N 1
ATOM 2880 C CA . ASN B 1 16 ? 1.496 25.422 1.652 1 96.19 16 ASN B CA 1
ATOM 2881 C C . ASN B 1 16 ? 0.61 24.578 2.561 1 96.19 16 ASN B C 1
ATOM 2883 O O . ASN B 1 16 ? -0.604 24.781 2.613 1 96.19 16 ASN B O 1
ATOM 2887 N N . TRP B 1 17 ? 1.216 23.688 3.332 1 97.25 17 TRP B N 1
ATOM 2888 C CA . TRP B 1 17 ? 0.484 22.797 4.23 1 97.25 17 TRP B CA 1
ATOM 2889 C C . TRP B 1 17 ? -0.132 23.578 5.387 1 97.25 17 TRP B C 1
ATOM 2891 O O . TRP B 1 17 ? -1.282 23.344 5.762 1 97.25 17 TRP B O 1
ATOM 2901 N N . GLY B 1 18 ? 0.634 24.5 5.945 1 98.19 18 GLY B N 1
ATOM 2902 C CA . GLY B 1 18 ? 0.1 25.344 7.004 1 98.19 18 GLY B CA 1
ATOM 2903 C C . GLY B 1 18 ? -1.137 26.125 6.586 1 98.19 18 GLY B C 1
ATOM 2904 O O . GLY B 1 18 ? -2.107 26.203 7.344 1 98.19 18 GLY B O 1
ATOM 2905 N N . SER B 1 19 ? -1.124 26.641 5.395 1 98.62 19 SER B N 1
ATOM 2906 C CA . SER B 1 19 ? -2.264 27.391 4.867 1 98.62 19 SER B CA 1
ATOM 2907 C C . SER B 1 19 ? -3.467 26.469 4.652 1 98.62 19 SER B C 1
ATOM 2909 O O . SER B 1 19 ? -4.598 26.844 4.973 1 98.62 19 SER B O 1
ATOM 2911 N N . SER B 1 20 ? -3.207 25.297 4.125 1 98.62 20 SER B N 1
ATOM 2912 C CA . SER B 1 20 ? -4.281 24.328 3.906 1 98.62 20 SER B CA 1
ATOM 2913 C C . SER B 1 20 ? -4.949 23.938 5.219 1 98.62 20 SER B C 1
ATOM 2915 O O . SER B 1 20 ? -6.176 23.875 5.301 1 98.62 20 SER B O 1
ATOM 2917 N N . ILE B 1 21 ? -4.156 23.75 6.23 1 98.75 21 ILE B N 1
ATOM 2918 C CA . ILE B 1 21 ? -4.648 23.328 7.539 1 98.75 21 ILE B CA 1
ATOM 2919 C C . ILE B 1 21 ? -5.387 24.484 8.211 1 98.75 21 ILE B C 1
ATOM 2921 O O . ILE B 1 21 ? -6.383 24.281 8.898 1 98.75 21 ILE B O 1
ATOM 2925 N N . ALA B 1 22 ? -4.852 25.688 7.984 1 98.81 22 ALA B N 1
ATOM 2926 C CA . ALA B 1 22 ? -5.547 26.859 8.508 1 98.81 22 ALA B CA 1
ATOM 2927 C C . ALA B 1 22 ? -6.984 26.906 8 1 98.81 22 ALA B C 1
ATOM 2929 O O . ALA B 1 22 ? -7.906 27.219 8.758 1 98.81 22 ALA B O 1
ATOM 2930 N N . ARG B 1 23 ? -7.152 26.625 6.75 1 98.81 23 ARG B N 1
ATOM 2931 C CA . ARG B 1 23 ? -8.484 26.609 6.164 1 98.81 23 ARG B CA 1
ATOM 2932 C C . ARG B 1 23 ? -9.375 25.562 6.832 1 98.81 23 ARG B C 1
ATOM 2934 O O . ARG B 1 23 ? -10.531 25.844 7.16 1 98.81 23 ARG B O 1
ATOM 2941 N N . VAL B 1 24 ? -8.852 24.359 7.074 1 98.81 24 VAL B N 1
ATOM 2942 C CA . VAL B 1 24 ? -9.602 23.281 7.719 1 98.81 24 VAL B CA 1
ATOM 2943 C C . VAL B 1 24 ? -10.023 23.719 9.117 1 98.81 24 VAL B C 1
ATOM 2945 O O . VAL B 1 24 ? -11.195 23.594 9.492 1 98.81 24 VAL B O 1
ATOM 2948 N N . CYS B 1 25 ? -9.055 24.266 9.875 1 98.88 25 CYS B N 1
ATOM 2949 C CA . CYS B 1 25 ? -9.336 24.703 11.234 1 98.88 25 CYS B CA 1
ATOM 2950 C C . CYS B 1 25 ? -10.344 25.844 11.25 1 98.88 25 CYS B C 1
ATOM 2952 O O . CYS B 1 25 ? -11.219 25.891 12.117 1 98.88 25 CYS B O 1
ATOM 2954 N N . ALA B 1 26 ? -10.188 26.734 10.312 1 98.81 26 ALA B N 1
ATOM 2955 C CA . ALA B 1 26 ? -11.086 27.875 10.211 1 98.81 26 ALA B CA 1
ATOM 2956 C C . ALA B 1 26 ? -12.539 27.422 10.047 1 98.81 26 ALA B C 1
ATOM 2958 O O . ALA B 1 26 ? -13.438 27.938 10.703 1 98.81 26 ALA B O 1
ATOM 2959 N N . GLN B 1 27 ? -12.742 26.469 9.203 1 98.75 27 GLN B N 1
ATOM 2960 C CA . GLN B 1 27 ? -14.078 25.938 8.969 1 98.75 27 GLN B CA 1
ATOM 2961 C C . GLN B 1 27 ? -14.641 25.297 10.234 1 98.75 27 GLN B C 1
ATOM 2963 O O . GLN B 1 27 ? -15.805 25.5 10.586 1 98.75 27 GLN B O 1
ATOM 2968 N N . ASN B 1 28 ? -13.812 24.594 10.945 1 98.62 28 ASN B N 1
ATOM 2969 C CA . ASN B 1 28 ? -14.289 23.797 12.07 1 98.62 28 ASN B CA 1
ATOM 2970 C C . ASN B 1 28 ? -14.5 24.656 13.312 1 98.62 28 ASN B C 1
ATOM 2972 O O . ASN B 1 28 ? -15.367 24.359 14.141 1 98.62 28 ASN B O 1
ATOM 2976 N N . THR B 1 29 ? -13.711 25.766 13.422 1 98.62 29 THR B N 1
ATOM 2977 C CA . THR B 1 29 ? -13.961 26.656 14.547 1 98.62 29 THR B CA 1
ATOM 2978 C C . THR B 1 29 ? -15.305 27.359 14.391 1 98.62 29 THR B C 1
ATOM 2980 O O . THR B 1 29 ? -15.969 27.688 15.375 1 98.62 29 THR B O 1
ATOM 2983 N N . ILE B 1 30 ? -15.703 27.594 13.164 1 98.44 30 ILE B N 1
ATOM 2984 C CA . ILE B 1 30 ? -17.016 28.172 12.891 1 98.44 30 ILE B CA 1
ATOM 2985 C C . ILE B 1 30 ? -18.094 27.109 13.125 1 98.44 30 ILE B C 1
ATOM 2987 O O . ILE B 1 30 ? -19.141 27.406 13.703 1 98.44 30 ILE B O 1
ATOM 2991 N N . ARG B 1 31 ? -17.891 25.906 12.75 1 97.62 31 ARG B N 1
ATOM 2992 C CA . ARG B 1 31 ? -18.844 24.812 12.82 1 97.62 31 ARG B CA 1
ATOM 2993 C C . ARG B 1 31 ? -19.094 24.391 14.266 1 97.62 31 ARG B C 1
ATOM 2995 O O . ARG B 1 31 ? -20.188 23.938 14.609 1 97.62 31 ARG B O 1
ATOM 3002 N N . HIS B 1 32 ? -18.062 24.562 15.094 1 97.88 32 HIS B N 1
ATOM 3003 C CA . HIS B 1 32 ? -18.156 24.125 16.484 1 97.88 32 HIS B CA 1
ATOM 3004 C C . HIS B 1 32 ? -17.922 25.297 17.438 1 97.88 32 HIS B C 1
ATOM 3006 O O . HIS B 1 32 ? -16.984 25.25 18.25 1 97.88 32 HIS B O 1
ATOM 3012 N N . PRO B 1 33 ? -18.844 26.234 17.516 1 97.38 33 PRO B N 1
ATOM 3013 C CA . PRO B 1 33 ? -18.656 27.438 18.328 1 97.38 33 PRO B CA 1
ATOM 3014 C C . PRO B 1 33 ? -18.75 27.156 19.828 1 97.38 33 PRO B C 1
ATOM 3016 O O . PRO B 1 33 ? -18.344 28 20.641 1 97.38 33 PRO B O 1
ATOM 3019 N N . GLU B 1 34 ? -19.234 25.969 20.125 1 96.75 34 GLU B N 1
ATOM 3020 C CA . GLU B 1 34 ? -19.328 25.594 21.531 1 96.75 34 GLU B CA 1
ATOM 3021 C C . GLU B 1 34 ? -17.953 25.156 22.078 1 96.75 34 GLU B C 1
ATOM 3023 O O . GLU B 1 34 ? -17.734 25.188 23.281 1 96.75 34 GLU B O 1
ATOM 3028 N N . LEU B 1 35 ? -17.047 24.859 21.172 1 96.62 35 LEU B N 1
ATOM 3029 C CA . LEU B 1 35 ? -15.773 24.297 21.594 1 96.62 35 LEU B CA 1
ATOM 3030 C C . LEU B 1 35 ? -14.625 25.25 21.297 1 96.62 35 LEU B C 1
ATOM 3032 O O . LEU B 1 35 ? -13.617 25.25 22 1 96.62 35 LEU B O 1
ATOM 3036 N N . PHE B 1 36 ? -14.828 26.047 20.188 1 98.12 36 PHE B N 1
ATOM 3037 C CA . PHE B 1 36 ? -13.695 26.844 19.734 1 98.12 36 PHE B CA 1
ATOM 3038 C C . PHE B 1 36 ? -14.078 28.312 19.609 1 98.12 36 PHE B C 1
ATOM 3040 O O . PHE B 1 36 ? -15.234 28.641 19.297 1 98.12 36 PHE B O 1
ATOM 3047 N N . GLU B 1 37 ? -13.055 29.156 19.938 1 98.06 37 GLU B N 1
ATOM 3048 C CA . GLU B 1 37 ? -13.18 30.531 19.469 1 98.06 37 GLU B CA 1
ATOM 3049 C C . GLU B 1 37 ? -13.164 30.609 17.953 1 98.06 37 GLU B C 1
ATOM 3051 O O . GLU B 1 37 ? -12.438 29.844 17.297 1 98.06 37 GLU B O 1
ATOM 3056 N N . ARG B 1 38 ? -13.852 31.547 17.375 1 98.44 38 ARG B N 1
ATOM 3057 C CA . ARG B 1 38 ? -14.031 31.672 15.93 1 98.44 38 ARG B CA 1
ATOM 3058 C C . ARG B 1 38 ? -12.703 31.984 15.25 1 98.44 38 ARG B C 1
ATOM 3060 O O . ARG B 1 38 ? -12.406 31.438 14.18 1 98.44 38 ARG B O 1
ATOM 3067 N N . GLU B 1 39 ? -11.93 32.812 15.836 1 98.62 39 GLU B N 1
ATOM 3068 C CA . GLU B 1 39 ? -10.68 33.281 15.25 1 98.62 39 GLU B CA 1
ATOM 3069 C C . GLU B 1 39 ? -9.617 32.188 15.266 1 98.62 39 GLU B C 1
ATOM 3071 O O . GLU B 1 39 ? -9.43 31.531 16.281 1 98.62 39 GLU B O 1
ATOM 3076 N N . VAL B 1 40 ? -9.031 31.969 14.148 1 98.81 40 VAL B N 1
ATOM 3077 C CA . VAL B 1 40 ? -7.84 31.141 14.031 1 98.81 40 VAL B CA 1
ATOM 3078 C C . VAL B 1 40 ? -6.629 32 13.695 1 98.81 40 VAL B C 1
ATOM 3080 O O . VAL B 1 40 ? -6.578 32.625 12.625 1 98.81 40 VAL B O 1
ATOM 3083 N N . ARG B 1 41 ? -5.699 32.062 14.578 1 98.81 41 ARG B N 1
ATOM 3084 C CA . ARG B 1 41 ? -4.484 32.812 14.297 1 98.81 41 ARG B CA 1
ATOM 3085 C C . ARG B 1 41 ? -3.467 31.953 13.547 1 98.81 41 ARG B C 1
ATOM 3087 O O . ARG B 1 41 ? -3.348 30.75 13.812 1 98.81 41 ARG B O 1
ATOM 3094 N N . MET B 1 42 ? -2.807 32.5 12.617 1 98.88 42 MET B N 1
ATOM 3095 C CA . MET B 1 42 ? -1.75 31.844 11.859 1 98.88 42 MET B CA 1
ATOM 3096 C C . MET B 1 42 ? -0.471 32.656 11.867 1 98.88 42 MET B C 1
ATOM 3098 O O . MET B 1 42 ? -0.472 33.812 11.445 1 98.88 42 MET B O 1
ATOM 3102 N N . TRP B 1 43 ? 0.581 32.094 12.359 1 98.75 43 TRP B N 1
ATOM 3103 C CA . TRP B 1 43 ? 1.875 32.781 12.305 1 98.75 43 TRP B CA 1
ATOM 3104 C C . TRP B 1 43 ? 2.441 32.75 10.891 1 98.75 43 TRP B C 1
ATOM 3106 O O . TRP B 1 43 ? 2.557 31.672 10.281 1 98.75 43 TRP B O 1
ATOM 3116 N N . VAL B 1 44 ? 2.727 33.875 10.398 1 98.19 44 VAL B N 1
ATOM 3117 C CA . VAL B 1 44 ? 3.312 34.062 9.078 1 98.19 44 VAL B CA 1
ATOM 3118 C C . VAL B 1 44 ? 4.656 34.781 9.195 1 98.19 44 VAL B C 1
ATOM 3120 O O . VAL B 1 44 ? 4.719 35.906 9.664 1 98.19 44 VAL B O 1
ATOM 3123 N N . PHE B 1 45 ? 5.684 34 8.836 1 95.06 45 PHE B N 1
ATOM 3124 C CA . PHE B 1 45 ? 6.941 34.719 8.703 1 95.06 45 PHE B CA 1
ATOM 3125 C C . PHE B 1 45 ? 6.816 35.844 7.684 1 95.06 45 PHE B C 1
ATOM 3127 O O . PHE B 1 45 ? 6.52 35.594 6.512 1 95.06 45 PHE B O 1
ATOM 3134 N N . GLU B 1 46 ? 7.074 37.062 8.125 1 95.75 46 GLU B N 1
ATOM 3135 C CA . GLU B 1 46 ? 6.742 38.219 7.297 1 95.75 46 GLU B CA 1
ATOM 3136 C C . GLU B 1 46 ? 7.621 38.25 6.051 1 95.75 46 GLU B C 1
ATOM 3138 O O . GLU B 1 46 ? 8.836 38.062 6.133 1 95.75 46 GLU B O 1
ATOM 3143 N N . GLU B 1 47 ? 6.938 38.281 4.969 1 96.5 47 GLU B N 1
ATOM 3144 C CA . GLU B 1 47 ? 7.547 38.469 3.654 1 96.5 47 GLU B CA 1
ATOM 3145 C C . GLU B 1 47 ? 6.805 39.531 2.842 1 96.5 47 GLU B C 1
ATOM 3147 O O . GLU B 1 47 ? 5.637 39.812 3.111 1 96.5 47 GLU B O 1
ATOM 3152 N N . GLN B 1 48 ? 7.543 40.094 1.954 1 97.56 48 GLN B N 1
ATOM 3153 C CA . GLN B 1 48 ? 6.914 41.094 1.074 1 97.56 48 GLN B CA 1
ATOM 3154 C C . GLN B 1 48 ? 6.59 40.469 -0.287 1 97.56 48 GLN B C 1
ATOM 3156 O O . GLN B 1 48 ? 7.426 39.781 -0.875 1 97.56 48 GLN B O 1
ATOM 3161 N N . ILE B 1 49 ? 5.34 40.688 -0.69 1 96.56 49 ILE B N 1
ATOM 3162 C CA . ILE B 1 49 ? 4.871 40.312 -2.025 1 96.56 49 ILE B CA 1
ATOM 3163 C C . ILE B 1 49 ? 4.371 41.562 -2.746 1 96.56 49 ILE B C 1
ATOM 3165 O O . ILE B 1 49 ? 3.355 42.156 -2.359 1 96.56 49 ILE B O 1
ATOM 3169 N N . ASP B 1 50 ? 5.055 41.938 -3.805 1 94.81 50 ASP B N 1
ATOM 3170 C CA . ASP B 1 50 ? 4.719 43.125 -4.574 1 94.81 50 ASP B CA 1
ATOM 3171 C C . ASP B 1 50 ? 4.602 44.344 -3.666 1 94.81 50 ASP B C 1
ATOM 3173 O O . ASP B 1 50 ? 3.629 45.094 -3.748 1 94.81 50 ASP B O 1
ATOM 3177 N N . GLY B 1 51 ? 5.434 44.438 -2.662 1 96.75 51 GLY B N 1
ATOM 3178 C CA . GLY B 1 51 ? 5.555 45.625 -1.815 1 96.75 51 GLY B CA 1
ATOM 3179 C C . GLY B 1 51 ? 4.613 45.594 -0.627 1 96.75 51 GLY B C 1
ATOM 3180 O O . GLY B 1 51 ? 4.574 46.562 0.159 1 96.75 51 GLY B O 1
ATOM 3181 N N . LYS B 1 52 ? 3.898 44.625 -0.475 1 97.88 52 LYS B N 1
ATOM 3182 C CA . LYS B 1 52 ? 2.963 44.5 0.64 1 97.88 52 LYS B CA 1
ATOM 3183 C C . LYS B 1 52 ? 3.336 43.312 1.545 1 97.88 52 LYS B C 1
ATOM 3185 O O . LYS B 1 52 ? 3.832 42.312 1.071 1 97.88 52 LYS B O 1
ATOM 3190 N N . ASN B 1 53 ? 3.041 43.562 2.816 1 98.44 53 ASN B N 1
ATOM 3191 C CA . ASN B 1 53 ? 3.281 42.438 3.746 1 98.44 53 ASN B CA 1
ATOM 3192 C C . ASN B 1 53 ? 2.352 41.281 3.475 1 98.44 53 ASN B C 1
ATOM 3194 O O . ASN B 1 53 ? 1.149 41.469 3.275 1 98.44 53 ASN B O 1
ATOM 3198 N N . LEU B 1 54 ? 2.934 40.094 3.432 1 98.5 54 LEU B N 1
ATOM 3199 C CA . LEU B 1 54 ? 2.127 38.906 3.195 1 98.5 54 LEU B CA 1
ATOM 3200 C C . LEU B 1 54 ? 1 38.781 4.219 1 98.5 54 LEU B C 1
ATOM 3202 O O . LEU B 1 54 ? -0.11 38.375 3.883 1 98.5 54 LEU B O 1
ATOM 3206 N N . THR B 1 55 ? 1.263 39.156 5.484 1 98.62 55 THR B N 1
ATOM 3207 C CA . THR B 1 55 ? 0.241 39.125 6.527 1 98.62 55 THR B CA 1
ATOM 3208 C C . THR B 1 55 ? -0.919 40.062 6.172 1 98.62 55 THR B C 1
ATOM 3210 O O . THR B 1 55 ? -2.084 39.688 6.352 1 98.62 55 THR B O 1
ATOM 3213 N N . ASP B 1 56 ? -0.565 41.25 5.676 1 98.5 56 ASP B N 1
ATOM 3214 C CA . ASP B 1 56 ? -1.607 42.188 5.281 1 98.5 56 ASP B CA 1
ATOM 3215 C C . ASP B 1 56 ? -2.455 41.625 4.145 1 98.5 56 ASP B C 1
ATOM 3217 O O . ASP B 1 56 ? -3.682 41.75 4.148 1 98.5 56 ASP B O 1
ATOM 3221 N N . ILE B 1 57 ? -1.801 41.031 3.193 1 98.38 57 ILE B N 1
ATOM 3222 C CA . ILE B 1 57 ? -2.496 40.469 2.051 1 98.38 57 ILE B CA 1
ATOM 3223 C C . ILE B 1 57 ? -3.463 39.375 2.531 1 98.38 57 ILE B C 1
ATOM 3225 O O . ILE B 1 57 ? -4.633 39.375 2.145 1 98.38 57 ILE B O 1
ATOM 3229 N N . ILE B 1 58 ? -2.98 38.469 3.404 1 98.69 58 ILE B N 1
ATOM 3230 C CA . ILE B 1 58 ? -3.801 37.375 3.91 1 98.69 58 ILE B CA 1
ATOM 3231 C C . ILE B 1 58 ? -4.98 37.938 4.703 1 98.69 58 ILE B C 1
ATOM 3233 O O . ILE B 1 58 ? -6.113 37.469 4.551 1 98.69 58 ILE B O 1
ATOM 3237 N N . ASN B 1 59 ? -4.73 38.969 5.508 1 98.69 59 ASN B N 1
ATOM 3238 C CA . ASN B 1 59 ? -5.773 39.531 6.363 1 98.69 59 ASN B CA 1
ATOM 3239 C C . ASN B 1 59 ? -6.805 40.312 5.551 1 98.69 59 ASN B C 1
ATOM 3241 O O . ASN B 1 59 ? -7.961 40.406 5.957 1 98.69 59 ASN B O 1
ATOM 3245 N N . GLU B 1 60 ? -6.422 40.812 4.438 1 98.31 60 GLU B N 1
ATOM 3246 C CA . GLU B 1 60 ? -7.324 41.562 3.59 1 98.31 60 GLU B CA 1
ATOM 3247 C C . GLU B 1 60 ? -8.07 40.656 2.611 1 98.31 60 GLU B C 1
ATOM 3249 O O . GLU B 1 60 ? -9.281 40.812 2.434 1 98.31 60 GLU B O 1
ATOM 3254 N N . LYS B 1 61 ? -7.344 39.719 2.008 1 98.25 61 LYS B N 1
ATOM 3255 C CA . LYS B 1 61 ? -7.898 38.938 0.897 1 98.25 61 LYS B CA 1
ATOM 3256 C C . LYS B 1 61 ? -8.273 37.531 1.342 1 98.25 61 LYS B C 1
ATOM 3258 O O . LYS B 1 61 ? -8.977 36.812 0.628 1 98.25 61 LYS B O 1
ATOM 3263 N N . HIS B 1 62 ? -7.781 37.125 2.537 1 98.69 62 HIS B N 1
ATOM 3264 C CA . HIS B 1 62 ? -7.996 35.781 3.057 1 98.69 62 HIS B CA 1
ATOM 3265 C C . HIS B 1 62 ? -7.391 34.719 2.133 1 98.69 62 HIS B C 1
ATOM 3267 O O . HIS B 1 62 ? -7.973 33.656 1.936 1 98.69 62 HIS B O 1
ATOM 3273 N N . GLU B 1 63 ? -6.297 35.125 1.535 1 98.56 63 GLU B N 1
ATOM 3274 C CA . GLU B 1 63 ? -5.566 34.25 0.605 1 98.56 63 GLU B CA 1
ATOM 3275 C C . GLU B 1 63 ? -4.059 34.375 0.827 1 98.56 63 GLU B C 1
ATOM 3277 O O . GLU B 1 63 ? -3.52 35.469 0.945 1 98.56 63 GLU B O 1
ATOM 3282 N N . ASN B 1 64 ? -3.436 33.219 1.006 1 98.56 64 ASN B N 1
ATOM 3283 C CA . ASN B 1 64 ? -1.979 33.188 0.937 1 98.56 64 ASN B CA 1
ATOM 3284 C C . ASN B 1 64 ? -1.488 33.094 -0.504 1 98.56 64 ASN B C 1
ATOM 3286 O O . ASN B 1 64 ? -1.23 31.984 -1.002 1 98.56 64 ASN B O 1
ATOM 3290 N N . VAL B 1 65 ? -1.225 34.156 -1.132 1 98.06 65 VAL B N 1
ATOM 3291 C CA . VAL B 1 65 ? -1.003 34.25 -2.572 1 98.06 65 VAL B CA 1
ATOM 3292 C C . VAL B 1 65 ? 0.345 33.625 -2.924 1 98.06 65 VAL B C 1
ATOM 3294 O O . VAL B 1 65 ? 0.58 33.25 -4.074 1 98.06 65 VAL B O 1
ATOM 3297 N N . LYS B 1 66 ? 1.145 33.5 -1.956 1 97.12 66 LYS B N 1
ATOM 3298 C CA . LYS B 1 66 ? 2.475 32.969 -2.229 1 97.12 66 LYS B CA 1
ATOM 3299 C C . LYS B 1 66 ? 2.482 31.453 -2.148 1 97.12 66 LYS B C 1
ATOM 3301 O O . LYS B 1 66 ? 2.986 30.781 -3.051 1 97.12 66 LYS B O 1
ATOM 3306 N N . TYR B 1 67 ? 1.924 30.844 -1.164 1 96.75 67 TYR B N 1
ATOM 3307 C CA . TYR B 1 67 ? 2.141 29.438 -0.887 1 96.75 67 TYR B CA 1
ATOM 3308 C C . TYR B 1 67 ? 0.906 28.609 -1.237 1 96.75 67 TYR B C 1
ATOM 3310 O O . TYR B 1 67 ? 0.992 27.391 -1.416 1 96.75 67 TYR B O 1
ATOM 3318 N N . LEU B 1 68 ? -0.218 29.234 -1.318 1 97.88 68 LEU B N 1
ATOM 3319 C CA . LEU B 1 68 ? -1.458 28.531 -1.653 1 97.88 68 LEU B CA 1
ATOM 3320 C C . LEU B 1 68 ? -2.387 29.438 -2.453 1 97.88 68 LEU B C 1
ATOM 3322 O O . LEU B 1 68 ? -3.506 29.734 -2.021 1 97.88 68 LEU B O 1
ATOM 3326 N N . PRO B 1 69 ? -1.936 29.844 -3.605 1 98.12 69 PRO B N 1
ATOM 3327 C CA . PRO B 1 69 ? -2.715 30.797 -4.41 1 98.12 69 PRO B CA 1
ATOM 3328 C C . PRO B 1 69 ? -4.062 30.219 -4.848 1 98.12 69 PRO B C 1
ATOM 3330 O O . PRO B 1 69 ? -4.16 29.031 -5.168 1 98.12 69 PRO B O 1
ATOM 3333 N N . GLY B 1 70 ? -5.051 31.031 -4.824 1 98.06 70 GLY B N 1
ATOM 3334 C CA . GLY B 1 70 ? -6.352 30.672 -5.367 1 98.06 70 GLY B CA 1
ATOM 3335 C C . GLY B 1 70 ? -7.277 30.062 -4.34 1 98.06 70 GLY B C 1
ATOM 3336 O O . GLY B 1 70 ? -8.422 29.719 -4.652 1 98.06 70 GLY B O 1
ATOM 3337 N N . ILE B 1 71 ? -6.852 29.922 -3.154 1 98.62 71 ILE B N 1
ATOM 3338 C CA . ILE B 1 71 ? -7.637 29.266 -2.117 1 98.62 71 ILE B CA 1
ATOM 3339 C C . ILE B 1 71 ? -8.008 30.281 -1.034 1 98.62 71 ILE B C 1
ATOM 3341 O O . ILE B 1 71 ? -7.148 31.016 -0.548 1 98.62 71 ILE B O 1
ATOM 3345 N N . ASN B 1 72 ? -9.258 30.359 -0.694 1 98.69 72 ASN B N 1
ATOM 3346 C CA . ASN B 1 72 ? -9.734 31.172 0.421 1 98.69 72 ASN B CA 1
ATOM 3347 C C . ASN B 1 72 ? -9.484 30.484 1.761 1 98.69 72 ASN B C 1
ATOM 3349 O O . ASN B 1 72 ? -9.992 29.391 1.999 1 98.69 72 ASN B O 1
ATOM 3353 N N . LEU B 1 73 ? -8.75 31.078 2.656 1 98.75 73 LEU B N 1
ATOM 3354 C CA . LEU B 1 73 ? -8.375 30.469 3.93 1 98.75 73 LEU B CA 1
ATOM 3355 C C . LEU B 1 73 ? -9.516 30.594 4.941 1 98.75 73 LEU B C 1
ATOM 3357 O O . LEU B 1 73 ? -9.555 29.844 5.922 1 98.75 73 LEU B O 1
ATOM 3361 N N . GLY B 1 74 ? -10.422 31.484 4.703 1 98.44 74 GLY B N 1
ATOM 3362 C CA . GLY B 1 74 ? -11.484 31.781 5.656 1 98.44 74 GLY B CA 1
ATOM 3363 C C . GLY B 1 74 ? -11.367 33.156 6.25 1 98.44 74 GLY B C 1
ATOM 3364 O O . GLY B 1 74 ? -10.258 33.656 6.516 1 98.44 74 GLY B O 1
ATOM 3365 N N . GLU B 1 75 ? -12.469 33.844 6.512 1 98.12 75 GLU B N 1
ATOM 3366 C CA . GLU B 1 75 ? -12.5 35.219 7.016 1 98.12 75 GLU B CA 1
ATOM 3367 C C . GLU B 1 75 ? -12.023 35.281 8.469 1 98.12 75 GLU B C 1
ATOM 3369 O O . GLU B 1 75 ? -11.633 36.344 8.953 1 98.12 75 GLU B O 1
ATOM 3374 N N . ASN B 1 76 ? -12.055 34.125 9.078 1 98.75 76 ASN B N 1
ATOM 3375 C CA . ASN B 1 76 ? -11.719 34.094 10.5 1 98.75 76 ASN B CA 1
ATOM 3376 C C . ASN B 1 76 ? -10.266 33.688 10.719 1 98.75 76 ASN B C 1
ATOM 3378 O O . ASN B 1 76 ? -9.859 33.406 11.852 1 98.75 76 ASN B O 1
ATOM 3382 N N . VAL B 1 77 ? -9.469 33.562 9.641 1 98.88 77 VAL B N 1
ATOM 3383 C CA . VAL B 1 77 ? -8.031 33.344 9.773 1 98.88 77 VAL B CA 1
ATOM 3384 C C . VAL B 1 77 ? -7.324 34.719 9.852 1 98.88 77 VAL B C 1
ATOM 3386 O O . VAL B 1 77 ? -7.516 35.562 8.977 1 98.88 77 VAL B O 1
ATOM 3389 N N . VAL B 1 78 ? -6.578 34.875 10.883 1 98.88 78 VAL B N 1
ATOM 3390 C CA . VAL B 1 78 ? -5.848 36.125 11.07 1 98.88 78 VAL B CA 1
ATOM 3391 C C . VAL B 1 78 ? -4.344 35.844 11.047 1 98.88 78 VAL B C 1
ATOM 3393 O O . VAL B 1 78 ? -3.82 35.125 11.898 1 98.88 78 VAL B O 1
ATOM 3396 N N . ALA B 1 79 ? -3.68 36.438 10.086 1 98.88 79 ALA B N 1
ATOM 3397 C CA . ALA B 1 79 ? -2.23 36.312 9.961 1 98.88 79 ALA B CA 1
ATOM 3398 C C . ALA B 1 79 ? -1.5 37.25 10.914 1 98.88 79 ALA B C 1
ATOM 3400 O O . ALA B 1 79 ? -1.814 38.438 10.992 1 98.88 79 ALA B O 1
ATOM 3401 N N . VAL B 1 80 ? -0.608 36.688 11.688 1 98.75 80 VAL B N 1
ATOM 3402 C CA . VAL B 1 80 ? 0.155 37.406 12.688 1 98.75 80 VAL B CA 1
ATOM 3403 C C . VAL B 1 80 ? 1.65 37.219 12.453 1 98.75 80 VAL B C 1
ATOM 3405 O O . VAL B 1 80 ? 2.121 36.062 12.375 1 98.75 80 VAL B O 1
ATOM 3408 N N . PRO B 1 81 ? 2.488 38.219 12.281 1 98.25 81 PRO B N 1
ATOM 3409 C CA . PRO B 1 81 ? 3.889 38.062 11.875 1 98.25 81 PRO B CA 1
ATOM 3410 C C . PRO B 1 81 ? 4.805 37.719 13.047 1 98.25 81 PRO B C 1
ATOM 3412 O O . PRO B 1 81 ? 5.938 37.25 12.836 1 98.25 81 PRO B O 1
ATOM 3415 N N . ASP B 1 82 ? 4.363 37.969 14.289 1 97.94 82 ASP B N 1
ATOM 3416 C CA . ASP B 1 82 ? 5.148 37.625 15.461 1 97.94 82 ASP B CA 1
ATOM 3417 C C . ASP B 1 82 ? 4.621 36.344 16.125 1 97.94 82 ASP B C 1
ATOM 3419 O O . ASP B 1 82 ? 3.451 36.281 16.5 1 97.94 82 ASP B O 1
ATOM 3423 N N . VAL B 1 83 ? 5.496 35.375 16.281 1 98.12 83 VAL B N 1
ATOM 3424 C CA . VAL B 1 83 ? 5.059 34.031 16.703 1 98.12 83 VAL B CA 1
ATOM 3425 C C . VAL B 1 83 ? 4.562 34.094 18.141 1 98.12 83 VAL B C 1
ATOM 3427 O O . VAL B 1 83 ? 3.619 33.406 18.5 1 98.12 83 VAL B O 1
ATOM 3430 N N . GLN B 1 84 ? 5.176 34.906 19 1 97.81 84 GLN B N 1
ATOM 3431 C CA . GLN B 1 84 ? 4.742 35.031 20.391 1 97.81 84 GLN B CA 1
ATOM 3432 C C . GLN B 1 84 ? 3.369 35.688 20.484 1 97.81 84 GLN B C 1
ATOM 3434 O O . GLN B 1 84 ? 2.518 35.25 21.266 1 97.81 84 GLN B O 1
ATOM 3439 N N . GLU B 1 85 ? 3.225 36.719 19.688 1 97.5 85 GLU B N 1
ATOM 3440 C CA . GLU B 1 85 ? 1.923 37.375 19.641 1 97.5 85 GLU B CA 1
ATOM 3441 C C . GLU B 1 85 ? 0.843 36.438 19.125 1 97.5 85 GLU B C 1
ATOM 3443 O O . GLU B 1 85 ? -0.282 36.438 19.625 1 97.5 85 GLU B O 1
ATOM 3448 N N . ALA B 1 86 ? 1.172 35.688 18.078 1 98 86 ALA B N 1
ATOM 3449 C CA . ALA B 1 86 ? 0.225 34.75 17.5 1 98 86 ALA B CA 1
ATOM 3450 C C . ALA B 1 86 ? -0.216 33.719 18.547 1 98 86 ALA B C 1
ATOM 3452 O O . ALA B 1 86 ? -1.388 33.344 18.594 1 98 86 ALA B O 1
ATOM 3453 N N . ALA B 1 87 ? 0.674 33.281 19.391 1 97.31 87 ALA B N 1
ATOM 3454 C CA . ALA B 1 87 ? 0.431 32.156 20.312 1 97.31 87 ALA B CA 1
ATOM 3455 C C . ALA B 1 87 ? -0.127 32.656 21.641 1 97.31 87 ALA B C 1
ATOM 3457 O O . ALA B 1 87 ? -0.523 31.859 22.484 1 97.31 87 ALA B O 1
ATOM 3458 N N . LYS B 1 88 ? -0.142 33.969 21.844 1 94.81 88 LYS B N 1
ATOM 3459 C CA . LYS B 1 88 ? -0.581 34.531 23.125 1 94.81 88 LYS B CA 1
ATOM 3460 C C . LYS B 1 88 ? -2.012 34.094 23.438 1 94.81 88 LYS B C 1
ATOM 3462 O O . LYS B 1 88 ? -2.93 34.344 22.656 1 94.81 88 LYS B O 1
ATOM 3467 N N . GLY B 1 89 ? -2.178 33.375 24.562 1 93.44 89 GLY B N 1
ATOM 3468 C CA . GLY B 1 89 ? -3.498 33 25.047 1 93.44 89 GLY B CA 1
ATOM 3469 C C . GLY B 1 89 ? -4.043 31.766 24.359 1 93.44 89 GLY B C 1
ATOM 3470 O O . GLY B 1 89 ? -5.172 31.344 24.625 1 93.44 89 GLY B O 1
ATOM 3471 N N . ALA B 1 90 ? -3.277 31.188 23.516 1 95.62 90 ALA B N 1
ATOM 3472 C CA . ALA B 1 90 ? -3.732 30.016 22.766 1 95.62 90 ALA B CA 1
ATOM 3473 C C . ALA B 1 90 ? -3.918 28.812 23.703 1 95.62 90 ALA B C 1
ATOM 3475 O O . ALA B 1 90 ? -3.123 28.609 24.625 1 95.62 90 ALA B O 1
ATOM 3476 N N . ASN B 1 91 ? -4.953 28.031 23.438 1 94.62 91 ASN B N 1
ATOM 3477 C CA . ASN B 1 91 ? -5.195 26.75 24.109 1 94.62 91 ASN B CA 1
ATOM 3478 C C . ASN B 1 91 ? -4.762 25.578 23.234 1 94.62 91 ASN B C 1
ATOM 3480 O O . ASN B 1 91 ? -4.531 24.484 23.734 1 94.62 91 ASN B O 1
ATOM 3484 N N . VAL B 1 92 ? -4.719 25.844 21.906 1 97.5 92 VAL B N 1
ATOM 3485 C CA . VAL B 1 92 ? -4.312 24.828 20.953 1 97.5 92 VAL B CA 1
ATOM 3486 C C . VAL B 1 92 ? -3.246 25.391 20.016 1 97.5 92 VAL B C 1
ATOM 3488 O O . VAL B 1 92 ? -3.459 26.438 19.375 1 97.5 92 VAL B O 1
ATOM 3491 N N . LEU B 1 93 ? -2.146 24.75 19.938 1 98.25 93 LEU B N 1
ATOM 3492 C CA . LEU B 1 93 ? -1.086 25.094 19 1 98.25 93 LEU B CA 1
ATOM 3493 C C . LEU B 1 93 ? -0.913 24.016 17.938 1 98.25 93 LEU B C 1
ATOM 3495 O O . LEU B 1 93 ? -0.697 22.844 18.281 1 98.25 93 LEU B O 1
ATOM 3499 N N . VAL B 1 94 ? -1.018 24.359 16.672 1 98.75 94 VAL B N 1
ATOM 3500 C CA . VAL B 1 94 ? -0.82 23.453 15.555 1 98.75 94 VAL B CA 1
ATOM 3501 C C . VAL B 1 94 ? 0.519 23.734 14.883 1 98.75 94 VAL B C 1
ATOM 3503 O O . VAL B 1 94 ? 0.661 24.734 14.172 1 98.75 94 VAL B O 1
ATOM 3506 N N . PHE B 1 95 ? 1.419 22.875 15.039 1 98.5 95 PHE B N 1
ATOM 3507 C CA . PHE B 1 95 ? 2.756 23.078 14.492 1 98.5 95 PHE B CA 1
ATOM 3508 C C . PHE B 1 95 ? 2.852 22.531 13.07 1 98.5 95 PHE B C 1
ATOM 3510 O O . PHE B 1 95 ? 2.744 21.328 12.859 1 98.5 95 PHE B O 1
ATOM 3517 N N . VAL B 1 96 ? 3.051 23.375 12.086 1 97.75 96 VAL B N 1
ATOM 3518 C CA . VAL B 1 96 ? 3.207 23.016 10.68 1 97.75 96 VAL B CA 1
ATOM 3519 C C . VAL B 1 96 ? 4.449 23.703 10.109 1 97.75 96 VAL B C 1
ATOM 3521 O O . VAL B 1 96 ? 4.348 24.531 9.203 1 97.75 96 VAL B O 1
ATOM 3524 N N . LEU B 1 97 ? 5.625 23.391 10.586 1 94.12 97 LEU B N 1
ATOM 3525 C CA . LEU B 1 97 ? 6.895 24.016 10.219 1 94.12 97 LEU B CA 1
ATOM 3526 C C . LEU B 1 97 ? 7.84 22.984 9.602 1 94.12 97 LEU B C 1
ATOM 3528 O O . LEU B 1 97 ? 7.777 21.812 9.93 1 94.12 97 LEU B O 1
ATOM 3532 N N . PRO B 1 98 ? 8.688 23.5 8.711 1 89.06 98 PRO B N 1
ATOM 3533 C CA . PRO B 1 98 ? 9.828 22.625 8.406 1 89.06 98 PRO B CA 1
ATOM 3534 C C . PRO B 1 98 ? 10.633 22.266 9.648 1 89.06 98 PRO B C 1
ATOM 3536 O O . PRO B 1 98 ? 10.742 23.062 10.586 1 89.06 98 PRO B O 1
ATOM 3539 N N . HIS B 1 99 ? 11.094 21.125 9.594 1 85.69 99 HIS B N 1
ATOM 3540 C CA . HIS B 1 99 ? 11.711 20.547 10.781 1 85.69 99 HIS B CA 1
ATOM 3541 C C . HIS B 1 99 ? 12.852 21.422 11.289 1 85.69 99 HIS B C 1
ATOM 3543 O O . HIS B 1 99 ? 13.102 21.5 12.492 1 85.69 99 HIS B O 1
ATOM 3549 N N . GLN B 1 100 ? 13.508 22.188 10.414 1 85.69 100 GLN B N 1
ATOM 3550 C CA . GLN B 1 100 ? 14.688 22.953 10.789 1 85.69 100 GLN B CA 1
ATOM 3551 C C . GLN B 1 100 ? 14.312 24.156 11.656 1 85.69 100 GLN B C 1
ATOM 3553 O O . GLN B 1 100 ? 15.164 24.734 12.344 1 85.69 100 GLN B O 1
ATOM 3558 N N . PHE B 1 101 ? 13.078 24.484 11.719 1 91.44 101 PHE B N 1
ATOM 3559 C CA . PHE B 1 101 ? 12.664 25.688 12.438 1 91.44 101 PHE B CA 1
ATOM 3560 C C . PHE B 1 101 ? 12.008 25.328 13.766 1 91.44 101 PHE B C 1
ATOM 3562 O O . PHE B 1 101 ? 11.766 26.203 14.602 1 91.44 101 PHE B O 1
ATOM 3569 N N . VAL B 1 102 ? 11.734 24.094 14.023 1 94.62 102 VAL B N 1
ATOM 3570 C CA . VAL B 1 102 ? 10.883 23.641 15.117 1 94.62 102 VAL B CA 1
ATOM 3571 C C . VAL B 1 102 ? 11.492 24.062 16.453 1 94.62 102 VAL B C 1
ATOM 3573 O O . VAL B 1 102 ? 10.812 24.672 17.281 1 94.62 102 VAL B O 1
ATOM 3576 N N . TYR B 1 103 ? 12.742 23.828 16.656 1 95.69 103 TYR B N 1
ATOM 3577 C CA . TYR B 1 103 ? 13.367 24.078 17.953 1 95.69 103 TYR B CA 1
ATOM 3578 C C . TYR B 1 103 ? 13.43 25.562 18.266 1 95.69 103 TYR B C 1
ATOM 3580 O O . TYR B 1 103 ? 13.062 26 19.359 1 95.69 103 TYR B O 1
ATOM 3588 N N . LYS B 1 104 ? 13.867 26.312 17.281 1 96.69 104 LYS B N 1
ATOM 3589 C CA . LYS B 1 104 ? 13.969 27.75 17.469 1 96.69 104 LYS B CA 1
ATOM 3590 C C . LYS B 1 104 ? 12.609 28.359 17.812 1 96.69 104 LYS B C 1
ATOM 3592 O O . LYS B 1 104 ? 12.5 29.156 18.75 1 96.69 104 LYS B O 1
ATOM 3597 N N . VAL B 1 105 ? 11.625 27.953 17.109 1 97.25 105 VAL B N 1
ATOM 3598 C CA . VAL B 1 105 ? 10.281 28.484 17.312 1 97.25 105 VAL B CA 1
ATOM 3599 C C . VAL B 1 105 ? 9.75 28.031 18.672 1 97.25 105 VAL B C 1
ATOM 3601 O O . VAL B 1 105 ? 9.188 28.828 19.422 1 97.25 105 VAL B O 1
ATOM 3604 N N . CYS B 1 106 ? 9.906 26.781 19.031 1 96.81 106 CYS B N 1
ATOM 3605 C CA . CYS B 1 106 ? 9.445 26.266 20.312 1 96.81 106 CYS B CA 1
ATOM 3606 C C . CYS B 1 106 ? 10.125 27 21.469 1 96.81 106 CYS B C 1
ATOM 3608 O O . CYS B 1 106 ? 9.477 27.359 22.453 1 96.81 106 CYS B O 1
ATOM 3610 N N . GLU B 1 107 ? 11.422 27.234 21.312 1 96.94 107 GLU B N 1
ATOM 3611 C CA . GLU B 1 107 ? 12.164 27.953 22.359 1 96.94 107 GLU B CA 1
ATOM 3612 C C . GLU B 1 107 ? 11.617 29.359 22.547 1 96.94 107 GLU B C 1
ATOM 3614 O O . GLU B 1 107 ? 11.531 29.844 23.688 1 96.94 107 GLU B O 1
ATOM 3619 N N . SER B 1 108 ? 11.273 29.969 21.531 1 96.25 108 SER B N 1
ATOM 3620 C CA . SER B 1 108 ? 10.75 31.328 21.594 1 96.25 108 SER B CA 1
ATOM 3621 C C . SER B 1 108 ? 9.375 31.359 22.266 1 96.25 108 SER B C 1
ATOM 3623 O O . SER B 1 108 ? 8.945 32.406 22.75 1 96.25 108 SER B O 1
ATOM 3625 N N . LEU B 1 109 ? 8.703 30.266 22.297 1 96.62 109 LEU B N 1
ATOM 3626 C CA . LEU B 1 109 ? 7.344 30.203 22.828 1 96.62 109 LEU B CA 1
ATOM 3627 C C . LEU B 1 109 ? 7.359 29.781 24.297 1 96.62 109 LEU B C 1
ATOM 3629 O O . LEU B 1 109 ? 6.309 29.734 24.953 1 96.62 109 LEU B O 1
ATOM 3633 N N . ARG B 1 110 ? 8.516 29.516 24.781 1 92.19 110 ARG B N 1
ATOM 3634 C CA . ARG B 1 110 ? 8.625 29.141 26.188 1 92.19 110 ARG B CA 1
ATOM 3635 C C . ARG B 1 110 ? 8.039 30.234 27.078 1 92.19 110 ARG B C 1
ATOM 3637 O O . ARG B 1 110 ? 8.406 31.406 26.969 1 92.19 110 ARG B O 1
ATOM 3644 N N . GLY B 1 111 ? 7.176 29.891 27.938 1 87.5 111 GLY B N 1
ATOM 3645 C CA . GLY B 1 111 ? 6.613 30.844 28.891 1 87.5 111 GLY B CA 1
ATOM 3646 C C . GLY B 1 111 ? 5.461 31.641 28.328 1 87.5 111 GLY B C 1
ATOM 3647 O O . GLY B 1 111 ? 4.844 32.438 29.031 1 87.5 111 GLY B O 1
ATOM 3648 N N . VAL B 1 112 ? 5.211 31.5 27.078 1 89.44 112 VAL B N 1
ATOM 3649 C CA . VAL B 1 112 ? 4.129 32.219 26.422 1 89.44 112 VAL B CA 1
ATOM 3650 C C . VAL B 1 112 ? 2.83 31.422 26.531 1 89.44 112 VAL B C 1
ATOM 3652 O O . VAL B 1 112 ? 1.756 32 26.719 1 89.44 112 VAL B O 1
ATOM 3655 N N . THR B 1 113 ? 2.896 30.141 26.516 1 83.88 113 THR B N 1
ATOM 3656 C CA . THR B 1 113 ? 1.732 29.266 26.469 1 83.88 113 THR B CA 1
ATOM 3657 C C . THR B 1 113 ? 1.2 28.984 27.859 1 83.88 113 THR B C 1
ATOM 3659 O O . THR B 1 113 ? 1.971 28.922 28.828 1 83.88 113 THR B O 1
ATOM 3662 N N . ASP B 1 114 ? -0.043 28.922 27.938 1 81.62 114 ASP B N 1
ATOM 3663 C CA . ASP B 1 114 ? -0.666 28.562 29.203 1 81.62 114 ASP B CA 1
ATOM 3664 C C . ASP B 1 114 ? -0.504 27.078 29.484 1 81.62 114 ASP B C 1
ATOM 3666 O O . ASP B 1 114 ? -0.258 26.281 28.578 1 81.62 114 ASP B O 1
ATOM 3670 N N . LYS B 1 115 ? -0.706 26.75 30.719 1 78.62 115 LYS B N 1
ATOM 3671 C CA . LYS B 1 115 ? -0.538 25.359 31.141 1 78.62 115 LYS B CA 1
ATOM 3672 C C . LYS B 1 115 ? -1.629 24.469 30.547 1 78.62 115 LYS B C 1
ATOM 3674 O O . LYS B 1 115 ? -1.443 23.266 30.406 1 78.62 115 LYS B O 1
ATOM 3679 N N . ASP B 1 116 ? -2.729 25.062 30.234 1 86.5 116 ASP B N 1
ATOM 3680 C CA . ASP B 1 116 ? -3.838 24.266 29.719 1 86.5 116 ASP B CA 1
ATOM 3681 C C . ASP B 1 116 ? -3.764 24.156 28.188 1 86.5 116 ASP B C 1
ATOM 3683 O O . ASP B 1 116 ? -4.66 23.609 27.562 1 86.5 116 ASP B O 1
ATOM 3687 N N . CYS B 1 117 ? -2.689 24.625 27.641 1 94.06 117 CYS B N 1
ATOM 3688 C CA . CYS B 1 117 ? -2.486 24.578 26.203 1 94.06 117 CYS B CA 1
ATOM 3689 C C . CYS B 1 117 ? -2.111 23.172 25.75 1 94.06 117 CYS B C 1
ATOM 3691 O O . CYS B 1 117 ? -1.487 22.422 26.5 1 94.06 117 CYS B O 1
ATOM 3693 N N . ARG B 1 118 ? -2.598 22.703 24.641 1 96 118 ARG B N 1
ATOM 3694 C CA . ARG B 1 118 ? -2.213 21.453 23.984 1 96 118 ARG B CA 1
ATOM 3695 C C . ARG B 1 118 ? -1.688 21.719 22.578 1 96 118 ARG B C 1
ATOM 3697 O O . ARG B 1 118 ? -2.066 22.703 21.938 1 96 118 ARG B O 1
ATOM 3704 N N . ALA B 1 119 ? -0.813 20.875 22.125 1 97.38 119 ALA B N 1
ATOM 3705 C CA . ALA B 1 119 ? -0.202 21.047 20.812 1 97.38 119 ALA B CA 1
ATOM 3706 C C . ALA B 1 119 ? -0.436 19.812 19.922 1 97.38 119 ALA B C 1
ATOM 3708 O O . ALA B 1 119 ? -0.763 18.734 20.438 1 97.38 119 ALA B O 1
ATOM 3709 N N . ILE B 1 120 ? -0.337 19.984 18.703 1 98.44 120 ILE B N 1
ATOM 3710 C CA . ILE B 1 120 ? -0.324 18.906 17.719 1 98.44 120 ILE B CA 1
ATOM 3711 C C . ILE B 1 120 ? 0.689 19.219 16.625 1 98.44 120 ILE B C 1
ATOM 3713 O O . ILE B 1 120 ? 0.705 20.328 16.078 1 98.44 120 ILE B O 1
ATOM 3717 N N . SER B 1 121 ? 1.569 18.281 16.375 1 98.12 121 SER B N 1
ATOM 3718 C CA . SER B 1 121 ? 2.602 18.438 15.352 1 98.12 121 SER B CA 1
ATOM 3719 C C . SER B 1 121 ? 2.172 17.797 14.031 1 98.12 121 SER B C 1
ATOM 3721 O O . SER B 1 121 ? 1.793 16.625 14 1 98.12 121 SER B O 1
ATOM 3723 N N . LEU B 1 122 ? 2.219 18.547 12.938 1 98.06 122 LEU B N 1
ATOM 3724 C CA . LEU B 1 122 ? 1.953 18.016 11.602 1 98.06 122 LEU B CA 1
ATOM 3725 C C . LEU B 1 122 ? 3.248 17.859 10.812 1 98.06 122 LEU B C 1
ATOM 3727 O O . LEU B 1 122 ? 3.223 17.781 9.578 1 98.06 122 LEU B O 1
ATOM 3731 N N . ILE B 1 123 ? 4.367 17.859 11.539 1 94.62 123 ILE B N 1
ATOM 3732 C CA . ILE B 1 123 ? 5.691 17.703 10.953 1 94.62 123 ILE B CA 1
ATOM 3733 C C . ILE B 1 123 ? 5.957 16.219 10.672 1 94.62 123 ILE B C 1
ATOM 3735 O O . ILE B 1 123 ? 5.848 15.383 11.57 1 94.62 123 ILE B O 1
ATOM 3739 N N . LYS B 1 124 ? 6.207 15.945 9.391 1 92.12 124 LYS B N 1
ATOM 3740 C CA . LYS B 1 124 ? 6.543 14.578 9.008 1 92.12 124 LYS B CA 1
ATOM 3741 C C . LYS B 1 124 ? 8.055 14.375 8.977 1 92.12 124 LYS B C 1
ATOM 3743 O O . LYS B 1 124 ? 8.719 14.758 8.008 1 92.12 124 LYS B O 1
ATOM 3748 N N . GLY B 1 125 ? 8.586 13.82 10.086 1 90.38 125 GLY B N 1
ATOM 3749 C CA . GLY B 1 125 ? 10.023 13.609 10.18 1 90.38 125 GLY B CA 1
ATOM 3750 C C . GLY B 1 125 ? 10.484 13.281 11.586 1 90.38 125 GLY B C 1
ATOM 3751 O O . GLY B 1 125 ? 9.688 13.273 12.523 1 90.38 125 GLY B O 1
ATOM 3752 N N . LEU B 1 126 ? 11.688 12.883 11.633 1 93.81 126 LEU B N 1
ATOM 3753 C CA . LEU B 1 126 ? 12.391 12.688 12.891 1 93.81 126 LEU B CA 1
ATOM 3754 C C . LEU B 1 126 ? 13.594 13.633 12.992 1 93.81 126 LEU B C 1
ATOM 3756 O O . LEU B 1 126 ? 14.148 14.047 11.977 1 93.81 126 LEU B O 1
ATOM 3760 N N . ASP B 1 127 ? 13.891 14.016 14.125 1 93.81 127 ASP B N 1
ATOM 3761 C CA . ASP B 1 127 ? 15.094 14.812 14.344 1 93.81 127 ASP B CA 1
ATOM 3762 C C . ASP B 1 127 ? 16.312 13.914 14.586 1 93.81 127 ASP B C 1
ATOM 3764 O O . ASP B 1 127 ? 16.234 12.953 15.352 1 93.81 127 ASP B O 1
ATOM 3768 N N . TYR B 1 128 ? 17.297 14.211 13.93 1 94.75 128 TYR B N 1
ATOM 3769 C CA . TYR B 1 128 ? 18.531 13.461 14.102 1 94.75 128 TYR B CA 1
ATOM 3770 C C . TYR B 1 128 ? 19.578 14.297 14.836 1 94.75 128 TYR B C 1
ATOM 3772 O O . TYR B 1 128 ? 20.016 15.336 14.336 1 94.75 128 TYR B O 1
ATOM 3780 N N . LYS B 1 129 ? 19.938 13.922 16.078 1 93.31 129 LYS B N 1
ATOM 3781 C CA . LYS B 1 129 ? 20.922 14.586 16.922 1 93.31 129 LYS B CA 1
ATOM 3782 C C . LYS B 1 129 ? 21.766 13.578 17.703 1 93.31 129 LYS B C 1
ATOM 3784 O O . LYS B 1 129 ? 21.219 12.672 18.328 1 93.31 129 LYS B O 1
ATOM 3789 N N . ASN B 1 130 ? 23.125 13.766 17.672 1 93.69 130 ASN B N 1
ATOM 3790 C CA . ASN B 1 130 ? 24.047 12.922 18.406 1 93.69 130 ASN B CA 1
ATOM 3791 C C . ASN B 1 130 ? 23.797 11.438 18.141 1 93.69 130 ASN B C 1
ATOM 3793 O O . ASN B 1 130 ? 23.641 10.648 19.078 1 93.69 130 ASN B O 1
ATOM 3797 N N . ASN B 1 131 ? 23.578 11.086 16.938 1 92.62 131 ASN B N 1
ATOM 3798 C CA . ASN B 1 131 ? 23.391 9.719 16.469 1 92.62 131 ASN B CA 1
ATOM 3799 C C . ASN B 1 131 ? 22.109 9.109 17.016 1 92.62 131 ASN B C 1
ATOM 3801 O O . ASN B 1 131 ? 22.016 7.895 17.203 1 92.62 131 ASN B O 1
ATOM 3805 N N . ASN B 1 132 ? 21.188 10.062 17.344 1 96 132 ASN B N 1
ATOM 3806 C CA . ASN B 1 132 ? 19.875 9.602 17.781 1 96 132 ASN B CA 1
ATOM 3807 C C . ASN B 1 132 ? 18.75 10.211 16.938 1 96 132 ASN B C 1
ATOM 3809 O O . ASN B 1 132 ? 18.922 11.312 16.391 1 96 132 ASN B O 1
ATOM 3813 N N . LEU B 1 133 ? 17.703 9.453 16.828 1 96.75 133 LEU B N 1
ATOM 3814 C CA . LEU B 1 133 ? 16.484 9.945 16.172 1 96.75 133 LEU B CA 1
ATOM 3815 C C . LEU B 1 133 ? 15.406 10.273 17.188 1 96.75 133 LEU B C 1
ATOM 3817 O O . LEU B 1 133 ? 15.055 9.43 18.016 1 96.75 133 LEU B O 1
ATOM 3821 N N . LEU B 1 134 ? 14.93 11.5 17.125 1 96.69 134 LEU B N 1
ATOM 3822 C CA . LEU B 1 134 ? 13.984 11.984 18.125 1 96.69 134 LEU B CA 1
ATOM 3823 C C . LEU B 1 134 ? 12.633 12.305 17.5 1 96.69 134 LEU B C 1
ATOM 3825 O O . LEU B 1 134 ? 12.578 12.781 16.359 1 96.69 134 LEU B O 1
ATOM 3829 N N . ILE B 1 135 ? 11.578 12.078 18.25 1 95.75 135 ILE B N 1
ATOM 3830 C CA . ILE B 1 135 ? 10.203 12.328 17.844 1 95.75 135 ILE B CA 1
ATOM 3831 C C . ILE B 1 135 ? 9.844 13.789 18.094 1 95.75 135 ILE B C 1
ATOM 3833 O O . ILE B 1 135 ? 9.945 14.266 19.234 1 95.75 135 ILE B O 1
ATOM 3837 N N . PHE B 1 136 ? 9.344 14.469 17.125 1 96.25 136 PHE B N 1
ATOM 3838 C CA . PHE B 1 136 ? 9.133 15.906 17.219 1 96.25 136 PHE B CA 1
ATOM 3839 C C . PHE B 1 136 ? 8.07 16.219 18.266 1 96.25 136 PHE B C 1
ATOM 3841 O O . PHE B 1 136 ? 8.195 17.203 19.016 1 96.25 136 PHE B O 1
ATOM 3848 N N . SER B 1 137 ? 6.973 15.453 18.312 1 96.62 137 SER B N 1
ATOM 3849 C CA . SER B 1 137 ? 5.945 15.75 19.297 1 96.62 137 SER B CA 1
ATOM 3850 C C . SER B 1 137 ? 6.508 15.672 20.719 1 96.62 137 SER B C 1
ATOM 3852 O O . SER B 1 137 ? 6.141 16.469 21.578 1 96.62 137 SER B O 1
ATOM 3854 N N . GLU B 1 138 ? 7.406 14.742 20.938 1 96.44 138 GLU B N 1
ATOM 3855 C CA . GLU B 1 138 ? 8.039 14.609 22.25 1 96.44 138 GLU B CA 1
ATOM 3856 C C . GLU B 1 138 ? 9 15.758 22.516 1 96.44 138 GLU B C 1
ATOM 3858 O O . GLU B 1 138 ? 9.086 16.25 23.641 1 96.44 138 GLU B O 1
ATOM 3863 N N . GLU B 1 139 ? 9.719 16.156 21.5 1 96.56 139 GLU B N 1
ATOM 3864 C CA . GLU B 1 139 ? 10.641 17.281 21.656 1 96.56 139 GLU B CA 1
ATOM 3865 C C . GLU B 1 139 ? 9.891 18.578 21.953 1 96.56 139 GLU B C 1
ATOM 3867 O O . GLU B 1 139 ? 10.328 19.375 22.781 1 96.56 139 GLU B O 1
ATOM 3872 N N . ILE B 1 140 ? 8.805 18.75 21.266 1 96.5 140 ILE B N 1
ATOM 3873 C CA . ILE B 1 140 ? 7.965 19.906 21.5 1 96.5 140 ILE B CA 1
ATOM 3874 C C . ILE B 1 140 ? 7.449 19.891 22.938 1 96.5 140 ILE B C 1
ATOM 3876 O O . ILE B 1 140 ? 7.488 20.922 23.625 1 96.5 140 ILE B O 1
ATOM 3880 N N . GLU B 1 141 ? 6.98 18.75 23.391 1 95.69 141 GLU B N 1
ATOM 3881 C CA . GLU B 1 141 ? 6.512 18.609 24.766 1 95.69 141 GLU B CA 1
ATOM 3882 C C . GLU B 1 141 ? 7.609 18.953 25.766 1 95.69 141 GLU B C 1
ATOM 3884 O O . GLU B 1 141 ? 7.355 19.641 26.75 1 95.69 141 GLU B O 1
ATOM 3889 N N . LYS B 1 142 ? 8.75 18.469 25.516 1 95.56 142 LYS B N 1
ATOM 3890 C CA . LYS B 1 142 ? 9.875 18.703 26.422 1 95.56 142 LYS B CA 1
ATOM 3891 C C . LYS B 1 142 ? 10.18 20.203 26.531 1 95.56 142 LYS B C 1
ATOM 3893 O O . LYS B 1 142 ? 10.477 20.688 27.625 1 95.56 142 LYS B O 1
ATOM 3898 N N . ILE B 1 143 ? 10.141 20.859 25.422 1 95.88 143 ILE B N 1
ATOM 3899 C CA . ILE B 1 143 ? 10.539 22.266 25.406 1 95.88 143 ILE B CA 1
ATOM 3900 C C . ILE B 1 143 ? 9.422 23.125 26 1 95.88 143 ILE B C 1
ATOM 3902 O O . ILE B 1 143 ? 9.68 24.016 26.812 1 95.88 143 ILE B O 1
ATOM 3906 N N . LEU B 1 144 ? 8.164 22.859 25.641 1 95.75 144 LEU B N 1
ATOM 3907 C CA . LEU B 1 144 ? 7.062 23.766 25.984 1 95.75 144 LEU B CA 1
ATOM 3908 C C . LEU B 1 144 ? 6.367 23.328 27.266 1 95.75 144 LEU B C 1
ATOM 3910 O O . LEU B 1 144 ? 5.621 24.094 27.859 1 95.75 144 LEU B O 1
ATOM 3914 N N . GLY B 1 145 ? 6.543 22.062 27.641 1 93.88 145 GLY B N 1
ATOM 3915 C CA . GLY B 1 145 ? 5.934 21.547 28.859 1 93.88 145 GLY B CA 1
ATOM 3916 C C . GLY B 1 145 ? 4.449 21.266 28.703 1 93.88 145 GLY B C 1
ATOM 3917 O O . GLY B 1 145 ? 3.699 21.312 29.688 1 93.88 145 GLY B O 1
ATOM 3918 N N . ILE B 1 146 ? 4.008 21.125 27.484 1 93.69 146 ILE B N 1
ATOM 3919 C CA . ILE B 1 146 ? 2.605 20.828 27.219 1 93.69 146 ILE B CA 1
ATOM 3920 C C . ILE B 1 146 ? 2.5 19.531 26.406 1 93.69 146 ILE B C 1
ATOM 3922 O O . ILE B 1 146 ? 3.451 19.141 25.734 1 93.69 146 ILE B O 1
ATOM 3926 N N . HIS B 1 147 ? 1.305 18.891 26.469 1 94.62 147 HIS B N 1
ATOM 3927 C CA . HIS B 1 147 ? 1.103 17.688 25.672 1 94.62 147 HIS B CA 1
ATOM 3928 C C . HIS B 1 147 ? 1.125 18.016 24.172 1 94.62 147 HIS B C 1
ATOM 3930 O O . HIS B 1 147 ? 0.67 19.094 23.766 1 94.62 147 HIS B O 1
ATOM 3936 N N . CYS B 1 148 ? 1.691 17.109 23.422 1 97 148 CYS B N 1
ATOM 3937 C CA . CYS B 1 148 ? 1.745 17.328 21.984 1 97 148 CYS B CA 1
ATOM 3938 C C . CYS B 1 148 ? 1.364 16.062 21.219 1 97 148 CYS B C 1
ATOM 3940 O O . CYS B 1 148 ? 2.049 15.039 21.328 1 97 148 CYS B O 1
ATOM 3942 N N . ALA B 1 149 ? 0.274 16.094 20.516 1 97.81 149 ALA B N 1
ATOM 3943 C CA . ALA B 1 149 ? -0.161 15.039 19.594 1 97.81 149 ALA B CA 1
ATOM 3944 C C . ALA B 1 149 ? 0.524 15.164 18.234 1 97.81 149 ALA B C 1
ATOM 3946 O O . ALA B 1 149 ? 1.407 16.016 18.062 1 97.81 149 ALA B O 1
ATOM 3947 N N . ALA B 1 150 ? 0.202 14.234 17.312 1 98 150 ALA B N 1
ATOM 3948 C CA . ALA B 1 150 ? 0.75 14.289 15.961 1 98 150 ALA B CA 1
ATOM 3949 C C . ALA B 1 150 ? -0.309 13.922 14.93 1 98 150 ALA B C 1
ATOM 3951 O O . ALA B 1 150 ? -1.219 13.141 15.211 1 98 150 ALA B O 1
ATOM 3952 N N . LEU B 1 151 ? -0.233 14.555 13.812 1 98.44 151 LEU B N 1
ATOM 3953 C CA . LEU B 1 151 ? -1.1 14.266 12.672 1 98.44 151 LEU B CA 1
ATOM 3954 C C . LEU B 1 151 ? -0.277 13.969 11.422 1 98.44 151 LEU B C 1
ATOM 3956 O O . LEU B 1 151 ? 0.679 14.68 11.117 1 98.44 151 LEU B O 1
ATOM 3960 N N . SER B 1 152 ? -0.521 12.836 10.797 1 98 152 SER B N 1
ATOM 3961 C CA . SER B 1 152 ? 0.122 12.438 9.555 1 98 152 SER B CA 1
ATOM 3962 C C . SER B 1 152 ? -0.816 11.594 8.695 1 98 152 SER B C 1
ATOM 3964 O O . SER B 1 152 ? -1.758 10.984 9.211 1 98 152 SER B O 1
ATOM 3966 N N . GLY B 1 153 ? -0.604 11.594 7.434 1 97.75 153 GLY B N 1
ATOM 3967 C CA . GLY B 1 153 ? -1.412 10.812 6.52 1 97.75 153 GLY B CA 1
ATOM 3968 C C . GLY B 1 153 ? -1.14 11.125 5.059 1 97.75 153 GLY B C 1
ATOM 3969 O O . GLY B 1 153 ? -0.208 11.867 4.742 1 97.75 153 GLY B O 1
ATOM 3970 N N . ALA B 1 154 ? -1.886 10.453 4.219 1 97.5 154 ALA B N 1
ATOM 3971 C CA . ALA B 1 154 ? -1.811 10.688 2.781 1 97.5 154 ALA B CA 1
ATOM 3972 C C . ALA B 1 154 ? -2.506 11.992 2.4 1 97.5 154 ALA B C 1
ATOM 3974 O O . ALA B 1 154 ? -3.617 11.977 1.865 1 97.5 154 ALA B O 1
ATOM 3975 N N . ASN B 1 155 ? -1.796 13.117 2.623 1 96.94 155 ASN B N 1
ATOM 3976 C CA . ASN B 1 155 ? -2.432 14.422 2.467 1 96.94 155 ASN B CA 1
ATOM 3977 C C . ASN B 1 155 ? -1.571 15.367 1.635 1 96.94 155 ASN B C 1
ATOM 3979 O O . ASN B 1 155 ? -0.579 15.906 2.129 1 96.94 155 ASN B O 1
ATOM 3983 N N . ILE B 1 156 ? -1.967 15.5 0.448 1 95.44 156 ILE B N 1
ATOM 3984 C CA . ILE B 1 156 ? -1.396 16.547 -0.389 1 95.44 156 ILE B CA 1
ATOM 3985 C C . ILE B 1 156 ? -2.105 17.875 -0.11 1 95.44 156 ILE B C 1
ATOM 3987 O O . ILE B 1 156 ? -3.334 17.953 -0.18 1 95.44 156 ILE B O 1
ATOM 3991 N N . ALA B 1 157 ? -1.352 18.906 0.162 1 96.38 157 ALA B N 1
ATOM 3992 C CA . ALA B 1 157 ? -1.866 20.188 0.666 1 96.38 157 ALA B CA 1
ATOM 3993 C C . ALA B 1 157 ? -2.895 20.781 -0.292 1 96.38 157 ALA B C 1
ATOM 3995 O O . ALA B 1 157 ? -3.977 21.188 0.13 1 96.38 157 ALA B O 1
ATOM 3996 N N . SER B 1 158 ? -2.572 20.797 -1.593 1 96.31 158 SER B N 1
ATOM 3997 C CA . SER B 1 158 ? -3.461 21.406 -2.574 1 96.31 158 SER B CA 1
ATOM 3998 C C . SER B 1 158 ? -4.785 20.656 -2.668 1 96.31 158 SER B C 1
ATOM 4000 O O . SER B 1 158 ? -5.848 21.266 -2.771 1 96.31 158 SER B O 1
ATOM 4002 N N . GLU B 1 159 ? -4.727 19.312 -2.562 1 97 159 GLU B N 1
ATOM 4003 C CA . GLU B 1 159 ? -5.941 18.516 -2.652 1 97 159 GLU B CA 1
ATOM 4004 C C . GLU B 1 159 ? -6.828 18.719 -1.429 1 97 159 GLU B C 1
ATOM 4006 O O . GLU B 1 159 ? -8.055 18.75 -1.546 1 97 159 GLU B O 1
ATOM 4011 N N . VAL B 1 160 ? -6.211 18.859 -0.263 1 98.06 160 VAL B N 1
ATOM 4012 C CA . VAL B 1 160 ? -6.973 19.156 0.945 1 98.06 160 VAL B CA 1
ATOM 4013 C C . VAL B 1 160 ? -7.609 20.547 0.827 1 98.06 160 VAL B C 1
ATOM 4015 O O . VAL B 1 160 ? -8.789 20.719 1.134 1 98.06 160 VAL B O 1
ATOM 4018 N N . ALA B 1 161 ? -6.824 21.5 0.333 1 98.38 161 ALA B N 1
ATOM 4019 C CA . ALA B 1 161 ? -7.301 22.875 0.191 1 98.38 161 ALA B CA 1
ATOM 4020 C C . ALA B 1 161 ? -8.461 22.953 -0.796 1 98.38 161 ALA B C 1
ATOM 4022 O O . ALA B 1 161 ? -9.359 23.781 -0.645 1 98.38 161 ALA B O 1
ATOM 4023 N N . GLU B 1 162 ? -8.414 22.078 -1.762 1 97.94 162 GLU B N 1
ATOM 4024 C CA . GLU B 1 162 ? -9.469 22.016 -2.771 1 97.94 162 GLU B CA 1
ATOM 4025 C C . GLU B 1 162 ? -10.648 21.188 -2.289 1 97.94 162 GLU B C 1
ATOM 4027 O O . GLU B 1 162 ? -11.602 20.953 -3.039 1 97.94 162 GLU B O 1
ATOM 4032 N N . GLU B 1 163 ? -10.562 20.688 -1.1 1 97.62 163 GLU B N 1
ATOM 4033 C CA . GLU B 1 163 ? -11.617 19.953 -0.41 1 97.62 163 GLU B CA 1
ATOM 4034 C C . GLU B 1 163 ? -11.906 18.625 -1.111 1 97.62 163 GLU B C 1
ATOM 4036 O O . GLU B 1 163 ? -13.062 18.219 -1.229 1 97.62 163 GLU B O 1
ATOM 4041 N N . GLN B 1 164 ? -10.867 18.047 -1.657 1 97.06 164 GLN B N 1
ATOM 4042 C CA . GLN B 1 164 ? -10.969 16.672 -2.139 1 97.06 164 GLN B CA 1
ATOM 4043 C C . GLN B 1 164 ? -10.914 15.672 -0.982 1 97.06 164 GLN B C 1
ATOM 4045 O O . GLN B 1 164 ? -10.133 15.852 -0.046 1 97.06 164 GLN B O 1
ATOM 4050 N N . PHE B 1 165 ? -11.695 14.68 -1.114 1 96.94 165 PHE B N 1
ATOM 4051 C CA . PHE B 1 165 ? -11.766 13.719 -0.02 1 96.94 165 PHE B CA 1
ATOM 4052 C C . PHE B 1 165 ? -10.414 13.055 0.21 1 96.94 165 PHE B C 1
ATOM 4054 O O . PHE B 1 165 ? -9.711 12.703 -0.746 1 96.94 165 PHE B O 1
ATOM 4061 N N . GLY B 1 166 ? -10.078 12.891 1.441 1 97.25 166 GLY B N 1
ATOM 4062 C CA . GLY B 1 166 ? -8.922 12.141 1.91 1 97.25 166 GLY B CA 1
ATOM 4063 C C . GLY B 1 166 ? -8.992 11.797 3.385 1 97.25 166 GLY B C 1
ATOM 4064 O O . GLY B 1 166 ? -9.883 12.273 4.098 1 97.25 166 GLY B O 1
ATOM 4065 N N . GLU B 1 167 ? -8.141 10.906 3.756 1 97.62 167 GLU B N 1
ATOM 4066 C CA . GLU B 1 167 ? -8.078 10.492 5.152 1 97.62 167 GLU B CA 1
ATOM 4067 C C . GLU B 1 167 ? -6.785 10.961 5.812 1 97.62 167 GLU B C 1
ATOM 4069 O O . GLU B 1 167 ? -5.773 11.164 5.137 1 97.62 167 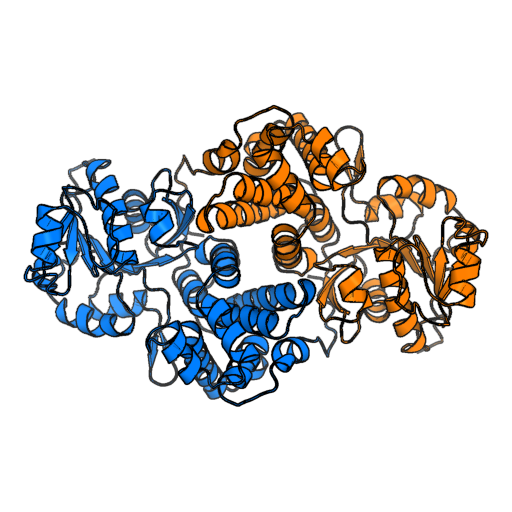GLU B O 1
ATOM 4074 N N . THR B 1 168 ? -6.844 11.164 7.082 1 98.06 168 THR B N 1
ATOM 4075 C CA . THR B 1 168 ? -5.656 11.438 7.887 1 98.06 168 THR B CA 1
ATOM 4076 C C . THR B 1 168 ? -5.746 10.727 9.234 1 98.06 168 THR B C 1
ATOM 4078 O O . THR B 1 168 ? -6.77 10.125 9.562 1 98.06 168 THR B O 1
ATOM 4081 N N . THR B 1 169 ? -4.605 10.641 9.961 1 97.94 169 THR B N 1
ATOM 4082 C CA . THR B 1 169 ? -4.539 9.992 11.266 1 97.94 169 THR B CA 1
ATOM 4083 C C . THR B 1 169 ? -3.979 10.945 12.312 1 97.94 169 THR B C 1
ATOM 4085 O O . THR B 1 169 ? -2.996 11.648 12.07 1 97.94 169 THR B O 1
ATOM 4088 N N . ILE B 1 170 ? -4.641 11.031 13.422 1 97.94 170 ILE B N 1
ATOM 4089 C CA . ILE B 1 170 ? -4.141 11.734 14.594 1 97.94 170 ILE B CA 1
ATOM 4090 C C . ILE B 1 170 ? -3.766 10.727 15.68 1 97.94 170 ILE B C 1
ATOM 4092 O O . ILE B 1 170 ? -4.488 9.75 15.906 1 97.94 170 ILE B O 1
ATOM 4096 N N . ALA B 1 171 ? -2.621 10.891 16.234 1 97.25 171 ALA B N 1
ATOM 4097 C CA . ALA B 1 171 ? -2.219 10.062 17.375 1 97.25 171 ALA B CA 1
ATOM 4098 C C . ALA B 1 171 ? -2.027 10.906 18.625 1 97.25 171 ALA B C 1
ATOM 4100 O O . ALA B 1 171 ? -1.303 11.906 18.609 1 97.25 171 ALA B O 1
ATOM 4101 N N . CYS B 1 172 ? -2.697 10.5 19.672 1 93.94 172 CYS B N 1
ATOM 4102 C CA . CYS B 1 172 ? -2.689 11.211 20.938 1 93.94 172 CYS B CA 1
ATOM 4103 C C . CYS B 1 172 ? -2.482 10.25 22.094 1 93.94 172 CYS B C 1
ATOM 4105 O O . CYS B 1 172 ? -2.957 9.109 22.062 1 93.94 172 CYS B O 1
ATOM 4107 N N . ARG B 1 173 ? -1.778 10.758 23.094 1 89.25 173 ARG B N 1
ATOM 4108 C CA . ARG B 1 173 ? -1.62 9.961 24.297 1 89.25 173 ARG B CA 1
ATOM 4109 C C . ARG B 1 173 ? -2.85 10.078 25.203 1 89.25 173 ARG B C 1
ATOM 4111 O O . ARG B 1 173 ? -3.232 9.117 25.859 1 89.25 173 ARG B O 1
ATOM 4118 N N . ASP B 1 174 ? -3.455 11.273 25.172 1 88.25 174 ASP B N 1
ATOM 4119 C CA . ASP B 1 174 ? -4.637 11.547 25.984 1 88.25 174 ASP B CA 1
ATOM 4120 C C . ASP B 1 174 ? -5.902 11.562 25.125 1 88.25 174 ASP B C 1
ATOM 4122 O O . ASP B 1 174 ? -6.051 12.406 24.25 1 88.25 174 ASP B O 1
ATOM 4126 N N . PRO B 1 175 ? -6.848 10.672 25.453 1 88.12 175 PRO B N 1
ATOM 4127 C CA . PRO B 1 175 ? -8.086 10.609 24.672 1 88.12 175 PRO B CA 1
ATOM 4128 C C . PRO B 1 175 ? -8.844 11.938 24.656 1 88.12 175 PRO B C 1
ATOM 4130 O O . PRO B 1 175 ? -9.508 12.258 23.672 1 88.12 175 PRO B O 1
ATOM 4133 N N . LYS B 1 176 ? -8.742 12.695 25.734 1 88.56 176 LYS B N 1
ATOM 4134 C CA . LYS B 1 176 ? -9.422 13.984 25.766 1 88.56 176 LYS B CA 1
ATOM 4135 C C . LYS B 1 176 ? -8.891 14.922 24.688 1 88.56 176 LYS B C 1
ATOM 4137 O O . LYS B 1 176 ? -9.656 15.641 24.047 1 88.56 176 LYS B O 1
ATOM 4142 N N . ASP B 1 177 ? -7.633 14.898 24.484 1 92.88 177 ASP B N 1
ATOM 4143 C CA . ASP B 1 177 ? -7.035 15.688 23.422 1 92.88 177 ASP B CA 1
ATOM 4144 C C . ASP B 1 177 ? -7.488 15.188 22.047 1 92.88 177 ASP B C 1
ATOM 4146 O O . ASP B 1 177 ? -7.719 15.984 21.141 1 92.88 177 ASP B O 1
ATOM 4150 N N . GLY B 1 178 ? -7.625 13.852 22 1 94.31 178 GLY B N 1
ATOM 4151 C CA . GLY B 1 178 ? -8.062 13.258 20.75 1 94.31 178 GLY B CA 1
ATOM 4152 C C . GLY B 1 178 ? -9.398 13.781 20.281 1 94.31 178 GLY B C 1
ATOM 4153 O O . GLY B 1 178 ? -9.586 14.016 19.078 1 94.31 178 GLY B O 1
ATOM 4154 N N . GLU B 1 179 ? -10.289 13.953 21.188 1 94.19 179 GLU B N 1
ATOM 4155 C CA . GLU B 1 179 ? -11.609 14.461 20.844 1 94.19 179 GLU B CA 1
ATOM 4156 C C . GLU B 1 179 ? -11.539 15.898 20.344 1 94.19 179 GLU B C 1
ATOM 4158 O O . GLU B 1 179 ? -12.211 16.266 19.375 1 94.19 179 GLU B O 1
ATOM 4163 N N . ILE B 1 180 ? -10.766 16.672 21 1 95.38 180 ILE B N 1
ATOM 4164 C CA . ILE B 1 180 ? -10.609 18.078 20.625 1 95.38 180 ILE B CA 1
ATOM 4165 C C . ILE B 1 180 ? -9.992 18.172 19.219 1 95.38 180 ILE B C 1
ATOM 4167 O O . ILE B 1 180 ? -10.492 18.906 18.375 1 95.38 180 ILE B O 1
ATOM 4171 N N . PHE B 1 181 ? -8.984 17.406 19 1 97.56 181 PHE B N 1
ATOM 4172 C CA . PHE B 1 181 ? -8.312 17.453 17.703 1 97.56 181 PHE B CA 1
ATOM 4173 C C . PHE B 1 181 ? -9.203 16.891 16.609 1 97.56 181 PHE B C 1
ATOM 4175 O O . PHE B 1 181 ? -9.188 17.375 15.469 1 97.56 181 PHE B O 1
ATOM 4182 N N . TYR B 1 182 ? -9.938 15.859 16.984 1 96.75 182 TYR B N 1
ATOM 4183 C CA . TYR B 1 182 ? -10.891 15.336 16.016 1 96.75 182 TYR B CA 1
ATOM 4184 C C . TYR B 1 182 ? -11.859 16.422 15.562 1 96.75 182 TYR B C 1
ATOM 4186 O O . TYR B 1 182 ? -12.07 16.625 14.367 1 96.75 182 TYR B O 1
ATOM 4194 N N . ARG B 1 183 ? -12.391 17.188 16.484 1 97 183 ARG B N 1
ATOM 4195 C CA . ARG B 1 183 ? -13.359 18.234 16.188 1 97 183 ARG B CA 1
ATOM 4196 C C . ARG B 1 183 ? -12.695 19.375 15.422 1 97 183 ARG B C 1
ATOM 4198 O O . ARG B 1 183 ? -13.328 20.031 14.586 1 97 183 ARG B O 1
ATOM 4205 N N . LEU B 1 184 ? -11.461 19.547 15.656 1 98.31 184 LEU B N 1
ATOM 4206 C CA . LEU B 1 184 ? -10.734 20.656 15.039 1 98.31 184 LEU B CA 1
ATOM 4207 C C . LEU B 1 184 ? -10.391 20.328 13.586 1 98.31 184 LEU B C 1
ATOM 4209 O O . LEU B 1 184 ? -10.336 21.234 12.742 1 98.31 184 LEU B O 1
ATOM 4213 N N . PHE B 1 185 ? -10.258 19.047 13.211 1 98.56 185 PHE B N 1
ATOM 4214 C CA . PHE B 1 185 ? -9.664 18.75 11.914 1 98.56 185 PHE B CA 1
ATOM 4215 C C . PHE B 1 185 ? -10.656 17.984 11.031 1 98.56 185 PHE B C 1
ATOM 4217 O O . PHE B 1 185 ? -10.57 18.047 9.805 1 98.56 185 PHE B O 1
ATOM 4224 N N . HIS B 1 186 ? -11.57 17.25 11.594 1 97.94 186 HIS B N 1
ATOM 4225 C CA . HIS B 1 186 ? -12.43 16.359 10.82 1 97.94 186 HIS B CA 1
ATOM 4226 C C . HIS B 1 186 ? -13.461 17.141 10.016 1 97.94 186 HIS B C 1
ATOM 4228 O O . HIS B 1 186 ? -14.141 18.016 10.555 1 97.94 186 HIS B O 1
ATOM 4234 N N . THR B 1 187 ? -13.5 16.891 8.789 1 97.12 187 THR B N 1
ATOM 4235 C CA . THR B 1 187 ? -14.531 17.406 7.891 1 97.12 187 THR B CA 1
ATOM 4236 C C . THR B 1 187 ? -15.07 16.281 7.004 1 97.12 187 THR B C 1
ATOM 4238 O O . THR B 1 187 ? -14.664 15.125 7.141 1 97.12 187 THR B O 1
ATOM 4241 N N . ASP B 1 188 ? -15.961 16.641 6.09 1 95 188 ASP B N 1
ATOM 4242 C CA . ASP B 1 188 ? -16.5 15.672 5.137 1 95 188 ASP B CA 1
ATOM 4243 C C . ASP B 1 188 ? -15.445 15.273 4.109 1 95 188 ASP B C 1
ATOM 4245 O O . ASP B 1 188 ? -15.547 14.203 3.496 1 95 188 ASP B O 1
ATOM 4249 N N . TYR B 1 189 ? -14.422 16.141 3.934 1 96.88 189 TYR B N 1
ATOM 4250 C CA . TYR B 1 189 ? -13.43 15.844 2.906 1 96.88 189 TYR B CA 1
ATOM 4251 C C . TYR B 1 189 ? -12.078 15.508 3.531 1 96.88 189 TYR B C 1
ATOM 4253 O O . TYR B 1 189 ? -11.195 14.961 2.863 1 96.88 189 TYR B O 1
ATOM 4261 N N . PHE B 1 190 ? -11.906 15.844 4.762 1 97.94 190 PHE B N 1
ATOM 4262 C CA . PHE B 1 190 ? -10.719 15.523 5.535 1 97.94 190 PHE B CA 1
ATOM 4263 C C . PHE B 1 190 ? -11.055 14.594 6.691 1 97.94 190 PHE B C 1
ATOM 4265 O O . PHE B 1 190 ? -11.219 15.039 7.828 1 97.94 190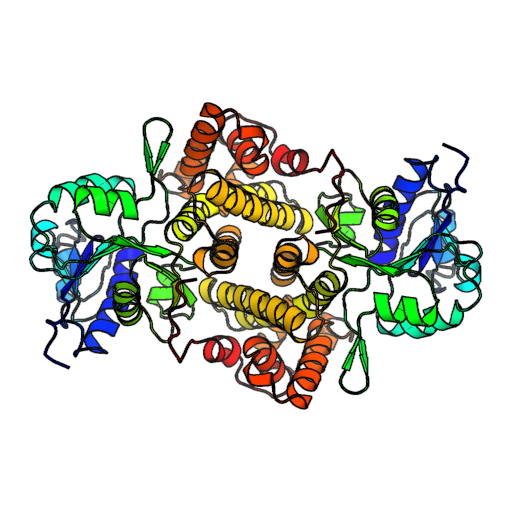 PHE B O 1
ATOM 4272 N N . ASP B 1 191 ? -11.078 13.273 6.414 1 97.44 191 ASP B N 1
ATOM 4273 C CA . ASP B 1 191 ? -11.602 12.266 7.328 1 97.44 191 ASP B CA 1
ATOM 4274 C C . ASP B 1 191 ? -10.539 11.828 8.336 1 97.44 191 ASP B C 1
ATOM 4276 O O . ASP B 1 191 ? -9.523 11.25 7.957 1 97.44 191 ASP B O 1
ATOM 4280 N N . VAL B 1 192 ? -10.781 12.055 9.641 1 97.38 192 VAL B N 1
ATOM 4281 C CA . VAL B 1 192 ? -9.773 11.867 10.672 1 97.38 192 VAL B CA 1
ATOM 4282 C C . VAL B 1 192 ? -10.062 10.586 11.453 1 97.38 192 VAL B C 1
ATOM 4284 O O . VAL B 1 192 ? -11.195 10.352 11.867 1 97.38 192 VAL B O 1
ATOM 4287 N N . ASN B 1 193 ? -9.094 9.75 11.555 1 96 193 ASN B N 1
ATOM 4288 C CA . ASN B 1 193 ? -9.07 8.68 12.555 1 96 193 ASN B CA 1
ATOM 4289 C C . ASN B 1 193 ? -8.086 8.984 13.68 1 96 193 ASN B C 1
ATOM 4291 O O . ASN B 1 193 ? -6.984 9.477 13.43 1 96 193 ASN B O 1
ATOM 4295 N N . VAL B 1 194 ? -8.477 8.734 14.945 1 96.75 194 VAL B N 1
ATOM 4296 C CA . VAL B 1 194 ? -7.621 9.016 16.094 1 96.75 194 VAL B CA 1
ATOM 4297 C C . VAL B 1 194 ? -7.137 7.703 16.703 1 96.75 194 VAL B C 1
ATOM 4299 O O . VAL B 1 194 ? -7.941 6.816 17.016 1 96.75 194 VAL B O 1
ATOM 4302 N N . ILE B 1 195 ? -5.828 7.609 16.891 1 96.62 195 ILE B N 1
ATOM 4303 C CA . ILE B 1 195 ? -5.25 6.414 17.484 1 96.62 195 ILE B CA 1
ATOM 4304 C C . ILE B 1 195 ? -4.355 6.812 18.656 1 96.62 195 ILE B C 1
ATOM 4306 O O . ILE B 1 195 ? -4.133 8 18.906 1 96.62 195 ILE B O 1
ATOM 4310 N N . GLY B 1 196 ? -3.818 5.828 19.406 1 95.69 196 GLY B N 1
ATOM 4311 C CA . GLY B 1 196 ? -2.982 6.098 20.562 1 95.69 1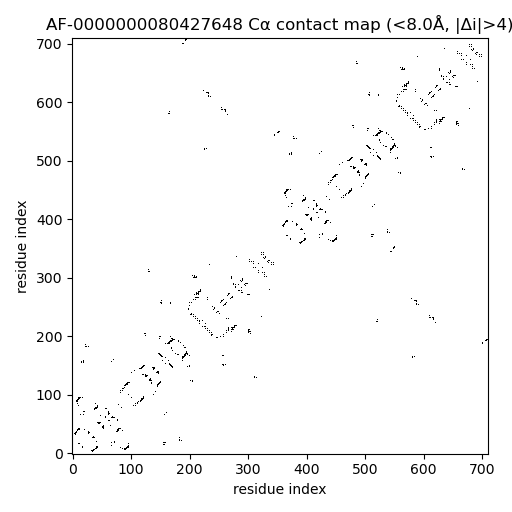96 GLY B CA 1
ATOM 4312 C C . GLY B 1 196 ? -1.498 6.004 20.266 1 95.69 196 GLY B C 1
ATOM 4313 O O . GLY B 1 196 ? -0.669 6.445 21.062 1 95.69 196 GLY B O 1
ATOM 4314 N N . ASP B 1 197 ? -1.091 5.551 19.078 1 96.19 197 ASP B N 1
ATOM 4315 C CA . ASP B 1 197 ? 0.286 5.215 18.719 1 96.19 197 ASP B CA 1
ATOM 4316 C C . ASP B 1 197 ? 1.007 6.418 18.125 1 96.19 197 ASP B C 1
ATOM 4318 O O . ASP B 1 197 ? 1.35 6.418 16.938 1 96.19 197 ASP B O 1
ATOM 4322 N N . TRP B 1 198 ? 1.441 7.383 18.953 1 94.31 198 TRP B N 1
ATOM 4323 C CA . TRP B 1 198 ? 2.002 8.641 18.469 1 94.31 198 TRP B CA 1
ATOM 4324 C C . TRP B 1 198 ? 3.412 8.438 17.938 1 94.31 198 TRP B C 1
ATOM 4326 O O . TRP B 1 198 ? 3.84 9.141 17.016 1 94.31 198 TRP B O 1
ATOM 4336 N N . ARG B 1 199 ? 4.133 7.445 18.453 1 96.5 199 ARG B N 1
ATOM 4337 C CA . ARG B 1 199 ? 5.473 7.195 17.922 1 96.5 199 ARG B CA 1
ATOM 4338 C C . ARG B 1 199 ? 5.414 6.512 16.562 1 96.5 199 ARG B C 1
ATOM 4340 O O . ARG B 1 199 ? 6.105 6.922 15.625 1 96.5 199 ARG B O 1
ATOM 4347 N N . GLY B 1 200 ? 4.516 5.445 16.453 1 97.69 200 GLY B N 1
ATOM 4348 C CA . GLY B 1 200 ? 4.359 4.758 15.188 1 97.69 200 GLY B CA 1
ATOM 4349 C C . GLY B 1 200 ? 3.936 5.676 14.055 1 97.69 200 GLY B C 1
ATOM 4350 O O . GLY B 1 200 ? 4.441 5.57 12.938 1 97.69 200 GLY B O 1
ATOM 4351 N N . LEU B 1 201 ? 3.061 6.57 14.406 1 98.12 201 LEU B N 1
ATOM 4352 C CA . LEU B 1 201 ? 2.568 7.523 13.414 1 98.12 201 LEU B CA 1
ATOM 4353 C C . LEU B 1 201 ? 3.711 8.375 12.859 1 98.12 201 LEU B C 1
ATOM 4355 O O . LEU B 1 201 ? 3.824 8.555 11.648 1 98.12 201 LEU B O 1
ATOM 4359 N N . GLN B 1 202 ? 4.543 8.867 13.703 1 97.5 202 GLN B N 1
ATOM 4360 C CA . GLN B 1 202 ? 5.602 9.781 13.289 1 97.5 202 GLN B CA 1
ATOM 4361 C C . GLN B 1 202 ? 6.715 9.039 12.562 1 97.5 202 GLN B C 1
ATOM 4363 O O . GLN B 1 202 ? 7.316 9.57 11.625 1 97.5 202 GLN B O 1
ATOM 4368 N N . VAL B 1 203 ? 6.961 7.789 12.945 1 97.88 203 VAL B N 1
ATOM 4369 C CA . VAL B 1 203 ? 7.926 6.953 12.242 1 97.88 203 VAL B CA 1
ATOM 4370 C C . VAL B 1 203 ? 7.453 6.719 10.805 1 97.88 203 VAL B C 1
ATOM 4372 O O . VAL B 1 203 ? 8.242 6.801 9.867 1 97.88 203 VAL B O 1
ATOM 4375 N N . CYS B 1 204 ? 6.176 6.445 10.633 1 98.19 204 CYS B N 1
ATOM 4376 C CA . CYS B 1 204 ? 5.605 6.262 9.297 1 98.19 204 CYS B CA 1
ATOM 4377 C C . CYS B 1 204 ? 5.863 7.48 8.422 1 98.19 204 CYS B C 1
ATOM 4379 O O . CYS B 1 204 ? 6.379 7.355 7.312 1 98.19 204 CYS B O 1
ATOM 4381 N N . GLY B 1 205 ? 5.547 8.617 8.977 1 96.75 205 GLY B N 1
ATOM 4382 C CA . GLY B 1 205 ? 5.703 9.844 8.219 1 96.75 205 GLY B CA 1
ATOM 4383 C C . GLY B 1 205 ? 7.148 10.148 7.859 1 96.75 205 GLY B C 1
ATOM 4384 O O . GLY B 1 205 ? 7.426 10.711 6.801 1 96.75 205 GLY B O 1
ATOM 4385 N N . ALA B 1 206 ? 8.031 9.742 8.695 1 96.38 206 ALA B N 1
ATOM 4386 C CA . ALA B 1 206 ? 9.445 10.078 8.523 1 96.38 206 ALA B CA 1
ATOM 4387 C C . ALA B 1 206 ? 10.094 9.18 7.473 1 96.38 206 ALA B C 1
ATOM 4389 O O . ALA B 1 206 ? 10.938 9.641 6.695 1 96.38 206 ALA B O 1
ATOM 4390 N N . LEU B 1 207 ? 9.703 7.914 7.418 1 98.38 207 LEU B N 1
ATOM 4391 C CA . LEU B 1 207 ? 10.484 6.93 6.676 1 98.38 207 LEU B CA 1
ATOM 4392 C C . LEU B 1 207 ? 9.898 6.711 5.285 1 98.38 207 LEU B C 1
ATOM 4394 O O . LEU B 1 207 ? 10.57 6.168 4.402 1 98.38 207 LEU B O 1
ATOM 4398 N N . LYS B 1 208 ? 8.648 7.133 5.086 1 98.25 208 LYS B N 1
ATOM 4399 C CA . LYS B 1 208 ? 7.973 6.84 3.826 1 98.25 208 LYS B CA 1
ATOM 4400 C C . LYS B 1 208 ? 8.742 7.426 2.645 1 98.25 208 LYS B C 1
ATOM 4402 O O . LYS B 1 208 ? 8.805 6.812 1.576 1 98.25 208 LYS B O 1
ATOM 4407 N N . ASN B 1 209 ? 9.398 8.578 2.836 1 97.44 209 ASN B N 1
ATOM 4408 C CA . ASN B 1 209 ? 10.109 9.25 1.751 1 97.44 209 ASN B CA 1
ATOM 4409 C C . ASN B 1 209 ? 11.352 8.469 1.338 1 97.44 209 ASN B C 1
ATOM 4411 O O . ASN B 1 209 ? 11.773 8.523 0.18 1 97.44 209 ASN B O 1
ATOM 4415 N N . VAL B 1 210 ? 11.961 7.734 2.293 1 98.44 210 VAL B N 1
ATOM 4416 C CA . VAL B 1 210 ? 13.094 6.883 1.955 1 98.44 210 VAL B CA 1
ATOM 4417 C C . VAL B 1 210 ? 12.641 5.766 1.019 1 98.44 210 VAL B C 1
ATOM 4419 O O . VAL B 1 210 ? 13.305 5.48 0.015 1 98.44 210 VAL B O 1
ATOM 4422 N N . VAL B 1 211 ? 11.516 5.176 1.316 1 98.69 211 VAL B N 1
ATOM 4423 C CA . VAL B 1 211 ? 10.977 4.105 0.482 1 98.69 211 VAL B CA 1
ATOM 4424 C C . VAL B 1 211 ? 10.617 4.652 -0.895 1 98.69 211 VAL B C 1
ATOM 4426 O O . VAL B 1 211 ? 10.805 3.979 -1.91 1 98.69 211 VAL B O 1
ATOM 4429 N N . ALA B 1 212 ? 10.148 5.902 -0.893 1 98.56 212 ALA B N 1
ATOM 4430 C CA . ALA B 1 212 ? 9.797 6.543 -2.158 1 98.56 212 ALA B CA 1
ATOM 4431 C C . ALA B 1 212 ? 11.023 6.715 -3.045 1 98.56 212 ALA B C 1
ATOM 4433 O O . ALA B 1 212 ? 10.922 6.637 -4.273 1 98.56 212 ALA B O 1
ATOM 4434 N N . LEU B 1 213 ? 12.188 6.973 -2.439 1 98.5 213 LEU B N 1
ATOM 4435 C CA . LEU B 1 213 ? 13.422 6.973 -3.219 1 98.5 213 LEU B CA 1
ATOM 4436 C C . LEU B 1 213 ? 13.633 5.625 -3.898 1 98.5 213 LEU B C 1
ATOM 4438 O O . LEU B 1 213 ? 14.016 5.57 -5.07 1 98.5 213 LEU B O 1
ATOM 4442 N N . GLY B 1 214 ? 13.406 4.551 -3.119 1 98.56 214 GLY B N 1
ATOM 4443 C CA . GLY B 1 214 ? 13.516 3.215 -3.682 1 98.56 214 GLY B CA 1
ATOM 4444 C C . GLY B 1 214 ? 12.602 2.988 -4.867 1 98.56 214 GLY B C 1
ATOM 4445 O O . GLY B 1 214 ? 13.016 2.434 -5.883 1 98.56 214 GLY B O 1
ATOM 4446 N N . ALA B 1 215 ? 11.375 3.41 -4.734 1 98.44 215 ALA B N 1
ATOM 4447 C CA . ALA B 1 215 ? 10.422 3.309 -5.84 1 98.44 215 ALA B CA 1
ATOM 4448 C C . ALA B 1 215 ? 10.914 4.094 -7.055 1 98.44 215 ALA B C 1
ATOM 4450 O O . ALA B 1 215 ? 10.773 3.639 -8.188 1 98.44 215 ALA B O 1
ATOM 4451 N N . GLY B 1 216 ? 11.453 5.285 -6.801 1 98.5 216 GLY B N 1
ATOM 4452 C CA . GLY B 1 216 ? 12 6.086 -7.883 1 98.5 216 GLY B CA 1
ATOM 4453 C C . GLY B 1 216 ? 13.18 5.426 -8.57 1 98.5 216 GLY B C 1
ATOM 4454 O O . GLY B 1 216 ? 13.305 5.492 -9.797 1 98.5 216 GLY B O 1
ATOM 4455 N N . ILE B 1 217 ? 14.055 4.816 -7.793 1 98.5 217 ILE B N 1
ATOM 4456 C CA . ILE B 1 217 ? 15.18 4.082 -8.352 1 98.5 217 ILE B CA 1
ATOM 4457 C C . ILE B 1 217 ? 14.672 2.977 -9.273 1 98.5 217 ILE B C 1
ATOM 4459 O O . ILE B 1 217 ? 15.203 2.783 -10.367 1 98.5 217 ILE B O 1
ATOM 4463 N N . CYS B 1 218 ? 13.609 2.271 -8.891 1 98.25 218 CYS B N 1
ATOM 4464 C CA . CYS B 1 218 ? 13 1.257 -9.742 1 98.25 218 CYS B CA 1
ATOM 4465 C C . CYS B 1 218 ? 12.539 1.857 -11.062 1 98.25 218 CYS B C 1
ATOM 4467 O O . CYS B 1 218 ? 12.773 1.28 -12.125 1 98.25 218 CYS B O 1
ATOM 4469 N N . ASP B 1 219 ? 11.938 3.02 -10.969 1 98 219 ASP B N 1
ATOM 4470 C CA . ASP B 1 219 ? 11.461 3.686 -12.18 1 98 219 ASP B CA 1
ATOM 4471 C C . ASP B 1 219 ? 12.625 4.051 -13.094 1 98 219 ASP B C 1
ATOM 4473 O O . ASP B 1 219 ? 12.547 3.873 -14.312 1 98 219 ASP B O 1
ATOM 4477 N N . GLY B 1 220 ? 13.633 4.57 -12.508 1 98.25 220 GLY B N 1
ATOM 4478 C CA . GLY B 1 220 ? 14.797 4.949 -13.281 1 98.25 220 GLY B CA 1
ATOM 4479 C C . GLY B 1 220 ? 15.453 3.771 -13.984 1 98.25 220 GLY B C 1
ATOM 4480 O O . GLY B 1 220 ? 16.016 3.924 -15.07 1 98.25 220 GLY B O 1
ATOM 4481 N N . LEU B 1 221 ? 15.391 2.623 -13.375 1 98.12 221 LEU B N 1
ATOM 4482 C CA . LEU B 1 221 ? 15.984 1.404 -13.906 1 98.12 221 LEU B CA 1
ATOM 4483 C C . LEU B 1 221 ? 15.023 0.703 -14.859 1 98.12 221 LEU B C 1
ATOM 4485 O O . LEU B 1 221 ? 15.359 -0.337 -15.438 1 98.12 221 LEU B O 1
ATOM 4489 N N . HIS B 1 222 ? 13.789 1.203 -14.984 1 97.25 222 HIS B N 1
ATOM 4490 C CA . HIS B 1 222 ? 12.727 0.623 -15.797 1 97.25 222 HIS B CA 1
ATOM 4491 C C . HIS B 1 222 ? 12.367 -0.778 -15.312 1 97.25 222 HIS B C 1
ATOM 4493 O O . HIS B 1 222 ? 12.125 -1.675 -16.125 1 97.25 222 HIS B O 1
ATOM 4499 N N . TYR B 1 223 ? 12.469 -0.942 -14.047 1 97.19 223 TYR B N 1
ATOM 4500 C CA . TYR B 1 223 ? 11.969 -2.191 -13.477 1 97.19 223 TYR B CA 1
ATOM 4501 C C . TYR B 1 223 ? 10.461 -2.303 -13.648 1 97.19 223 TYR B C 1
ATOM 4503 O O . TYR B 1 223 ? 9.766 -1.291 -13.742 1 97.19 223 TYR B O 1
ATOM 4511 N N . GLY B 1 224 ? 9.984 -3.535 -13.742 1 96 224 GLY B N 1
ATOM 4512 C CA . GLY B 1 224 ? 8.547 -3.766 -13.836 1 96 224 GLY B CA 1
ATOM 4513 C C . GLY B 1 224 ? 7.828 -3.564 -12.516 1 96 224 GLY B C 1
ATOM 4514 O O . GLY B 1 224 ? 8.438 -3.154 -11.523 1 96 224 GLY B O 1
ATOM 4515 N N . ASN B 1 225 ? 6.543 -3.844 -12.508 1 95.94 225 ASN B N 1
ATOM 4516 C CA . ASN B 1 225 ? 5.68 -3.615 -11.352 1 95.94 225 ASN B CA 1
ATOM 4517 C C . ASN B 1 225 ? 5.949 -4.621 -10.242 1 95.94 225 ASN B C 1
ATOM 4519 O O . ASN B 1 225 ? 5.785 -4.305 -9.055 1 95.94 225 ASN B O 1
ATOM 4523 N N . ASN B 1 226 ? 6.398 -5.848 -10.578 1 96.75 226 ASN B N 1
ATOM 4524 C CA . ASN B 1 226 ? 6.703 -6.844 -9.555 1 96.75 226 ASN B CA 1
ATOM 4525 C C . ASN B 1 226 ? 7.812 -6.367 -8.625 1 96.75 226 ASN B C 1
ATOM 4527 O O . ASN B 1 226 ? 7.68 -6.453 -7.402 1 96.75 226 ASN B O 1
ATOM 4531 N N . THR B 1 227 ? 8.852 -5.812 -9.281 1 97.75 227 THR B N 1
ATOM 4532 C CA . THR B 1 227 ? 10.008 -5.371 -8.516 1 97.75 227 THR B CA 1
ATOM 4533 C C . THR B 1 227 ? 9.672 -4.133 -7.688 1 97.75 227 THR B C 1
ATOM 4535 O O . THR B 1 227 ? 10.008 -4.059 -6.504 1 97.75 227 THR B O 1
ATOM 4538 N N . LYS B 1 228 ? 9.031 -3.213 -8.32 1 97.69 228 LYS B N 1
ATOM 4539 C CA . LYS B 1 228 ? 8.68 -1.978 -7.625 1 97.69 228 LYS B CA 1
ATOM 4540 C C . LYS B 1 228 ? 7.766 -2.258 -6.434 1 97.69 228 LYS B C 1
ATOM 4542 O O . LYS B 1 228 ? 7.945 -1.681 -5.359 1 97.69 228 LYS B O 1
ATOM 4547 N N . SER B 1 229 ? 6.777 -3.154 -6.578 1 97.81 229 SER B N 1
ATOM 4548 C CA . SER B 1 229 ? 5.875 -3.502 -5.484 1 97.81 229 SER B CA 1
ATOM 4549 C C . SER B 1 229 ? 6.617 -4.227 -4.367 1 97.81 229 SER B C 1
ATOM 4551 O O . SER B 1 229 ? 6.277 -4.082 -3.191 1 97.81 229 SER B O 1
ATOM 4553 N N . ALA B 1 230 ? 7.594 -5.027 -4.75 1 98.12 230 ALA B N 1
ATOM 4554 C CA . ALA B 1 230 ? 8.414 -5.688 -3.742 1 98.12 230 ALA B CA 1
ATOM 4555 C C . ALA B 1 230 ? 9.188 -4.664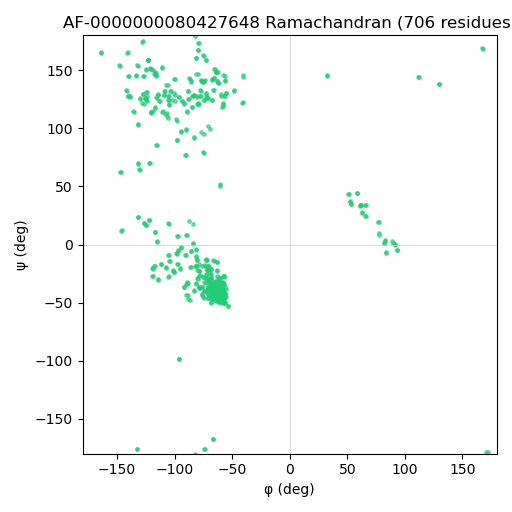 -2.908 1 98.12 230 ALA B C 1
ATOM 4557 O O . ALA B 1 230 ? 9.266 -4.789 -1.684 1 98.12 230 ALA B O 1
ATOM 4558 N N . VAL B 1 231 ? 9.734 -3.662 -3.59 1 98.31 231 VAL B N 1
ATOM 4559 C CA . VAL B 1 231 ? 10.492 -2.607 -2.922 1 98.31 231 VAL B CA 1
ATOM 4560 C C . VAL B 1 231 ? 9.578 -1.844 -1.965 1 98.31 231 VAL B C 1
ATOM 4562 O O . VAL B 1 231 ? 9.945 -1.579 -0.82 1 98.31 231 VAL B O 1
ATOM 4565 N N . ILE B 1 232 ? 8.391 -1.53 -2.398 1 98.44 232 ILE B N 1
ATOM 4566 C CA . ILE B 1 232 ? 7.445 -0.784 -1.579 1 98.44 232 ILE B CA 1
ATOM 4567 C C . ILE B 1 232 ? 7.02 -1.63 -0.38 1 98.44 232 ILE B C 1
ATOM 4569 O O . ILE B 1 232 ? 7 -1.145 0.753 1 98.44 232 ILE B O 1
ATOM 4573 N N . ARG B 1 233 ? 6.719 -2.893 -0.608 1 98.31 233 ARG B N 1
ATOM 4574 C CA . ARG B 1 233 ? 6.32 -3.783 0.476 1 98.31 233 ARG B CA 1
ATOM 4575 C C . ARG B 1 233 ? 7.441 -3.941 1.497 1 98.31 233 ARG B C 1
ATOM 4577 O O . ARG B 1 233 ? 7.211 -3.822 2.703 1 98.31 233 ARG B O 1
ATOM 4584 N N . ARG B 1 234 ? 8.633 -4.23 0.99 1 98.06 234 ARG B N 1
ATOM 4585 C CA . ARG B 1 234 ? 9.773 -4.383 1.888 1 98.06 234 ARG B CA 1
ATOM 4586 C C . ARG B 1 234 ? 10.031 -3.098 2.664 1 98.06 234 ARG B C 1
ATOM 4588 O O . ARG B 1 234 ? 10.438 -3.139 3.828 1 98.06 234 ARG B O 1
ATOM 4595 N N . GLY B 1 235 ? 9.859 -1.99 1.966 1 98.5 235 GLY B N 1
ATOM 4596 C CA . GLY B 1 235 ? 9.953 -0.713 2.656 1 98.5 235 GLY B CA 1
ATOM 4597 C C . GLY B 1 235 ? 8.969 -0.584 3.803 1 98.5 235 GLY B C 1
ATOM 4598 O O . GLY B 1 235 ? 9.336 -0.159 4.898 1 98.5 235 GLY B O 1
ATOM 4599 N N . LEU B 1 236 ? 7.754 -0.979 3.555 1 98.62 236 LEU B N 1
ATOM 4600 C CA . LEU B 1 236 ? 6.727 -0.954 4.59 1 98.62 236 LEU B CA 1
ATOM 4601 C C . LEU B 1 236 ? 7.117 -1.845 5.766 1 98.62 236 LEU B C 1
ATOM 4603 O O . LEU B 1 236 ? 6.93 -1.468 6.926 1 98.62 236 LEU B O 1
ATOM 4607 N N . LEU B 1 237 ? 7.664 -2.998 5.516 1 97.94 237 LEU B N 1
ATOM 4608 C CA . LEU B 1 237 ? 8.094 -3.918 6.562 1 97.94 237 LEU B CA 1
ATOM 4609 C C . LEU B 1 237 ? 9.25 -3.324 7.363 1 97.94 237 LEU B C 1
ATOM 4611 O O . LEU B 1 237 ? 9.289 -3.455 8.594 1 97.94 237 LEU B O 1
ATOM 4615 N N . GLU B 1 238 ? 10.18 -2.723 6.652 1 98.38 238 GLU B N 1
ATOM 4616 C CA . GLU B 1 238 ? 11.32 -2.135 7.355 1 98.38 238 GLU B CA 1
ATOM 4617 C C . GLU B 1 238 ? 10.891 -0.927 8.18 1 98.38 238 GLU B C 1
ATOM 4619 O O . GLU B 1 238 ? 11.445 -0.675 9.258 1 98.38 238 GLU B O 1
ATOM 4624 N N . MET B 1 239 ? 9.922 -0.177 7.688 1 98.69 239 MET B N 1
ATOM 4625 C CA . MET B 1 239 ? 9.367 0.915 8.484 1 98.69 239 MET B CA 1
ATOM 4626 C C . MET B 1 239 ? 8.789 0.393 9.797 1 98.69 239 MET B C 1
ATOM 4628 O O . MET B 1 239 ? 9.07 0.944 10.859 1 98.69 239 MET B O 1
ATOM 4632 N N . ARG B 1 240 ? 7.961 -0.643 9.672 1 98.25 240 ARG B N 1
ATOM 4633 C CA . ARG B 1 240 ? 7.344 -1.244 10.852 1 98.25 240 ARG B CA 1
ATOM 4634 C C . ARG B 1 240 ? 8.398 -1.787 11.805 1 98.25 240 ARG B C 1
ATOM 4636 O O . ARG B 1 240 ? 8.352 -1.524 13.008 1 98.25 240 ARG B O 1
ATOM 4643 N N . LYS B 1 241 ? 9.352 -2.543 11.258 1 98.25 241 LYS B N 1
ATOM 4644 C CA . LYS B 1 241 ? 10.43 -3.098 12.07 1 98.25 241 LYS B CA 1
ATOM 4645 C C . LYS B 1 241 ? 11.219 -1.989 12.758 1 98.25 241 LYS B C 1
ATOM 4647 O O . LYS B 1 241 ? 11.57 -2.109 13.938 1 98.25 241 LYS B O 1
ATOM 4652 N N . PHE B 1 242 ? 11.547 -0.932 12.047 1 98.56 242 PHE B N 1
ATOM 4653 C CA . PHE B 1 242 ? 12.297 0.201 12.578 1 98.56 242 PHE B CA 1
ATOM 4654 C C . PHE B 1 242 ? 11.586 0.811 13.773 1 98.56 242 PHE B C 1
ATOM 4656 O O . PHE B 1 242 ? 12.195 1.025 14.828 1 98.56 242 PHE B O 1
ATOM 4663 N N . GLY B 1 243 ? 10.289 1.094 13.609 1 98.38 243 GLY B N 1
ATOM 4664 C CA . GLY B 1 243 ? 9.5 1.642 14.703 1 98.38 243 GLY B CA 1
ATOM 4665 C C . GLY B 1 243 ? 9.484 0.751 15.93 1 98.38 243 GLY B C 1
ATOM 4666 O O . GLY B 1 243 ? 9.68 1.226 17.047 1 98.38 243 GLY B O 1
ATOM 4667 N N . LYS B 1 244 ? 9.258 -0.542 15.734 1 98.06 244 LYS B N 1
ATOM 4668 C CA . LYS B 1 244 ? 9.156 -1.491 16.844 1 98.06 244 LYS B CA 1
ATOM 4669 C C . LYS B 1 244 ? 10.508 -1.683 17.516 1 98.06 244 LYS B C 1
ATOM 4671 O O . LYS B 1 244 ? 10.578 -1.879 18.734 1 98.06 244 LYS B O 1
ATOM 4676 N N . THR B 1 245 ? 11.531 -1.597 16.734 1 98.25 245 THR B N 1
ATOM 4677 C CA . THR B 1 245 ? 12.875 -1.858 17.25 1 98.25 245 THR B CA 1
ATOM 4678 C C . THR B 1 245 ? 13.375 -0.673 18.078 1 98.25 245 THR B C 1
ATOM 4680 O O . THR B 1 245 ? 14 -0.855 19.125 1 98.25 245 THR B O 1
ATOM 4683 N N . PHE B 1 246 ? 13.039 0.542 17.656 1 98.06 246 PHE B N 1
ATOM 4684 C CA . PHE B 1 246 ? 13.789 1.664 18.203 1 98.06 246 PHE B CA 1
ATOM 4685 C C . PHE B 1 246 ? 12.867 2.59 19 1 98.06 246 PHE B C 1
ATOM 4687 O O . PHE B 1 246 ? 13.336 3.436 19.766 1 98.06 246 PHE B O 1
ATOM 4694 N N . PHE B 1 247 ? 11.523 2.617 18.891 1 96.56 247 PHE B N 1
ATOM 4695 C CA . PHE B 1 247 ? 10.648 3.605 19.516 1 96.56 247 PHE B CA 1
ATOM 4696 C C . PHE B 1 247 ? 9.633 2.932 20.422 1 96.56 247 PHE B C 1
ATOM 4698 O O . PHE B 1 247 ? 8.781 3.602 21.016 1 96.56 247 PHE B O 1
ATOM 4705 N N . GLY B 1 248 ? 9.773 1.81 20.891 1 92.25 248 GLY B N 1
ATOM 4706 C CA . GLY B 1 248 ? 8.922 1.088 21.812 1 92.25 248 GLY B CA 1
ATOM 4707 C C . GLY B 1 248 ? 7.449 1.409 21.656 1 92.25 248 GLY B C 1
ATOM 4708 O O . GLY B 1 248 ? 7.086 2.547 21.344 1 92.25 248 GLY B O 1
ATOM 4709 N N . GLY B 1 249 ? 6.523 0.509 21.844 1 92.38 249 GLY B N 1
ATOM 4710 C CA . GLY B 1 249 ? 5.086 0.727 21.891 1 92.38 249 GLY B CA 1
ATOM 4711 C C . GLY B 1 249 ? 4.453 0.909 20.531 1 92.38 249 GLY B C 1
ATOM 4712 O O . GLY B 1 249 ? 3.291 1.31 20.438 1 92.38 249 GLY B O 1
ATOM 4713 N N . VAL B 1 250 ? 5.141 0.701 19.484 1 95.62 250 VAL B N 1
ATOM 4714 C CA . VAL B 1 250 ? 4.629 0.882 18.125 1 95.62 250 VAL B CA 1
ATOM 4715 C C . VAL B 1 250 ? 3.742 -0.302 17.75 1 95.62 250 VAL B C 1
ATOM 4717 O O . VAL B 1 250 ? 4.113 -1.458 17.969 1 95.62 250 VAL B O 1
ATOM 4720 N N . HIS B 1 251 ? 2.566 0.07 17.203 1 96.38 251 HIS B N 1
ATOM 4721 C CA . HIS B 1 251 ? 1.577 -0.948 16.859 1 96.38 251 HIS B CA 1
ATOM 4722 C C . HIS B 1 251 ? 1.608 -1.272 15.375 1 96.38 251 HIS B C 1
ATOM 4724 O O . HIS B 1 251 ? 1.751 -0.374 14.539 1 96.38 251 HIS B O 1
ATOM 4730 N N . THR B 1 252 ? 1.402 -2.586 15.078 1 96.19 252 THR B N 1
ATOM 4731 C CA . THR B 1 252 ? 1.305 -3.029 13.688 1 96.19 252 THR B CA 1
ATOM 4732 C C . THR B 1 252 ? 0.122 -2.367 12.992 1 96.19 252 THR B C 1
ATOM 4734 O O . THR B 1 252 ? 0.208 -2.016 11.812 1 96.19 252 THR B O 1
ATOM 4737 N N . GLU B 1 253 ? -0.954 -2.146 13.68 1 97 253 GLU B N 1
ATOM 4738 C CA . GLU B 1 253 ? -2.195 -1.611 13.133 1 97 253 GLU B CA 1
ATOM 4739 C C . GLU B 1 253 ? -1.996 -0.199 12.594 1 97 253 GLU B C 1
ATOM 4741 O O . GLU B 1 253 ? -2.691 0.221 11.664 1 97 253 GLU B O 1
ATOM 4746 N N . THR B 1 254 ? -1.015 0.542 13.156 1 97.69 254 THR B N 1
ATOM 4747 C CA . THR B 1 254 ? -0.726 1.906 12.727 1 97.69 254 THR B CA 1
ATOM 4748 C C . THR B 1 254 ? -0.324 1.938 11.25 1 97.69 254 THR B C 1
ATOM 4750 O O . THR B 1 254 ? -0.65 2.885 10.531 1 97.69 254 THR B O 1
ATOM 4753 N N . TYR B 1 255 ? 0.252 0.866 10.781 1 98.19 255 TYR B N 1
ATOM 4754 C CA . TYR B 1 255 ? 0.789 0.82 9.43 1 98.19 255 TYR B CA 1
ATOM 4755 C C . TYR B 1 255 ? -0.316 0.55 8.414 1 98.19 255 TYR B C 1
ATOM 4757 O O . TYR B 1 255 ? -0.101 0.676 7.203 1 98.19 255 TYR B O 1
ATOM 4765 N N . PHE B 1 256 ? -1.585 0.309 8.914 1 97.88 256 PHE B N 1
ATOM 4766 C CA . PHE B 1 256 ? -2.758 0.199 8.055 1 97.88 256 PHE B CA 1
ATOM 4767 C C . PHE B 1 256 ? -3.51 1.523 7.992 1 97.88 256 PHE B C 1
ATOM 4769 O O . PHE B 1 256 ? -4.453 1.672 7.211 1 97.88 256 PHE B O 1
ATOM 4776 N N . GLU B 1 257 ? -3.098 2.502 8.773 1 97.56 257 GLU B N 1
ATOM 4777 C CA . GLU B 1 257 ? -3.75 3.807 8.82 1 97.56 257 GLU B CA 1
ATOM 4778 C C . GLU B 1 257 ? -3.332 4.676 7.633 1 97.56 257 GLU B C 1
ATOM 4780 O O . GLU B 1 257 ? -2.436 4.305 6.875 1 97.56 257 GLU B O 1
ATOM 4785 N N . SER B 1 258 ? -3.963 5.785 7.531 1 98 258 SER B N 1
ATOM 4786 C CA . SER B 1 258 ? -3.604 6.746 6.492 1 98 258 SER B CA 1
ATOM 4787 C C . SER B 1 258 ? -2.135 7.145 6.59 1 98 258 SER B C 1
ATOM 4789 O O . SER B 1 258 ? -1.463 7.309 5.57 1 98 258 SER B O 1
ATOM 4791 N N . CYS B 1 259 ? -1.606 7.215 7.77 1 98.19 259 CYS B N 1
ATOM 4792 C CA . CYS B 1 259 ? -0.221 7.625 7.973 1 98.19 259 CYS B CA 1
ATOM 4793 C C . CYS B 1 259 ? 0.74 6.516 7.555 1 98.19 259 CYS B C 1
ATOM 4795 O O . CYS B 1 259 ? 1.938 6.758 7.398 1 98.19 259 CYS B O 1
ATOM 4797 N N . GLY B 1 260 ? 0.272 5.324 7.445 1 98.19 260 GLY B N 1
ATOM 4798 C CA . GLY B 1 260 ? 1.085 4.176 7.078 1 98.19 260 GLY B CA 1
ATOM 4799 C C . GLY B 1 260 ? 1.018 3.842 5.602 1 98.19 260 GLY B C 1
ATOM 4800 O O . GLY B 1 260 ? 1.6 4.547 4.773 1 98.19 260 GLY B O 1
ATOM 4801 N N . VAL B 1 261 ? 0.199 2.881 5.281 1 98.5 261 VAL B N 1
ATOM 4802 C CA . VAL B 1 261 ? 0.187 2.297 3.945 1 98.5 261 VAL B CA 1
ATOM 4803 C C . VAL B 1 261 ? -0.324 3.324 2.938 1 98.5 261 VAL B C 1
ATOM 4805 O O . VAL B 1 261 ? 0.2 3.426 1.825 1 98.5 261 VAL B O 1
ATOM 4808 N N . ALA B 1 262 ? -1.388 4.082 3.312 1 98.25 262 ALA B N 1
ATOM 4809 C CA . ALA B 1 262 ? -1.959 5.039 2.365 1 98.25 262 ALA B CA 1
ATOM 4810 C C . ALA B 1 262 ? -0.948 6.121 2.002 1 98.25 262 ALA B C 1
ATOM 4812 O O . ALA B 1 262 ? -0.799 6.473 0.828 1 98.25 262 ALA B O 1
ATOM 4813 N N . ASP B 1 263 ? -0.295 6.641 3.035 1 98.31 263 ASP B N 1
ATOM 4814 C CA . ASP B 1 263 ? 0.692 7.691 2.799 1 98.31 263 ASP B CA 1
ATOM 4815 C C . ASP B 1 263 ? 1.882 7.156 2.004 1 98.31 263 ASP B C 1
ATOM 4817 O O . ASP B 1 263 ? 2.439 7.867 1.164 1 98.31 263 ASP B O 1
ATOM 4821 N N . LEU B 1 264 ? 2.277 5.941 2.27 1 98.44 264 LEU B N 1
ATOM 4822 C CA . LEU B 1 264 ? 3.359 5.305 1.525 1 98.44 264 LEU B CA 1
ATOM 4823 C C . LEU B 1 264 ? 3 5.172 0.05 1 98.44 264 LEU B C 1
ATOM 4825 O O . LEU B 1 264 ? 3.805 5.508 -0.822 1 98.44 264 LEU B O 1
ATOM 4829 N N . ILE B 1 265 ? 1.775 4.73 -0.227 1 97.44 265 ILE B N 1
ATOM 4830 C CA . ILE B 1 265 ? 1.304 4.555 -1.597 1 97.44 265 ILE B CA 1
ATOM 4831 C C . ILE B 1 265 ? 1.294 5.902 -2.316 1 97.44 265 ILE B C 1
ATOM 4833 O O . ILE B 1 265 ? 1.819 6.023 -3.424 1 97.44 265 ILE B O 1
ATOM 4837 N N . THR B 1 266 ? 0.742 6.906 -1.688 1 96.62 266 THR B N 1
ATOM 4838 C CA . THR B 1 266 ? 0.649 8.234 -2.279 1 96.62 266 THR B CA 1
ATOM 4839 C C . THR B 1 266 ? 2.037 8.781 -2.607 1 96.62 266 THR B C 1
ATOM 4841 O O . THR B 1 266 ? 2.256 9.328 -3.689 1 96.62 266 THR B O 1
ATOM 4844 N N . THR B 1 267 ? 2.963 8.609 -1.689 1 97.12 267 THR B N 1
ATOM 4845 C CA . THR B 1 267 ? 4.312 9.148 -1.83 1 97.12 267 THR B CA 1
ATOM 4846 C C . THR B 1 267 ? 5.082 8.406 -2.918 1 97.12 267 THR B C 1
ATOM 4848 O O . THR B 1 267 ? 5.852 9.008 -3.666 1 97.12 267 THR B O 1
ATOM 4851 N N . CYS B 1 268 ? 4.883 7.129 -3.064 1 97.19 268 CYS B N 1
ATOM 4852 C CA . CYS B 1 268 ? 5.574 6.316 -4.062 1 97.19 268 CYS B CA 1
ATOM 4853 C C . CYS B 1 268 ? 4.953 6.5 -5.441 1 97.19 268 CYS B C 1
ATOM 4855 O O . CYS B 1 268 ? 5.578 6.188 -6.453 1 97.19 268 CYS B O 1
ATOM 4857 N N . ALA B 1 269 ? 3.672 6.941 -5.496 1 91.12 269 ALA B N 1
ATOM 4858 C CA . ALA B 1 269 ? 2.977 7.109 -6.77 1 91.12 269 ALA B CA 1
ATOM 4859 C C . ALA B 1 269 ? 3.324 8.453 -7.41 1 91.12 269 ALA B C 1
ATOM 4861 O O . ALA B 1 269 ? 3.514 8.539 -8.625 1 91.12 269 ALA B O 1
ATOM 4862 N N . GLY B 1 270 ? 3.426 9.555 -6.617 1 85.31 270 GLY B N 1
ATOM 4863 C CA . GLY B 1 270 ? 3.557 10.844 -7.27 1 85.31 270 GLY B CA 1
ATOM 4864 C C . GLY B 1 270 ? 4.43 11.82 -6.5 1 85.31 270 GLY B C 1
ATOM 4865 O O . GLY B 1 270 ? 4.543 12.984 -6.871 1 85.31 270 GLY B O 1
ATOM 4866 N N . GLY B 1 271 ? 5.121 11.469 -5.59 1 89.31 271 GLY B N 1
ATOM 4867 C CA . GLY B 1 271 ? 5.871 12.391 -4.75 1 89.31 271 GLY B CA 1
ATOM 4868 C C . GLY B 1 271 ? 7.18 12.836 -5.375 1 89.31 271 GLY B C 1
ATOM 4869 O O . GLY B 1 271 ? 7.684 12.188 -6.297 1 89.31 271 GLY B O 1
ATOM 4870 N N . ARG B 1 272 ? 7.73 13.906 -4.93 1 93.31 272 ARG B N 1
ATOM 4871 C CA . ARG B 1 272 ? 8.977 14.477 -5.422 1 93.31 272 ARG B CA 1
ATOM 4872 C C . ARG B 1 272 ? 10.148 13.523 -5.184 1 93.31 272 ARG B C 1
ATOM 4874 O O . ARG B 1 272 ? 11.078 13.461 -5.984 1 93.31 272 ARG B O 1
ATOM 4881 N N . ASN B 1 273 ? 10.078 12.766 -4.082 1 96.38 273 ASN B N 1
ATOM 4882 C CA . ASN B 1 273 ? 11.156 11.828 -3.781 1 96.38 273 ASN B CA 1
ATOM 4883 C C . ASN B 1 273 ? 11.297 10.766 -4.867 1 96.38 273 ASN B C 1
ATOM 4885 O O . ASN B 1 273 ? 12.406 10.469 -5.316 1 96.38 273 ASN B O 1
ATOM 4889 N N . ARG B 1 274 ? 10.188 10.203 -5.277 1 97.19 274 ARG B N 1
ATOM 4890 C CA . ARG B 1 274 ? 10.188 9.195 -6.332 1 97.19 274 ARG B CA 1
ATOM 4891 C C . ARG B 1 274 ? 10.656 9.781 -7.656 1 97.19 274 ARG B C 1
ATOM 4893 O O . ARG B 1 274 ? 11.516 9.203 -8.328 1 97.19 274 ARG B O 1
ATOM 4900 N N . LYS B 1 275 ? 10.156 10.977 -8.062 1 96.88 275 LYS B N 1
ATOM 4901 C CA . LYS B 1 275 ? 10.461 11.602 -9.344 1 96.88 275 LYS B CA 1
ATOM 4902 C C . LYS B 1 275 ? 11.938 11.961 -9.445 1 96.88 275 LYS B C 1
ATOM 4904 O O . LYS B 1 275 ? 12.578 11.703 -10.469 1 96.88 275 LYS B O 1
ATOM 4909 N N . VAL B 1 276 ? 12.469 12.555 -8.391 1 97.5 276 VAL B N 1
ATOM 4910 C CA . VAL B 1 276 ? 13.859 12.992 -8.375 1 97.5 276 VAL B CA 1
ATOM 4911 C C . VAL B 1 276 ? 14.789 11.781 -8.391 1 97.5 276 VAL B C 1
ATOM 4913 O O . VAL B 1 276 ? 15.812 11.789 -9.078 1 97.5 276 VAL B O 1
ATOM 4916 N N . ALA B 1 277 ? 14.391 10.758 -7.652 1 98 277 ALA B N 1
ATOM 4917 C CA . ALA B 1 277 ? 15.203 9.547 -7.633 1 98 277 ALA B CA 1
ATOM 4918 C C . ALA B 1 277 ? 15.242 8.891 -9.016 1 98 277 ALA B C 1
ATOM 4920 O O . ALA B 1 277 ? 16.281 8.391 -9.438 1 98 277 ALA B O 1
ATOM 4921 N N . ALA B 1 278 ? 14.141 8.867 -9.719 1 98.31 278 ALA B N 1
ATOM 4922 C CA . ALA B 1 278 ? 14.117 8.328 -11.078 1 98.31 278 ALA B CA 1
ATOM 4923 C C . ALA B 1 278 ? 15.039 9.117 -11.992 1 98.31 278 ALA B C 1
ATOM 4925 O O . ALA B 1 278 ? 15.797 8.531 -12.773 1 98.31 278 ALA B O 1
ATOM 4926 N N . ALA B 1 279 ? 14.969 10.438 -11.875 1 98 279 ALA B N 1
ATOM 4927 C CA . ALA B 1 279 ? 15.812 11.312 -12.688 1 98 279 ALA B CA 1
ATOM 4928 C C . ALA B 1 279 ? 17.281 11.117 -12.352 1 98 279 ALA B C 1
ATOM 4930 O O . ALA B 1 279 ? 18.141 11.141 -13.242 1 98 279 ALA B O 1
ATOM 4931 N N . PHE B 1 280 ? 17.562 10.945 -11.102 1 98.19 280 PHE B N 1
ATOM 4932 C CA . PHE B 1 280 ? 18.906 10.688 -10.617 1 98.19 280 PHE B CA 1
ATOM 4933 C C . PHE B 1 280 ? 19.516 9.469 -11.305 1 98.19 280 PHE B C 1
ATOM 4935 O O . PHE B 1 280 ? 20.625 9.539 -11.836 1 98.19 280 PHE B O 1
ATOM 4942 N N . ILE B 1 281 ? 18.75 8.414 -11.414 1 98.12 281 ILE B N 1
ATOM 4943 C CA . ILE B 1 281 ? 19.203 7.176 -12.031 1 98.12 281 ILE B CA 1
ATOM 4944 C C . ILE B 1 281 ? 19.344 7.371 -13.539 1 98.12 281 ILE B C 1
ATOM 4946 O O . ILE B 1 281 ? 20.359 6.98 -14.125 1 98.12 281 ILE B O 1
ATOM 4950 N N . LYS B 1 282 ? 18.469 8.008 -14.195 1 97.69 282 LYS B N 1
ATOM 4951 C CA . LYS B 1 282 ? 18.422 8.156 -15.648 1 97.69 282 LYS B CA 1
ATOM 4952 C C . LYS B 1 282 ? 19.531 9.078 -16.141 1 97.69 282 LYS B C 1
ATOM 4954 O O . LYS B 1 282 ? 20.078 8.867 -17.234 1 97.69 282 LYS B O 1
ATOM 4959 N N . SER B 1 283 ? 19.906 10.039 -15.383 1 96.56 283 SER B N 1
ATOM 4960 C CA . SER B 1 283 ? 20.812 11.086 -15.836 1 96.56 283 SER B CA 1
ATOM 4961 C C . SER B 1 283 ? 22.266 10.703 -15.594 1 96.56 283 SER B C 1
ATOM 4963 O O . SER B 1 283 ? 23.156 11.172 -16.297 1 96.56 283 SER B O 1
ATOM 4965 N N . GLY B 1 284 ? 22.5 9.969 -14.477 1 94.44 284 GLY B N 1
ATOM 4966 C CA . GLY B 1 284 ? 23.859 9.68 -14.062 1 94.44 284 GLY B CA 1
ATOM 4967 C C . GLY B 1 284 ? 24.5 10.82 -13.297 1 94.44 284 GLY B C 1
ATOM 4968 O O . GLY B 1 284 ? 25.672 10.719 -12.891 1 94.44 284 GLY B O 1
ATOM 4969 N N . LYS B 1 285 ? 23.75 11.828 -13.109 1 95.5 285 LYS B N 1
ATOM 4970 C CA . LYS B 1 285 ? 24.25 12.969 -12.344 1 95.5 285 LYS B CA 1
ATOM 4971 C C . LYS B 1 285 ? 24.172 12.695 -10.844 1 95.5 285 LYS B C 1
ATOM 4973 O O . LYS B 1 285 ? 23.531 11.734 -10.414 1 95.5 285 LYS B O 1
ATOM 4978 N N . SER B 1 286 ? 24.812 13.531 -10.117 1 95.25 286 SER B N 1
ATOM 4979 C CA . SER B 1 286 ? 24.719 13.406 -8.672 1 95.25 286 SER B CA 1
ATOM 4980 C C . SER B 1 286 ? 23.344 13.859 -8.164 1 95.25 286 SER B C 1
ATOM 4982 O O . SER B 1 286 ? 22.641 14.602 -8.852 1 95.25 286 SER B O 1
ATOM 4984 N N . ILE B 1 287 ? 23 13.406 -7 1 95.38 287 ILE B N 1
ATOM 4985 C CA . ILE B 1 287 ? 21.703 13.766 -6.43 1 95.38 287 ILE B CA 1
ATOM 4986 C C . ILE B 1 287 ? 21.641 15.266 -6.188 1 95.38 287 ILE B C 1
ATOM 4988 O O . ILE B 1 287 ? 20.578 15.891 -6.352 1 95.38 287 ILE B O 1
ATOM 4992 N N . GLU B 1 288 ? 22.734 15.867 -5.801 1 94.19 288 GLU B N 1
ATOM 4993 C CA . GLU B 1 288 ? 22.812 17.312 -5.57 1 94.19 288 GLU B CA 1
ATOM 4994 C C . GLU B 1 288 ? 22.5 18.094 -6.848 1 94.19 288 GLU B C 1
ATOM 4996 O O . GLU B 1 288 ? 21.797 19.094 -6.812 1 94.19 288 GLU B O 1
ATOM 5001 N N . GLU B 1 289 ? 23.031 17.641 -7.906 1 95.81 289 GLU B N 1
ATOM 5002 C CA . GLU B 1 289 ? 22.797 18.281 -9.195 1 95.81 289 GLU B CA 1
ATOM 5003 C C . GLU B 1 289 ? 21.328 18.203 -9.586 1 95.81 289 GLU B C 1
ATOM 5005 O O . GLU B 1 289 ? 20.75 19.172 -10.078 1 95.81 289 GLU B O 1
ATOM 5010 N N . ILE B 1 290 ? 20.781 17.031 -9.359 1 95.94 290 ILE B N 1
ATOM 5011 C CA . ILE B 1 290 ? 19.375 16.844 -9.75 1 95.94 290 ILE B CA 1
ATOM 5012 C C . ILE B 1 290 ? 18.484 17.688 -8.859 1 95.94 290 ILE B C 1
ATOM 5014 O O . ILE B 1 290 ? 17.484 18.25 -9.336 1 95.94 290 ILE B O 1
ATOM 5018 N N . GLU B 1 291 ? 18.734 17.75 -7.539 1 94.38 291 GLU B N 1
ATOM 5019 C CA . GLU B 1 291 ? 17.984 18.609 -6.629 1 94.38 291 GLU B CA 1
ATOM 5020 C C . GLU B 1 291 ? 18.062 20.062 -7.074 1 94.38 291 GLU B C 1
ATOM 5022 O O . GLU B 1 291 ? 17.062 20.781 -7.012 1 94.38 291 GLU B O 1
ATOM 5027 N N . LYS B 1 292 ? 19.219 20.531 -7.48 1 94 292 LYS B N 1
ATOM 5028 C CA . LYS B 1 292 ? 19.391 21.891 -7.984 1 94 292 LYS B CA 1
ATOM 5029 C C . LYS B 1 292 ? 18.531 22.125 -9.227 1 94 292 LYS B C 1
ATOM 5031 O O . LYS B 1 292 ? 17.891 23.172 -9.359 1 94 292 LYS B O 1
ATOM 5036 N N . GLU B 1 293 ? 18.5 21.188 -10.117 1 94.88 293 GLU B N 1
ATOM 5037 C CA . GLU B 1 293 ? 17.812 21.312 -11.398 1 94.88 293 GLU B CA 1
ATOM 5038 C C . GLU B 1 293 ? 16.297 21.219 -11.227 1 94.88 293 GLU B C 1
ATOM 5040 O O . GLU B 1 293 ? 15.547 21.953 -11.867 1 94.88 293 GLU B O 1
ATOM 5045 N N . MET B 1 294 ? 15.906 20.312 -10.352 1 94.5 294 MET B N 1
ATOM 5046 C CA . MET B 1 294 ? 14.484 19.984 -10.312 1 94.5 294 MET B CA 1
ATOM 5047 C C . MET B 1 294 ? 13.797 20.688 -9.141 1 94.5 294 MET B C 1
ATOM 5049 O O . MET B 1 294 ? 12.578 20.859 -9.141 1 94.5 294 MET B O 1
ATOM 5053 N N . LEU B 1 295 ? 14.531 21.078 -8.109 1 91.38 295 LEU B N 1
ATOM 5054 C CA . LEU B 1 295 ? 13.914 21.609 -6.902 1 91.38 295 LEU B CA 1
ATOM 5055 C C . LEU B 1 295 ? 14.516 22.969 -6.551 1 91.38 295 LEU B C 1
ATOM 5057 O O . LEU B 1 295 ? 14.414 23.422 -5.406 1 91.38 295 LEU B O 1
ATOM 5061 N N . ASN B 1 296 ? 15.133 23.578 -7.469 1 88.62 296 ASN B N 1
ATOM 5062 C CA . ASN B 1 296 ? 15.742 24.891 -7.281 1 88.62 296 ASN B CA 1
ATOM 5063 C C . ASN B 1 296 ? 16.672 24.906 -6.074 1 88.62 296 ASN B C 1
ATOM 5065 O O . ASN B 1 296 ? 16.656 25.844 -5.285 1 88.62 296 ASN B O 1
ATOM 5069 N N . GLY B 1 297 ? 17.328 23.797 -5.859 1 82.56 297 GLY B N 1
ATOM 5070 C CA . GLY B 1 297 ? 18.344 23.734 -4.836 1 82.56 297 GLY B CA 1
ATOM 5071 C C . GLY B 1 297 ? 17.828 23.25 -3.496 1 82.56 297 GLY B C 1
ATOM 5072 O O . GLY B 1 297 ? 18.594 23.016 -2.566 1 82.56 297 GLY B O 1
ATOM 5073 N N . GLN B 1 298 ? 16.562 23.047 -3.402 1 83.44 298 GLN B N 1
ATOM 5074 C CA . GLN B 1 298 ? 16.016 22.5 -2.172 1 83.44 298 GLN B CA 1
ATOM 5075 C C . GLN B 1 298 ? 16.328 21 -2.057 1 83.44 298 GLN B C 1
ATOM 5077 O O . GLN B 1 298 ? 16.328 20.281 -3.059 1 83.44 298 GLN B O 1
ATOM 5082 N N . LYS B 1 299 ? 16.625 20.641 -0.854 1 86.19 299 LYS B N 1
ATOM 5083 C CA . LYS B 1 299 ? 16.922 19.219 -0.614 1 86.19 299 LYS B CA 1
ATOM 5084 C C . LYS B 1 299 ? 15.641 18.406 -0.5 1 86.19 299 LYS B C 1
ATOM 5086 O O . LYS B 1 299 ? 14.617 18.891 -0.014 1 86.19 299 LYS B O 1
ATOM 5091 N N . LEU B 1 300 ? 15.836 17.172 -0.99 1 91.31 300 LEU B N 1
ATOM 5092 C CA . LEU B 1 300 ? 14.742 16.219 -0.796 1 91.31 300 LEU B CA 1
ATOM 5093 C C . LEU B 1 300 ? 14.703 15.727 0.648 1 91.31 300 LEU B C 1
ATOM 5095 O O . LEU B 1 300 ? 15.75 15.484 1.26 1 91.31 300 LEU B O 1
ATOM 5099 N N . GLN B 1 301 ? 13.523 15.602 1.157 1 90.44 301 GLN B N 1
ATOM 5100 C CA . GLN B 1 301 ? 13.375 15.031 2.492 1 90.44 301 GLN B CA 1
ATOM 5101 C C . GLN B 1 301 ? 13.852 13.586 2.535 1 90.44 301 GLN B C 1
ATOM 5103 O O . GLN B 1 301 ? 14.438 13.148 3.529 1 90.44 301 GLN B O 1
ATOM 5108 N N . GLY B 1 302 ? 13.586 12.828 1.473 1 95.44 302 GLY B N 1
ATOM 5109 C CA . GLY B 1 302 ? 13.969 11.422 1.411 1 95.44 302 GLY B CA 1
ATOM 5110 C C . GLY B 1 302 ? 15.469 11.211 1.488 1 95.44 302 GLY B C 1
ATOM 5111 O O . GLY B 1 302 ? 15.938 10.297 2.17 1 95.44 302 GLY B O 1
ATOM 5112 N N . THR B 1 303 ? 16.219 12.039 0.77 1 96.12 303 THR B N 1
ATOM 5113 C CA . THR B 1 303 ? 17.672 11.883 0.769 1 96.12 303 THR B CA 1
ATOM 5114 C C . THR B 1 303 ? 18.25 12.219 2.141 1 96.12 303 THR B C 1
ATOM 5116 O O . THR B 1 303 ? 19.094 11.477 2.66 1 96.12 303 THR B O 1
ATOM 5119 N N . THR B 1 304 ? 17.766 13.281 2.744 1 94.12 304 THR B N 1
ATOM 5120 C CA . THR B 1 304 ? 18.234 13.664 4.07 1 94.12 304 THR B CA 1
ATOM 5121 C C . THR B 1 304 ? 17.891 12.586 5.098 1 94.12 304 THR B C 1
ATOM 5123 O O . THR B 1 304 ? 18.75 12.172 5.883 1 94.12 304 THR B O 1
ATOM 5126 N N . THR B 1 305 ? 16.688 12.109 5.094 1 96.5 305 THR B N 1
ATOM 5127 C CA . THR B 1 305 ? 16.25 11.078 6.027 1 96.5 305 THR B CA 1
ATOM 5128 C C . THR B 1 305 ? 17.047 9.789 5.812 1 96.5 305 THR B C 1
ATOM 5130 O O . THR B 1 305 ? 17.391 9.102 6.773 1 96.5 305 THR B O 1
ATOM 5133 N N . SER B 1 306 ? 17.281 9.461 4.547 1 97.88 306 SER B N 1
ATOM 5134 C CA . SER B 1 306 ? 18.047 8.258 4.238 1 97.88 306 SER B CA 1
ATOM 5135 C C . SER B 1 306 ? 19.438 8.32 4.859 1 97.88 306 SER B C 1
ATOM 5137 O O . SER B 1 306 ? 19.938 7.328 5.402 1 97.88 306 SER B O 1
ATOM 5139 N N . GLN B 1 307 ? 20.047 9.492 4.801 1 97.06 307 GLN B N 1
ATOM 5140 C CA . GLN B 1 307 ? 21.375 9.688 5.395 1 97.06 307 GLN B CA 1
ATOM 5141 C C . GLN B 1 307 ? 21.312 9.523 6.914 1 97.06 307 GLN B C 1
ATOM 5143 O O . GLN B 1 307 ? 22.156 8.836 7.5 1 97.06 307 GLN B O 1
ATOM 5148 N N . GLU B 1 308 ? 20.391 10.141 7.543 1 97.12 308 GLU B N 1
ATOM 5149 C CA . GLU B 1 308 ? 20.234 10.094 8.992 1 97.12 308 GLU B CA 1
ATOM 5150 C C . GLU B 1 308 ? 19.953 8.672 9.477 1 97.12 308 GLU B C 1
ATOM 5152 O O . GLU B 1 308 ? 20.531 8.219 10.461 1 97.12 308 GLU B O 1
ATOM 5157 N N . VAL B 1 309 ? 19.078 7.969 8.781 1 98.19 309 VAL B N 1
ATOM 5158 C CA . VAL B 1 309 ? 18.703 6.598 9.133 1 98.19 309 VAL B CA 1
ATOM 5159 C C . VAL B 1 309 ? 19.922 5.688 8.992 1 98.19 309 VAL B C 1
ATOM 5161 O O . VAL B 1 309 ? 20.188 4.852 9.859 1 98.19 309 VAL B O 1
ATOM 5164 N N . TYR B 1 310 ? 20.688 5.871 7.945 1 98.25 310 TYR B N 1
ATOM 5165 C CA . TYR B 1 310 ? 21.875 5.047 7.738 1 98.25 310 TYR B CA 1
ATOM 5166 C C . TYR B 1 310 ? 22.891 5.25 8.859 1 98.25 310 TYR B C 1
ATOM 5168 O O . TYR B 1 310 ? 23.438 4.285 9.391 1 98.25 310 TYR B O 1
ATOM 5176 N N . HIS B 1 311 ? 23.172 6.531 9.156 1 97.94 311 HIS B N 1
ATOM 5177 C CA . HIS B 1 311 ? 24.125 6.82 10.219 1 97.94 311 HIS B CA 1
ATOM 5178 C C . HIS B 1 311 ? 23.641 6.27 11.555 1 97.94 311 HIS B C 1
ATOM 5180 O O . HIS B 1 311 ? 24.438 5.727 12.328 1 97.94 311 HIS B O 1
ATOM 5186 N N . PHE B 1 312 ? 22.391 6.387 11.828 1 98.38 312 PHE B N 1
ATOM 5187 C CA . PHE B 1 312 ? 21.781 5.852 13.031 1 98.38 312 PHE B CA 1
ATOM 5188 C C . PHE B 1 312 ? 21.953 4.34 13.109 1 98.38 312 PHE B C 1
ATOM 5190 O O . PHE B 1 312 ? 22.375 3.814 14.148 1 98.38 312 PHE B O 1
ATOM 5197 N N . LEU B 1 313 ? 21.625 3.623 12 1 98.56 313 LEU B N 1
ATOM 5198 C CA . LEU B 1 313 ? 21.75 2.17 11.93 1 98.56 313 LEU B CA 1
ATOM 5199 C C . LEU B 1 313 ? 23.203 1.736 12.008 1 98.56 313 LEU B C 1
ATOM 5201 O O . LEU B 1 313 ? 23.531 0.75 12.672 1 98.56 313 LEU B O 1
ATOM 5205 N N . SER B 1 314 ? 24.094 2.496 11.312 1 97.94 314 SER B N 1
ATOM 5206 C CA . SER B 1 314 ? 25.516 2.174 11.297 1 97.94 314 SER B CA 1
ATOM 5207 C C . SER B 1 314 ? 26.125 2.275 12.688 1 97.94 314 SER B C 1
ATOM 5209 O O . SER B 1 314 ? 26.922 1.424 13.078 1 97.94 314 SER B O 1
ATOM 5211 N N . ALA B 1 315 ? 25.766 3.256 13.391 1 97.75 315 ALA B N 1
ATOM 5212 C CA . ALA B 1 315 ? 26.266 3.473 14.742 1 97.75 315 ALA B CA 1
ATOM 5213 C C . ALA B 1 315 ? 25.844 2.338 15.672 1 97.75 315 ALA B C 1
ATOM 5215 O O . ALA B 1 315 ? 26.453 2.139 16.734 1 97.75 315 ALA B O 1
ATOM 5216 N N . ARG B 1 316 ? 24.938 1.564 15.312 1 97.75 316 ARG B N 1
ATOM 5217 C CA . ARG B 1 316 ? 24.406 0.48 16.141 1 97.75 316 ARG B CA 1
ATOM 5218 C C . ARG B 1 316 ? 24.703 -0.877 15.508 1 97.75 316 ARG B C 1
ATOM 5220 O O . ARG B 1 316 ? 24.203 -1.905 15.977 1 97.75 316 ARG B O 1
ATOM 5227 N N . ASN B 1 317 ? 25.406 -0.894 14.406 1 98.19 317 ASN B N 1
ATOM 5228 C CA . ASN B 1 317 ? 25.75 -2.1 13.664 1 98.19 317 ASN B CA 1
ATOM 5229 C C . ASN B 1 317 ? 24.516 -2.869 13.234 1 98.19 317 ASN B C 1
ATOM 5231 O O . ASN B 1 317 ? 24.438 -4.09 13.391 1 98.19 317 ASN B O 1
ATOM 5235 N N . MET B 1 318 ? 23.5 -2.133 12.711 1 98.19 318 MET B N 1
ATOM 5236 C CA . MET B 1 318 ? 22.234 -2.787 12.398 1 98.19 318 MET B CA 1
ATOM 5237 C C . MET B 1 318 ? 21.844 -2.547 10.945 1 98.19 318 MET B C 1
ATOM 5239 O O . MET B 1 318 ? 20.703 -2.77 10.562 1 98.19 318 MET B O 1
ATOM 5243 N N . THR B 1 319 ? 22.766 -2.119 10.078 1 97.94 319 THR B N 1
ATOM 5244 C CA . THR B 1 319 ? 22.469 -1.858 8.68 1 97.94 319 THR B CA 1
ATOM 5245 C C . THR B 1 319 ? 22 -3.131 7.977 1 97.94 319 THR B C 1
ATOM 5247 O O . THR B 1 319 ? 21.125 -3.082 7.109 1 97.94 319 THR B O 1
ATOM 5250 N N . GLN B 1 320 ? 22.453 -4.32 8.375 1 96.12 320 GLN B N 1
ATOM 5251 C CA . GLN B 1 320 ? 22.109 -5.59 7.746 1 96.12 320 GLN B CA 1
ATOM 5252 C C . GLN B 1 320 ? 20.672 -5.977 8.055 1 96.12 320 GLN B C 1
ATOM 5254 O O . GLN B 1 320 ? 20.062 -6.758 7.316 1 96.12 320 GLN B O 1
ATOM 5259 N N . GLU B 1 321 ? 20.156 -5.422 9.125 1 97.25 321 GLU B N 1
ATOM 5260 C CA . GLU B 1 321 ? 18.781 -5.723 9.531 1 97.25 321 GLU B CA 1
ATOM 5261 C C . GLU B 1 321 ? 17.781 -4.914 8.719 1 97.25 321 GLU B C 1
ATOM 5263 O O . GLU B 1 321 ? 16.578 -5.219 8.719 1 97.25 321 GLU B O 1
ATOM 5268 N N . PHE B 1 322 ? 18.234 -3.924 8.016 1 98.12 322 PHE B N 1
ATOM 5269 C CA . PHE B 1 322 ? 17.406 -3.053 7.191 1 98.12 322 PHE B CA 1
ATOM 5270 C C . PHE B 1 322 ? 18.016 -2.895 5.801 1 98.12 322 PHE B C 1
ATOM 5272 O O . PHE B 1 322 ? 18.438 -1.799 5.422 1 98.12 322 PHE B O 1
ATOM 5279 N N . PRO B 1 323 ? 17.969 -3.977 5.047 1 97.56 323 PRO B N 1
ATOM 5280 C CA . PRO B 1 323 ? 18.719 -4.039 3.789 1 97.56 323 PRO B CA 1
ATOM 5281 C C . PRO B 1 323 ? 18.219 -3.033 2.754 1 97.56 323 PRO B C 1
ATOM 5283 O O . PRO B 1 323 ? 19.016 -2.465 2.006 1 97.56 323 PRO B O 1
ATOM 5286 N N . LEU B 1 324 ? 16.953 -2.797 2.652 1 98.31 324 LEU B N 1
ATOM 5287 C CA . LEU B 1 324 ? 16.453 -1.883 1.632 1 98.31 324 LEU B CA 1
ATOM 5288 C C . LEU B 1 324 ? 16.875 -0.451 1.925 1 98.31 324 LEU B C 1
ATOM 5290 O O . LEU B 1 324 ? 17.391 0.239 1.043 1 98.31 324 LEU B O 1
ATOM 5294 N N . MET B 1 325 ? 16.656 0.013 3.193 1 98.5 325 MET B N 1
ATOM 5295 C CA . MET B 1 325 ? 17.047 1.371 3.564 1 98.5 325 MET B CA 1
ATOM 5296 C C . MET B 1 325 ? 18.547 1.58 3.385 1 98.5 325 MET B C 1
ATOM 5298 O O . MET B 1 325 ? 18.984 2.643 2.938 1 98.5 325 MET B O 1
ATOM 5302 N N . THR B 1 326 ? 19.281 0.535 3.715 1 98.5 326 THR B N 1
ATOM 5303 C CA . THR B 1 326 ? 20.719 0.592 3.553 1 98.5 326 THR B CA 1
ATOM 5304 C C . THR B 1 326 ? 21.094 0.685 2.076 1 98.5 326 THR B C 1
ATOM 5306 O O . THR B 1 326 ? 21.938 1.506 1.693 1 98.5 326 THR B O 1
ATOM 5309 N N . ALA B 1 327 ? 20.453 -0.132 1.247 1 98.5 327 ALA B N 1
ATOM 5310 C CA . ALA B 1 327 ? 20.75 -0.135 -0.186 1 98.5 327 ALA B CA 1
ATOM 5311 C C . ALA B 1 327 ? 20.422 1.217 -0.813 1 98.5 327 ALA B C 1
ATOM 5313 O O . ALA B 1 327 ? 21.172 1.713 -1.658 1 98.5 327 ALA B O 1
ATOM 5314 N N . ILE B 1 328 ? 19.359 1.828 -0.406 1 98.62 328 ILE B N 1
ATOM 5315 C CA . ILE B 1 328 ? 18.953 3.115 -0.953 1 98.62 328 ILE B CA 1
ATOM 5316 C C . ILE B 1 328 ? 20 4.172 -0.643 1 98.62 328 ILE B C 1
ATOM 5318 O O . ILE B 1 328 ? 20.406 4.93 -1.526 1 98.62 328 ILE B O 1
ATOM 5322 N N . TYR B 1 329 ? 20.469 4.195 0.59 1 98.44 329 TYR B N 1
ATOM 5323 C CA . TYR B 1 329 ? 21.516 5.133 0.972 1 98.44 329 TYR B CA 1
ATOM 5324 C C . TYR B 1 329 ? 22.781 4.922 0.133 1 98.44 329 TYR B C 1
ATOM 5326 O O . TYR B 1 329 ? 23.359 5.887 -0.371 1 98.44 329 TYR B O 1
ATOM 5334 N N . ARG B 1 330 ? 23.172 3.721 -0.025 1 98.31 330 ARG B N 1
ATOM 5335 C CA . ARG B 1 330 ? 24.422 3.412 -0.717 1 98.31 330 ARG B CA 1
ATOM 5336 C C . ARG B 1 330 ? 24.328 3.783 -2.193 1 98.31 330 ARG B C 1
ATOM 5338 O O . ARG B 1 330 ? 25.312 4.23 -2.785 1 98.31 330 ARG B O 1
ATOM 5345 N N . VAL B 1 331 ? 23.141 3.568 -2.801 1 98.19 331 VAL B N 1
ATOM 5346 C CA . VAL B 1 331 ? 22.938 3.951 -4.195 1 98.19 331 VAL B CA 1
ATOM 5347 C C . VAL B 1 331 ? 23.062 5.469 -4.34 1 98.19 331 VAL B C 1
ATOM 5349 O O . VAL B 1 331 ? 23.734 5.965 -5.242 1 98.19 331 VAL B O 1
ATOM 5352 N N . ILE B 1 332 ? 22.5 6.199 -3.41 1 97.62 332 ILE B N 1
ATOM 5353 C CA . ILE B 1 332 ? 22.375 7.652 -3.52 1 97.62 332 ILE B CA 1
ATOM 5354 C C . ILE B 1 332 ? 23.719 8.305 -3.178 1 97.62 332 ILE B C 1
ATOM 5356 O O . ILE B 1 332 ? 24.141 9.25 -3.84 1 97.62 332 ILE B O 1
ATOM 5360 N N . TYR B 1 333 ? 24.5 7.746 -2.164 1 96.81 333 TYR B N 1
ATOM 5361 C CA . TYR B 1 333 ? 25.594 8.523 -1.608 1 96.81 333 TYR B CA 1
ATOM 5362 C C . TYR B 1 333 ? 26.922 7.812 -1.832 1 96.81 333 TYR B C 1
ATOM 5364 O O . TYR B 1 333 ? 27.984 8.445 -1.795 1 96.81 333 TYR B O 1
ATOM 5372 N N . GLU B 1 334 ? 26.844 6.512 -2.053 1 97.19 334 GLU B N 1
ATOM 5373 C CA . GLU B 1 334 ? 28.109 5.773 -2.123 1 97.19 334 GLU B CA 1
ATOM 5374 C C . GLU B 1 334 ? 28.312 5.16 -3.506 1 97.19 334 GLU B C 1
ATOM 5376 O O . GLU B 1 334 ? 29.094 4.23 -3.668 1 97.19 334 GLU B O 1
ATOM 5381 N N . HIS B 1 335 ? 27.531 5.5 -4.461 1 95.62 335 HIS B N 1
ATOM 5382 C CA . HIS B 1 335 ? 27.672 5.082 -5.852 1 95.62 335 HIS B CA 1
ATOM 5383 C C . HIS B 1 335 ? 27.531 3.57 -5.992 1 95.62 335 HIS B C 1
ATOM 5385 O O . HIS B 1 335 ? 28.188 2.961 -6.84 1 95.62 335 HIS B O 1
ATOM 5391 N N . ALA B 1 336 ? 26.797 2.988 -5.082 1 97.31 336 ALA B N 1
ATOM 5392 C CA . ALA B 1 336 ? 26.469 1.574 -5.266 1 97.31 336 ALA B CA 1
ATOM 5393 C C . ALA B 1 336 ? 25.641 1.358 -6.523 1 97.31 336 ALA B C 1
ATOM 5395 O O . ALA B 1 336 ? 24.906 2.252 -6.945 1 97.31 336 ALA B O 1
ATOM 5396 N N . PRO B 1 337 ? 25.828 0.159 -7.156 1 97.25 337 PRO B N 1
ATOM 5397 C CA . PRO B 1 337 ? 24.969 -0.109 -8.305 1 97.25 337 PRO B CA 1
ATOM 5398 C C . PRO B 1 337 ? 23.484 -0.003 -7.957 1 97.25 337 PRO B C 1
ATOM 5400 O O . PRO B 1 337 ? 23.031 -0.591 -6.973 1 97.25 337 PRO B O 1
ATOM 5403 N N . PRO B 1 338 ? 22.734 0.746 -8.781 1 97.44 338 PRO B N 1
ATOM 5404 C CA . PRO B 1 338 ? 21.312 0.92 -8.477 1 97.44 338 PRO B CA 1
ATOM 5405 C C . PRO B 1 338 ? 20.562 -0.407 -8.383 1 97.44 338 PRO B C 1
ATOM 5407 O O . PRO B 1 338 ? 19.609 -0.525 -7.613 1 97.44 338 PRO B O 1
ATOM 5410 N N . GLU B 1 339 ? 21 -1.443 -9.062 1 96.56 339 GLU B N 1
ATOM 5411 C CA . GLU B 1 339 ? 20.359 -2.758 -9.086 1 96.56 339 GLU B CA 1
ATOM 5412 C C . GLU B 1 339 ? 20.438 -3.428 -7.715 1 96.56 339 GLU B C 1
ATOM 5414 O O . GLU B 1 339 ? 19.6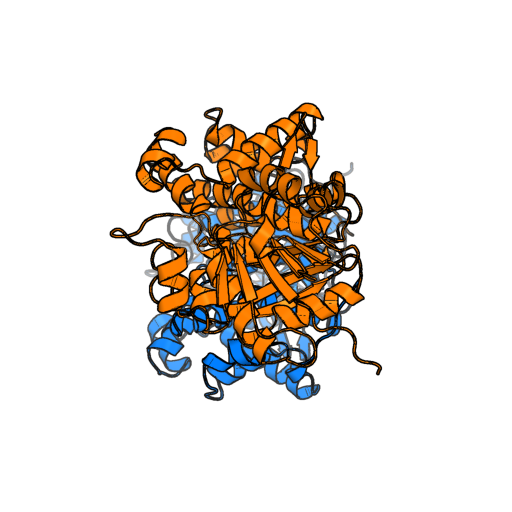88 -4.379 -7.449 1 96.56 339 GLU B O 1
ATOM 5419 N N . SER B 1 340 ? 21.25 -2.924 -6.82 1 95.75 340 SER B N 1
ATOM 5420 C CA . SER B 1 340 ? 21.406 -3.506 -5.492 1 95.75 340 SER B CA 1
ATOM 5421 C C . SER B 1 340 ? 20.109 -3.439 -4.695 1 95.75 340 SER B C 1
ATOM 5423 O O . SER B 1 340 ? 19.906 -4.23 -3.773 1 95.75 340 SER B O 1
ATOM 5425 N N . ILE B 1 341 ? 19.188 -2.533 -5.027 1 95.31 341 ILE B N 1
ATOM 5426 C CA . ILE B 1 341 ? 17.953 -2.357 -4.27 1 95.31 341 ILE B CA 1
ATOM 5427 C C . ILE B 1 341 ? 17.094 -3.621 -4.371 1 95.31 341 ILE B C 1
ATOM 5429 O O . ILE B 1 341 ? 16.359 -3.955 -3.443 1 95.31 341 ILE B O 1
ATOM 5433 N N . ALA B 1 342 ? 17.188 -4.297 -5.52 1 92.94 342 ALA B N 1
ATOM 5434 C CA . ALA B 1 342 ? 16.469 -5.551 -5.719 1 92.94 342 ALA B CA 1
ATOM 5435 C C . ALA B 1 342 ? 17.328 -6.746 -5.32 1 92.94 342 ALA B C 1
ATOM 5437 O O . ALA B 1 342 ? 16.844 -7.695 -4.703 1 92.94 342 ALA B O 1
ATOM 5438 N N . LEU B 1 343 ? 18.625 -6.691 -5.566 1 91.88 343 LEU B N 1
ATOM 5439 C CA . LEU B 1 343 ? 19.547 -7.793 -5.305 1 91.88 343 LEU B CA 1
ATOM 5440 C C . LEU B 1 343 ? 19.656 -8.062 -3.809 1 91.88 343 LEU B C 1
ATOM 5442 O O . LEU B 1 343 ? 19.75 -9.219 -3.389 1 91.88 343 LEU B O 1
ATOM 5446 N N . ASP B 1 344 ? 19.609 -7.027 -3.07 1 90.44 344 ASP B N 1
ATOM 5447 C CA . ASP B 1 344 ? 19.797 -7.156 -1.628 1 90.44 344 ASP B CA 1
ATOM 5448 C C . ASP B 1 344 ? 18.5 -7.605 -0.949 1 90.44 344 ASP B C 1
ATOM 5450 O O . ASP B 1 344 ? 18.516 -8.008 0.217 1 90.44 344 ASP B O 1
ATOM 5454 N N . LEU B 1 345 ? 17.406 -7.59 -1.656 1 91.88 345 LEU B N 1
ATOM 5455 C CA . LEU B 1 345 ? 16.125 -8.023 -1.112 1 91.88 345 LEU B CA 1
ATOM 5456 C C . LEU B 1 345 ? 15.961 -9.531 -1.249 1 91.88 345 LEU B C 1
ATOM 5458 O O . LEU B 1 345 ? 15.094 -10.125 -0.599 1 91.88 345 LEU B O 1
ATOM 5462 N N . ARG B 1 346 ? 16.703 -10.078 -2.094 1 90.94 346 ARG B N 1
ATOM 5463 C CA . ARG B 1 346 ? 16.578 -11.508 -2.354 1 90.94 346 ARG B CA 1
ATOM 5464 C C . ARG B 1 346 ? 16.828 -12.32 -1.085 1 90.94 346 ARG B C 1
ATOM 5466 O O . ARG B 1 346 ? 17.781 -12.062 -0.351 1 90.94 346 ARG B O 1
ATOM 5473 N N . THR B 1 347 ? 15.867 -13.188 -0.821 1 84.12 347 THR B N 1
ATOM 5474 C CA . THR B 1 347 ? 16.016 -14.078 0.327 1 84.12 347 THR B CA 1
ATOM 5475 C C . THR B 1 347 ? 17.078 -15.148 0.051 1 84.12 347 THR B C 1
ATOM 5477 O O . THR B 1 347 ? 17.016 -15.836 -0.969 1 84.12 347 THR B O 1
ATOM 5480 N N . ARG B 1 348 ? 18.062 -15.258 0.974 1 69.81 348 ARG B N 1
ATOM 5481 C CA . ARG B 1 348 ? 19.141 -16.219 0.784 1 69.81 348 ARG B CA 1
ATOM 5482 C C . ARG B 1 348 ? 18.969 -17.422 1.698 1 69.81 348 ARG B C 1
ATOM 5484 O O . ARG B 1 348 ? 19.453 -18.516 1.396 1 69.81 348 ARG B O 1
ATOM 5491 N N . ASN B 1 349 ? 18.281 -17.094 2.816 1 61.88 349 ASN B N 1
ATOM 5492 C CA . ASN B 1 349 ? 18.078 -18.203 3.738 1 61.88 349 ASN B CA 1
ATOM 5493 C C . ASN B 1 349 ? 16.594 -18.406 4.043 1 61.88 349 ASN B C 1
ATOM 5495 O O . ASN B 1 349 ? 15.852 -17.438 4.207 1 61.88 349 ASN B O 1
ATOM 5499 N N . VAL B 1 350 ? 16.188 -19.625 3.863 1 57.97 350 VAL B N 1
ATOM 5500 C CA . VAL B 1 350 ? 14.797 -20.047 3.869 1 57.97 350 VAL B CA 1
ATOM 5501 C C . VAL B 1 350 ? 14.266 -20.062 5.301 1 57.97 350 VAL B C 1
ATOM 5503 O O . VAL B 1 350 ? 14.836 -20.719 6.172 1 57.97 350 VAL B O 1
ATOM 5506 N N . LYS B 1 351 ? 13.633 -19.109 5.863 1 60.16 351 LYS B N 1
ATOM 5507 C CA . LYS B 1 351 ? 12.852 -19.438 7.055 1 60.16 351 LYS B CA 1
ATOM 5508 C C . LYS B 1 351 ? 11.375 -19.641 6.707 1 60.16 351 LYS B C 1
ATOM 5510 O O . LYS B 1 351 ? 10.727 -18.734 6.18 1 60.16 351 LYS B O 1
ATOM 5515 N N . VAL B 1 352 ? 10.867 -20.953 6.695 1 56.81 352 VAL B N 1
ATOM 5516 C CA . VAL B 1 352 ? 9.438 -21.25 6.613 1 56.81 352 VAL B CA 1
ATOM 5517 C C . VAL B 1 352 ? 8.75 -20.844 7.918 1 56.81 352 VAL B C 1
ATOM 5519 O O . VAL B 1 352 ? 9.031 -21.422 8.977 1 56.81 352 VAL B O 1
ATOM 5522 N N . ASP B 1 353 ? 8.094 -19.672 7.992 1 57.69 353 ASP B N 1
ATOM 5523 C CA . ASP B 1 353 ? 7.391 -19.156 9.164 1 57.69 353 ASP B CA 1
ATOM 5524 C C . ASP B 1 353 ? 5.926 -19.594 9.164 1 57.69 353 ASP B C 1
ATOM 5526 O O . ASP B 1 353 ? 5.137 -19.141 8.336 1 57.69 353 ASP B O 1
ATOM 5530 N N . MET B 1 354 ? 5.531 -20.703 9.953 1 58.69 354 MET B N 1
ATOM 5531 C CA . MET B 1 354 ? 4.172 -21.234 10 1 58.69 354 MET B CA 1
ATOM 5532 C C . MET B 1 354 ? 3.318 -20.453 10.992 1 58.69 354 MET B C 1
ATOM 5534 O O . MET B 1 354 ? 2.254 -20.922 11.406 1 58.69 354 MET B O 1
ATOM 5538 N N . GLU B 1 355 ? 3.693 -19.234 11.422 1 54.75 355 GLU B N 1
ATOM 5539 C CA . GLU B 1 355 ? 2.857 -18.562 12.414 1 54.75 355 GLU B CA 1
ATOM 5540 C C . GLU B 1 355 ? 1.878 -17.594 11.75 1 54.75 355 GLU B C 1
ATOM 5542 O O . GLU B 1 355 ? 2.191 -16.984 10.727 1 54.75 355 GLU B O 1
#

Foldseek 3Di:
DPQPDAFAAEEEDCALQSLLLLLLLLVLCVVCVSRHDNAYEYADQWDDDPRDTQQVCCQVVCANCPHQNPFRSHNRYHYDHDLLVRQAPGQEYEYDDAPVCLVVSLLVNAPRHDANHEYEYAYQAWDFDPLDTHDSQVVSCVSRVHHYKYKAFQDDSNCSSVLAADEIEIAGQDVVVVVSVCSSRDDPRYHYDYYHARLLLSLLSHQLLLLLLLLLLCLLVVHDPVQSVLSLVLSLVLSQVVSVVRVPPHDPVSLVHRSHPVNSVSCNPDNPSSNLSSVCSNVVDASQVSCCVPVVRDDDSNLVSLVSVLSSCVVVVNCLVRVLSNLSNCVRPVVPDSCSNRVSSDDDDDDPDPD/DPQPDAFAAEEEDCALQSLLLLLLLLVLCVVCVSRHDNAYEYADQWDDDPRDTQQVCCQVVCDNCPHQNPFRSHNRYHYDHDLLVRQAPGQEYEYDDAPVCLVVSLLVNAPRHDANHEYEYAYQAWDFDPLDTHDSQVVSCVSRVHHYKYKAFQDDSNCSSVLAADEIEIAGQDVVVVVVVCSSRDDPRYHYDYYHARLLLSLLSHQLLLLLLLLLLCVLVVHDPVQSVLSLVLSLVLSQVVSCVRVPPHDPVSLVHRSHPVNSVSCNPDNPSSNLSSVCSNVVDASQVSCCVPVVRDDDSNLVSLVSVLSSCVVVVNCLVRVLSNLSNCVRPVVPDSCSNRVSSDDDDDDPDPD

Secondary structure (DSSP, 8-state):
----PPEEEEEE--SHHHHHHHHHHHHHHHH-TTTEEEEEEEE----EETTEEHHHHHHHHS--TTTSTT----TTEEEES-HHHHHTT-SEEEE---GGGHHHHHHHTTTTS-TT-EEEE----EEEETTEEEEHHHHHHHHH-S-EEEEESS--HHHHHTT--EEEEEE-SSHHHHHHHHHHH--SSEEEEEES-HHHHHHHHHHHHHHHHHHHHHHHTT--HHHHHHHHHHHHHHHHHHHHHHSSS--GGGGGSIIIIIHHHHHHHH-HHHHHHHHHHHH---HHHHHHHHHTTPPPHHHHHHHHHHHHHHTTT-GGGSHHHHHHHHHHHS---TTHHHHTTS--S------/----PPEEEEEE--SHHHHHHHHHHHHHHHH-TTTEEEEEEEE----EETTEEHHHHHHHHS--TTTSTT----TTEEEES-HHHHHTT-SEEEE---GGGHHHHHHHTTTTS-TT-EEEE----EEEETTEEEEHHHHHHHHH-S-EEEEESS--HHHHHTT--EEEEEE-SSHHHHHHHHHHH--SSEEEEEES-HHHHHHHHHHHHHHHHHHHHHHHTT--HHHHHHHHHHHHHHHHHHHHHHSSS--GGGGGSIIIIIHHHHHHHH-HHHHHHHHHHHH---HHHHHHHHHTTPPPHHHHHHHHHHHHHHTTT-GGGSHHHHHHHHHHHS---TTHHHHTTS--S------

InterPro domains:
  IPR006109 Glycerol-3-phosphate dehydrogenase, NAD-dependent, C-terminal [PF07479] (197-341)
  IPR006168 Glycerol-3-phosphate dehydrogenase, NAD-dependent [PIRSF000114] (6-351)
  IPR006168 Glycerol-3-phosphate dehydrogenase, NAD-dependent [PR00077] (11-28)
  IPR006168 Glycerol-3-phosphate dehydrogenase, NAD-dependent [PR00077] (74-101)
  IPR006168 Glycerol-3-phosphate dehydrogenase, NAD-dependent [PR00077] (150-170)
  IPR006168 Glycerol-3-phosphate dehydrogenase, NAD-dependent [PR00077] (190-214)
  IPR006168 Glycerol-3-phosphate dehydrogenase, NAD-dependent [PR00077] (215-239)
  IPR006168 Glycerol-3-phosphate dehydrogenase, NAD-dependent [PR00077] (257-274)
  IPR006168 Glycerol-3-phosphate dehydrogenase, NAD-dependent [PS00957] (205-226)
  IPR008927 6-phosphogluconate dehydrogenase-like, C-terminal domain superfamily [SSF48179] (197-352)
  IPR011128 Glycerol-3-phosphate dehydrogenase, NAD-dependent, N-terminal [PF01210] (8-176)
  IPR013328 6-phosphogluconate dehydrogenase, domain 2 [G3DSA:1.10.1040.10] (199-353)
  IPR017751 Glycerol-3-phosphate dehydrogenase, NAD-dependent, eukaryotic [TIGR03376] (8-341)
  IPR036291 NAD(P)-binding domain superfamily [SSF51735] (6-197)

Organism: Mucor circinelloides f. circinelloides (strain 1006PhL) (NCBI:txid1220926)

Sequence (710 aa):
MPGLPKQKVTIIGSGNWGSSIARVCAQNTIRHPELFEREVRMWVFEEQIDGKNLTDIINEKHENVKYLPGINLGENVVAVPDVQEAAKGANVLVFVLPHQFVYKVCESLRGVTDKDCRAISLIKGLDYKNNNLLIFSEEIEKILGIHCAALSGANIASEVAEEQFGETTIACRDPKDGEIFYRLFHTDYFDVNVIGDWRGLQVCGALKNVVALGAGICDGLHYGNNTKSAVIRRGLLEMRKFGKTFFGGVHTETYFESCGVADLITTCAGGRNRKVAAAFIKSGKSIEEIEKEMLNGQKLQGTTTSQEVYHFLSARNMTQEFPLMTAIYRVIYEHAPPESIALDLRTRNVKVDMEMPGLPKQKVTIIGSGNWGSSIARVCAQNTIRHPELFEREVRMWVFEEQIDGKNLTDIINEKHENVKYLPGINLGENVVAVPDVQEAAKGANVLVFVLPHQFVYKVCESLRGVTDKDCRAISLIKGLDYKNNNLLIFSEEIEKILGIHCAALSGANIASEVAEEQFGETTIACRDPKDGEIFYRLFHTDYFDVNVIGDWRGLQVCGALKNVVALGAGICDGLHYGNNTKSAVIRRGLLEMRKFGKTFFGGVHTETYFESCGVADLITTCAGGRNRKVAAAFIKSGKSIEEIEKEMLNGQKLQGTTTSQEVYHFLSARNMTQEFPLMTAIYRVIYEHAPPESIALDLRTRNVKVDME

Nearest PDB structures (foldseek):
  6e8z-assembly1_B  TM=9.542E-01  e=3.495E-38  Homo sapiens
  6e8z-assembly1_A  TM=9.668E-01  e=3.026E-37  Homo sapiens
  6iuy-assembly1_A  TM=9.388E-01  e=1.109E-37  Dunaliella salina
  6iuy-assembly1_B  TM=9.387E-01  e=1.068E-35  Dunaliella salina
  1yj8-assembly1_A  TM=9.649E-01  e=3.104E-33  Plasmodium falciparum 3D7